Protein AF-A0A2I0QDC4-F1 (afdb_monomer_lite)

pLDDT: mean 72.38, std 19.5, range [27.33, 97.06]

Secondary structure (DSSP, 8-state):
-EEEEEEEEETTTEEEEEEEEEEEPPTT-------------------EEEEE-TT--EE----------------------------PPPPPP---SS---TT--TTT-TTTSPPP-------SS---TT--TTT-TTTS----------SSS--TT--TTT-TTTS---------SSS--TT--TTT-TTTS-GGGSS-----SS---TT--TTT-TTTSPPPP-TTSS---TT--TTT-HHHH-SPPPEEPEEEE-SSEETTS-EEEEEE-TTS-B-SS-EEEEE-TTS-EEEEE--TTSEEEE--SS--EEEEEEE-TTEEPPPPEEEEEE----GGGGGTTHHHHHHHHHHHHTSPPEEEE-HHHHHHHHHTT-HHHHHHHSSEEEE-HHHHHHHHHHHHH-HHHHHHHHHHHHTT-EEE----HHHHHHHHHHS-HHHHHHHHTT--EEE---HHHHHHHHHTT-EEE-HHHHH--

Structure (mmCIF, N/CA/C/O backbone):
data_AF-A0A2I0QDC4-F1
#
_entry.id   AF-A0A2I0QDC4-F1
#
loop_
_atom_site.group_PDB
_atom_site.id
_atom_site.type_symbol
_atom_site.label_atom_id
_atom_site.label_alt_id
_atom_site.label_comp_id
_atom_site.label_asym_id
_atom_site.label_entity_id
_atom_site.label_seq_id
_atom_site.pdbx_PDB_ins_code
_atom_site.Cartn_x
_atom_site.Cartn_y
_atom_site.Cartn_z
_atom_site.occupancy
_atom_site.B_iso_or_equiv
_atom_site.auth_seq_id
_atom_site.auth_comp_id
_atom_site.auth_asym_id
_atom_site.auth_atom_id
_atom_site.pdbx_PDB_model_num
ATOM 1 N N . MET A 1 1 ? 15.218 -35.838 0.489 1.00 46.03 1 MET A N 1
ATOM 2 C CA . MET A 1 1 ? 16.082 -34.632 0.603 1.00 46.03 1 MET A CA 1
ATOM 3 C C . MET A 1 1 ? 15.562 -33.619 -0.404 1.00 46.03 1 MET A C 1
ATOM 5 O O . MET A 1 1 ? 15.219 -34.041 -1.499 1.00 46.03 1 MET A O 1
ATOM 9 N N . ASN A 1 2 ? 15.432 -32.338 -0.049 1.00 40.38 2 ASN A N 1
ATOM 10 C CA . ASN A 1 2 ? 14.946 -31.328 -0.997 1.00 40.38 2 ASN A CA 1
ATOM 11 C C . ASN A 1 2 ? 16.127 -30.789 -1.805 1.00 40.38 2 ASN A C 1
ATOM 13 O O . ASN A 1 2 ? 16.935 -30.036 -1.266 1.00 40.38 2 ASN A O 1
ATOM 17 N N . LEU A 1 3 ? 16.222 -31.185 -3.075 1.00 41.22 3 LEU A N 1
ATOM 18 C CA . LEU A 1 3 ? 17.105 -30.542 -4.044 1.00 41.22 3 LEU A CA 1
ATOM 19 C C . LEU A 1 3 ? 16.462 -29.219 -4.450 1.00 41.22 3 LEU A C 1
ATOM 21 O O . LEU A 1 3 ? 15.390 -29.198 -5.055 1.00 41.22 3 LEU A O 1
ATOM 25 N N . THR A 1 4 ? 17.082 -28.114 -4.055 1.00 40.22 4 THR A N 1
ATOM 26 C CA . THR A 1 4 ? 16.607 -26.773 -4.404 1.00 40.22 4 THR A CA 1
ATOM 27 C C . THR A 1 4 ? 17.197 -26.310 -5.726 1.00 40.22 4 THR A C 1
ATOM 29 O O . THR A 1 4 ? 16.450 -25.811 -6.561 1.00 40.22 4 THR A O 1
ATOM 32 N N . ASN A 1 5 ? 18.492 -26.553 -5.952 1.00 43.59 5 ASN A N 1
ATOM 33 C CA . ASN A 1 5 ? 19.208 -26.069 -7.129 1.00 43.59 5 ASN A CA 1
ATOM 34 C C . ASN A 1 5 ? 20.154 -27.144 -7.680 1.00 43.59 5 ASN A C 1
ATOM 36 O O . ASN A 1 5 ? 20.806 -27.851 -6.911 1.00 43.59 5 ASN A O 1
ATOM 40 N N . ILE A 1 6 ? 20.261 -27.215 -9.007 1.00 47.34 6 ILE A N 1
ATOM 41 C CA . ILE A 1 6 ? 21.336 -27.929 -9.707 1.00 47.34 6 ILE A CA 1
ATOM 42 C C . ILE A 1 6 ? 22.116 -26.885 -10.500 1.00 47.34 6 ILE A C 1
ATOM 44 O O . ILE A 1 6 ? 21.516 -26.104 -11.245 1.00 47.34 6 ILE A O 1
ATOM 48 N N . ILE A 1 7 ? 23.436 -26.856 -10.310 1.00 44.81 7 ILE A N 1
ATOM 49 C CA . ILE A 1 7 ? 24.334 -25.937 -11.010 1.00 44.81 7 ILE A CA 1
ATOM 50 C C . ILE A 1 7 ? 25.199 -26.764 -11.955 1.00 44.81 7 ILE A C 1
ATOM 52 O O . ILE A 1 7 ? 25.905 -27.681 -11.526 1.00 44.81 7 ILE A O 1
ATOM 56 N N . LEU A 1 8 ? 25.121 -26.434 -13.240 1.00 46.50 8 LEU A N 1
ATOM 57 C CA . LEU A 1 8 ? 26.028 -26.934 -14.265 1.00 46.50 8 LEU A CA 1
ATOM 58 C C . LEU A 1 8 ? 27.071 -25.845 -14.510 1.00 46.50 8 LEU A C 1
ATOM 60 O O . LEU A 1 8 ? 26.707 -24.698 -14.783 1.00 46.50 8 LEU A O 1
ATOM 64 N N . ILE A 1 9 ? 28.347 -26.191 -14.361 1.00 43.47 9 ILE A N 1
ATOM 65 C CA . ILE A 1 9 ? 29.459 -25.253 -14.533 1.00 43.47 9 ILE A CA 1
ATOM 66 C C . ILE A 1 9 ? 30.195 -25.636 -15.813 1.00 43.47 9 ILE A C 1
ATOM 68 O O . ILE A 1 9 ? 30.665 -26.766 -15.937 1.00 43.47 9 ILE A O 1
ATOM 72 N N . ASP A 1 10 ? 30.273 -24.687 -16.742 1.00 41.88 10 ASP A N 1
ATOM 73 C CA . ASP A 1 10 ? 31.074 -24.761 -17.963 1.00 41.88 10 ASP A CA 1
ATOM 74 C C . ASP A 1 10 ? 32.129 -23.646 -17.912 1.00 41.88 10 ASP A C 1
ATOM 76 O O . ASP A 1 10 ? 31.841 -22.508 -17.527 1.00 41.88 10 ASP A O 1
ATOM 80 N N . ASP A 1 11 ? 33.363 -23.993 -18.255 1.00 38.56 11 ASP A N 1
ATOM 81 C CA . ASP A 1 11 ? 34.558 -23.154 -18.173 1.00 38.56 11 ASP A CA 1
ATOM 82 C C . ASP A 1 11 ? 34.580 -22.000 -19.186 1.00 38.56 11 ASP A C 1
ATOM 84 O O . ASP A 1 11 ? 35.339 -21.046 -19.006 1.00 38.56 11 ASP A O 1
ATOM 88 N N . THR A 1 12 ? 33.710 -22.031 -20.198 1.00 37.44 12 THR A N 1
ATOM 89 C CA . THR A 1 12 ? 33.601 -20.976 -21.215 1.00 37.44 12 THR A CA 1
ATOM 90 C C . THR A 1 12 ? 32.356 -20.099 -21.100 1.00 37.44 12 THR A C 1
ATOM 92 O O . THR A 1 12 ? 32.396 -18.947 -21.527 1.00 37.44 12 THR A O 1
ATOM 95 N N . PHE A 1 13 ? 31.262 -20.582 -20.501 1.00 43.53 13 PHE A N 1
ATOM 96 C CA . PHE A 1 13 ? 29.975 -19.862 -20.510 1.00 43.53 13 PHE A CA 1
ATOM 97 C C . PHE A 1 13 ? 29.368 -19.569 -19.128 1.00 43.53 13 PHE A C 1
ATOM 99 O O . PHE A 1 13 ? 28.272 -19.006 -19.053 1.00 43.53 13 PHE A O 1
ATOM 106 N N . GLY A 1 14 ? 30.075 -19.886 -18.040 1.00 49.12 14 GLY A N 1
ATOM 107 C CA . GLY A 1 14 ? 29.631 -19.590 -16.677 1.00 49.12 14 GLY A CA 1
ATOM 108 C C . GLY A 1 14 ? 28.529 -20.528 -16.168 1.00 49.12 14 GLY A C 1
ATOM 109 O O . GLY A 1 14 ? 28.262 -21.587 -16.736 1.00 49.12 14 GLY A O 1
ATOM 110 N N . ASN A 1 15 ? 27.902 -20.162 -15.046 1.00 48.09 15 ASN A N 1
ATOM 111 C CA . ASN A 1 15 ? 27.005 -21.056 -14.307 1.00 48.09 15 ASN A CA 1
ATOM 112 C C . ASN A 1 15 ? 25.594 -21.088 -14.908 1.00 48.09 15 ASN A C 1
ATOM 114 O O . ASN A 1 15 ? 24.914 -20.061 -14.961 1.00 48.09 15 ASN A O 1
ATOM 118 N N . LEU A 1 16 ? 25.105 -22.280 -15.258 1.00 49.22 16 LEU A N 1
ATOM 119 C CA . LEU A 1 16 ? 23.695 -22.498 -15.577 1.00 49.22 16 LEU A CA 1
ATOM 120 C C . LEU A 1 16 ? 22.977 -23.052 -14.339 1.00 49.22 16 LEU A C 1
ATOM 122 O O . LEU A 1 16 ? 23.229 -24.181 -13.913 1.00 49.22 16 LEU A O 1
ATOM 126 N N . THR A 1 17 ? 22.078 -22.257 -13.760 1.00 48.16 17 THR A N 1
ATOM 127 C CA . THR A 1 17 ? 21.342 -22.626 -12.543 1.00 48.16 17 THR A CA 1
ATOM 128 C C . THR A 1 17 ? 19.916 -23.023 -12.894 1.00 48.16 17 THR A C 1
ATOM 130 O O . THR A 1 17 ? 19.154 -22.208 -13.415 1.00 48.16 17 THR A O 1
ATOM 133 N N . LEU A 1 18 ? 19.525 -24.257 -12.570 1.00 48.03 18 LEU A N 1
ATOM 134 C CA . LEU A 1 18 ? 18.128 -24.673 -12.643 1.00 48.03 18 LEU A CA 1
ATOM 135 C C . LEU A 1 18 ? 17.476 -24.518 -11.269 1.00 48.03 18 LEU A C 1
ATOM 137 O O . LEU A 1 18 ? 17.792 -25.256 -10.334 1.00 48.03 18 LEU A O 1
ATOM 141 N N . ASN A 1 19 ? 16.549 -23.567 -11.164 1.00 47.97 19 ASN A N 1
ATOM 142 C CA . ASN A 1 19 ? 15.729 -23.394 -9.970 1.00 47.97 19 ASN A CA 1
ATOM 143 C C . ASN A 1 19 ? 14.581 -24.409 -10.003 1.00 47.97 19 ASN A C 1
ATOM 145 O O . ASN A 1 19 ? 13.646 -24.282 -10.797 1.00 47.97 19 ASN A O 1
ATOM 149 N N . LEU A 1 20 ? 14.646 -25.424 -9.140 1.00 49.84 20 LEU A N 1
ATOM 150 C CA . LEU A 1 20 ? 13.589 -26.422 -9.015 1.00 49.84 20 LEU A CA 1
ATOM 151 C C . LEU A 1 20 ? 12.553 -25.927 -8.002 1.00 49.84 20 LEU A C 1
ATOM 153 O O . LEU A 1 20 ? 12.850 -25.719 -6.823 1.00 49.84 20 LEU A O 1
ATOM 157 N N . LEU A 1 21 ? 11.295 -25.796 -8.432 1.00 44.97 21 LEU A N 1
ATOM 158 C CA . LEU A 1 21 ? 10.171 -25.662 -7.506 1.00 44.97 21 LEU A CA 1
ATOM 159 C C . LEU A 1 21 ? 9.970 -27.013 -6.798 1.00 44.97 21 LEU A C 1
ATOM 161 O O . LEU A 1 21 ? 9.203 -27.851 -7.252 1.00 44.97 21 LEU A O 1
ATOM 165 N N . LYS A 1 22 ? 10.720 -27.216 -5.703 1.00 48.62 22 LYS A N 1
ATOM 166 C CA . LYS A 1 22 ? 10.570 -28.276 -4.687 1.00 48.62 22 LYS A CA 1
ATOM 167 C C . LYS A 1 22 ? 10.235 -29.660 -5.265 1.00 48.62 22 LYS A C 1
ATOM 169 O O . LYS A 1 22 ? 9.081 -30.077 -5.283 1.00 48.62 22 LYS A O 1
ATOM 174 N N . THR A 1 23 ? 11.262 -30.406 -5.667 1.00 44.78 23 THR A N 1
ATOM 175 C CA . THR A 1 23 ? 11.111 -31.846 -5.929 1.00 44.78 23 THR A CA 1
ATOM 176 C C . THR A 1 23 ? 11.497 -32.623 -4.671 1.00 44.78 23 THR A C 1
ATOM 178 O O . THR A 1 23 ? 12.636 -32.545 -4.209 1.00 44.78 23 THR A O 1
ATOM 181 N N . GLU A 1 24 ? 10.536 -33.328 -4.078 1.00 47.12 24 GLU A N 1
ATOM 182 C CA . GLU A 1 24 ? 10.743 -34.134 -2.874 1.00 47.12 24 GLU A CA 1
ATOM 183 C C . GLU A 1 24 ? 11.073 -35.575 -3.298 1.00 47.12 24 GLU A C 1
ATOM 185 O O . GLU A 1 24 ? 10.212 -36.288 -3.800 1.00 47.12 24 GLU A O 1
ATOM 190 N N . LEU A 1 25 ? 12.339 -35.980 -3.152 1.00 48.91 25 LEU A N 1
ATOM 191 C CA . LEU A 1 25 ? 12.826 -37.322 -3.504 1.00 48.91 25 LEU A CA 1
ATOM 192 C C . LEU A 1 25 ? 12.915 -38.227 -2.268 1.00 48.91 25 LEU A C 1
ATOM 194 O O . LEU A 1 25 ? 13.506 -37.835 -1.245 1.00 48.91 25 LEU A O 1
ATOM 198 N N . ALA A 1 26 ? 12.365 -39.441 -2.377 1.00 43.03 26 ALA A N 1
ATOM 199 C CA . ALA A 1 26 ? 12.493 -40.492 -1.370 1.00 43.03 26 ALA A CA 1
ATOM 200 C C . ALA A 1 26 ? 13.879 -41.185 -1.438 1.00 43.03 26 ALA A C 1
ATOM 202 O O . ALA A 1 26 ? 14.599 -41.051 -2.429 1.00 43.03 26 ALA A O 1
ATOM 203 N N . PRO A 1 27 ? 14.312 -41.919 -0.391 1.00 39.16 27 PRO A N 1
ATOM 204 C CA . PRO A 1 27 ? 15.603 -42.610 -0.402 1.00 39.16 27 PRO A CA 1
ATOM 205 C C . PRO A 1 27 ? 15.667 -43.680 -1.510 1.00 39.16 27 PRO A C 1
ATOM 207 O O . PRO A 1 27 ? 14.822 -44.569 -1.536 1.00 39.16 27 PRO A O 1
ATOM 210 N N . GLN A 1 28 ? 16.706 -43.627 -2.356 1.00 40.81 28 GLN A N 1
ATOM 211 C CA . GLN A 1 28 ? 16.960 -44.510 -3.517 1.00 40.81 28 GLN A CA 1
ATOM 212 C C . GLN A 1 28 ? 16.076 -44.308 -4.767 1.00 40.81 28 GLN A C 1
ATOM 214 O O . GLN A 1 28 ? 16.068 -45.169 -5.645 1.00 40.81 28 GLN A O 1
ATOM 219 N N . GLU A 1 29 ? 15.374 -43.180 -4.905 1.00 40.69 29 GLU A N 1
ATOM 220 C CA . GLU A 1 29 ? 14.751 -42.797 -6.183 1.00 40.69 29 GLU A CA 1
ATOM 221 C C . GLU A 1 29 ? 15.718 -42.008 -7.080 1.00 40.69 29 GLU A C 1
ATOM 223 O O . GLU A 1 29 ? 16.450 -41.140 -6.609 1.00 40.69 29 GLU A O 1
ATOM 228 N N . SER A 1 30 ? 15.689 -42.286 -8.388 1.00 43.38 30 SER A N 1
ATOM 229 C CA . SER A 1 30 ? 16.413 -41.531 -9.416 1.00 43.38 30 SER A CA 1
ATOM 230 C C . SER A 1 30 ? 15.441 -40.685 -10.242 1.00 43.38 30 SER A C 1
ATOM 232 O O . SER A 1 30 ? 14.496 -41.226 -10.819 1.00 43.38 30 SER A O 1
ATOM 234 N N . THR A 1 31 ? 15.692 -39.383 -10.365 1.00 44.16 31 THR A N 1
ATOM 235 C CA . THR A 1 31 ? 14.948 -38.477 -11.261 1.00 44.16 31 THR A CA 1
ATOM 236 C C . THR A 1 31 ? 15.881 -37.882 -12.306 1.00 44.16 31 THR A C 1
ATOM 238 O O . THR A 1 31 ? 16.913 -37.318 -11.952 1.00 44.16 31 THR A O 1
ATOM 241 N N . SER A 1 32 ? 15.508 -37.970 -13.583 1.00 42.72 32 SER A N 1
ATOM 242 C CA . SER A 1 32 ? 16.226 -37.335 -14.691 1.00 42.72 32 SER A CA 1
ATOM 243 C C . SER A 1 32 ? 15.578 -36.001 -15.058 1.00 42.72 32 SER A C 1
ATOM 245 O O . SER A 1 32 ? 14.370 -35.954 -15.290 1.00 42.72 32 SER A O 1
ATOM 247 N N . PHE A 1 33 ? 16.375 -34.941 -15.179 1.00 46.09 33 PHE A N 1
ATOM 248 C CA . PHE A 1 33 ? 15.927 -33.638 -15.671 1.00 46.09 33 PHE A CA 1
ATOM 249 C C . PHE A 1 33 ? 16.652 -33.312 -16.975 1.00 46.09 33 PHE A C 1
ATOM 251 O O . PHE A 1 33 ? 17.858 -33.525 -17.087 1.00 46.09 33 PHE A O 1
ATOM 258 N N . THR A 1 34 ? 15.924 -32.790 -17.960 1.00 40.25 34 THR A N 1
ATOM 259 C CA . THR A 1 34 ? 16.487 -32.375 -19.249 1.00 40.25 34 THR A CA 1
ATOM 260 C C . THR A 1 34 ? 16.310 -30.873 -19.395 1.00 40.25 34 THR A C 1
ATOM 262 O O . THR A 1 34 ? 15.188 -30.374 -19.370 1.00 40.25 34 THR A O 1
ATOM 265 N N . ILE A 1 35 ? 17.419 -30.153 -19.546 1.00 45.69 35 ILE A N 1
ATOM 266 C CA . ILE A 1 35 ? 17.426 -28.734 -19.901 1.00 45.69 35 ILE A CA 1
ATOM 267 C C . ILE A 1 35 ? 17.942 -28.659 -21.330 1.00 45.69 35 ILE A C 1
ATOM 269 O O . ILE A 1 35 ? 19.054 -29.101 -21.612 1.00 45.69 35 ILE A O 1
ATOM 273 N N . THR A 1 36 ? 17.136 -28.118 -22.236 1.00 40.47 36 THR A N 1
ATOM 274 C CA . THR A 1 36 ? 17.526 -27.942 -23.636 1.00 40.47 36 THR A CA 1
ATOM 275 C C . THR A 1 36 ? 17.797 -26.467 -23.885 1.00 40.47 36 THR A C 1
ATOM 277 O O . THR A 1 36 ? 16.897 -25.640 -23.762 1.00 40.47 36 THR A O 1
ATOM 280 N N . ARG A 1 37 ? 19.036 -26.131 -24.248 1.00 45.59 37 ARG A N 1
ATOM 281 C CA . ARG A 1 37 ? 19.404 -24.812 -24.773 1.00 45.59 37 ARG A CA 1
ATOM 282 C C . ARG A 1 37 ? 19.887 -25.007 -26.205 1.00 45.59 37 ARG A C 1
ATOM 284 O O . ARG A 1 37 ? 20.742 -25.853 -26.448 1.00 45.59 37 ARG A O 1
ATOM 291 N N . ALA A 1 38 ? 19.312 -24.262 -27.144 1.00 38.94 38 ALA A N 1
ATOM 292 C CA . ALA A 1 38 ? 19.790 -24.256 -28.520 1.00 38.94 38 ALA A CA 1
ATOM 293 C C . ALA A 1 38 ? 21.181 -23.607 -28.553 1.00 38.94 38 ALA A C 1
ATOM 295 O O . ALA A 1 38 ? 21.362 -22.502 -28.038 1.00 38.94 38 ALA A O 1
ATOM 296 N N . LEU A 1 39 ? 22.160 -24.314 -29.112 1.00 40.53 39 LEU A N 1
ATOM 297 C CA . LEU A 1 39 ? 23.526 -23.832 -29.282 1.00 40.53 39 LEU A CA 1
ATOM 298 C C . LEU A 1 39 ? 23.797 -23.647 -30.775 1.00 40.53 39 LEU A C 1
ATOM 300 O O . LEU A 1 39 ? 23.551 -24.560 -31.557 1.00 40.53 39 LEU A O 1
ATOM 304 N N . ASN A 1 40 ? 24.378 -22.507 -31.141 1.00 38.66 40 ASN A N 1
ATOM 305 C CA . ASN A 1 40 ? 25.086 -22.324 -32.410 1.00 38.66 40 ASN A CA 1
ATOM 306 C C . ASN A 1 40 ? 26.594 -22.439 -32.141 1.00 38.66 40 ASN A C 1
ATOM 308 O O . ASN A 1 40 ? 27.340 -21.483 -32.326 1.00 38.66 40 ASN A O 1
ATOM 312 N N . SER A 1 41 ? 27.042 -23.574 -31.601 1.00 44.09 41 SER A N 1
ATOM 313 C CA . SER A 1 41 ? 28.464 -23.814 -31.330 1.00 44.09 41 SER A CA 1
ATOM 314 C C . SER A 1 41 ? 28.822 -25.276 -31.572 1.00 44.09 41 SER A C 1
ATOM 316 O O . SER A 1 41 ? 28.049 -26.175 -31.248 1.00 44.09 41 SER A O 1
ATOM 318 N N . THR A 1 42 ? 29.989 -25.503 -32.176 1.00 36.22 42 THR A N 1
ATOM 319 C CA . THR A 1 42 ? 30.450 -26.801 -32.691 1.00 36.22 42 THR A CA 1
ATOM 320 C C . THR A 1 42 ? 31.480 -27.499 -31.798 1.00 36.22 42 THR A C 1
ATOM 322 O O . THR A 1 42 ? 32.214 -28.353 -32.291 1.00 36.22 42 THR A O 1
ATOM 325 N N . THR A 1 43 ? 31.591 -27.167 -30.510 1.00 38.12 43 THR A N 1
ATOM 326 C CA . THR A 1 43 ? 32.567 -27.820 -29.616 1.00 38.12 43 THR A CA 1
ATOM 327 C C . THR A 1 43 ? 31.905 -28.744 -28.597 1.00 38.12 43 THR A C 1
ATOM 329 O O . THR A 1 43 ? 30.877 -28.423 -28.005 1.00 38.12 43 THR A O 1
ATOM 332 N N . ALA A 1 44 ? 32.493 -29.933 -28.437 1.00 37.31 44 ALA A N 1
ATOM 333 C CA . ALA A 1 44 ? 32.080 -30.939 -27.470 1.00 37.31 44 ALA A CA 1
ATOM 334 C C . ALA A 1 44 ? 32.554 -30.528 -26.070 1.00 37.31 44 ALA A C 1
ATOM 336 O O . ALA A 1 44 ? 33.752 -30.563 -25.799 1.00 37.31 44 ALA A O 1
ATOM 337 N N . ASN A 1 45 ? 31.619 -30.170 -25.191 1.00 32.84 45 ASN A N 1
ATOM 338 C CA . ASN A 1 45 ? 31.928 -29.772 -23.819 1.00 32.84 45 ASN A CA 1
ATOM 339 C C . ASN A 1 45 ? 31.532 -30.884 -22.834 1.00 32.84 45 ASN A C 1
ATOM 341 O O . ASN A 1 45 ? 30.488 -31.527 -22.979 1.00 32.84 45 ASN A O 1
ATOM 345 N N . VAL A 1 46 ? 32.382 -31.114 -21.831 1.00 35.91 46 VAL A N 1
ATOM 346 C CA . VAL A 1 46 ? 32.116 -32.018 -20.703 1.00 35.91 46 VAL A CA 1
ATOM 347 C C . VAL A 1 46 ? 31.437 -31.209 -19.605 1.00 35.91 46 VAL A C 1
ATOM 349 O O . VAL A 1 46 ? 31.966 -30.191 -19.176 1.00 35.91 46 VAL A O 1
ATOM 352 N N . VAL A 1 47 ? 30.279 -31.667 -19.134 1.00 35.97 47 VAL A N 1
ATOM 353 C CA . VAL A 1 47 ? 29.498 -30.970 -18.106 1.00 35.97 47 VAL A CA 1
ATOM 354 C C . VAL A 1 47 ? 29.603 -31.728 -16.784 1.00 35.97 47 VAL A C 1
ATOM 356 O O . VAL A 1 47 ? 29.195 -32.886 -16.708 1.00 35.97 47 VAL A O 1
ATOM 359 N N . ASN A 1 48 ? 30.095 -31.067 -15.731 1.00 38.03 48 ASN A N 1
ATOM 360 C CA . ASN A 1 48 ? 30.034 -31.577 -14.358 1.00 38.03 48 ASN A CA 1
ATOM 361 C C . ASN A 1 48 ? 28.870 -30.923 -13.597 1.00 38.03 48 ASN A C 1
ATOM 363 O O . ASN A 1 48 ? 28.728 -29.699 -13.586 1.00 38.03 48 ASN A O 1
ATOM 367 N N . ALA A 1 49 ? 28.056 -31.743 -12.927 1.00 35.84 49 ALA A N 1
ATOM 368 C CA . ALA A 1 49 ? 26.944 -31.299 -12.090 1.00 35.84 49 ALA A CA 1
ATOM 369 C C . ALA A 1 49 ? 27.296 -31.464 -10.606 1.00 35.84 49 ALA A C 1
ATOM 371 O O . ALA A 1 49 ? 27.762 -32.524 -10.195 1.00 35.84 49 ALA A O 1
ATOM 372 N N . THR A 1 50 ? 27.048 -30.442 -9.783 1.00 38.28 50 THR A N 1
ATOM 373 C CA . THR A 1 50 ? 27.137 -30.561 -8.314 1.00 38.28 50 THR A CA 1
ATOM 374 C C . THR A 1 50 ? 25.913 -29.935 -7.644 1.00 38.28 50 THR A C 1
ATOM 376 O O . THR A 1 50 ? 25.281 -29.031 -8.196 1.00 38.28 50 THR A O 1
ATOM 379 N N . GLY A 1 51 ? 25.554 -30.431 -6.454 1.00 37.66 51 GLY A N 1
ATOM 380 C CA . GLY A 1 51 ? 24.440 -29.922 -5.649 1.00 37.66 51 GLY A CA 1
ATOM 381 C C . GLY A 1 51 ? 24.730 -30.004 -4.147 1.00 37.66 51 GLY A C 1
ATOM 382 O O . GLY A 1 51 ? 25.522 -30.834 -3.703 1.00 37.66 51 GLY A O 1
ATOM 383 N N . THR A 1 52 ? 24.095 -29.138 -3.354 1.00 35.12 52 THR A N 1
ATOM 384 C CA . THR A 1 52 ? 24.249 -29.069 -1.888 1.00 35.12 52 THR A CA 1
ATOM 385 C C . THR A 1 52 ? 22.908 -29.199 -1.163 1.00 35.12 52 THR A C 1
ATOM 387 O O . THR A 1 52 ? 21.888 -28.673 -1.607 1.00 35.12 52 THR A O 1
ATOM 390 N N . ALA A 1 53 ? 22.917 -29.907 -0.027 1.00 33.09 53 ALA A N 1
ATOM 391 C CA . ALA A 1 53 ? 21.786 -30.041 0.894 1.00 33.09 53 ALA A CA 1
ATOM 392 C C . ALA A 1 53 ? 21.889 -29.041 2.079 1.00 33.09 53 ALA A C 1
ATOM 394 O O . ALA A 1 53 ? 22.975 -28.518 2.342 1.00 33.09 53 ALA A O 1
ATOM 395 N N . PRO A 1 54 ? 20.787 -28.753 2.811 1.00 32.78 54 PRO A N 1
ATOM 396 C CA . PRO A 1 54 ? 20.698 -27.637 3.771 1.00 32.78 54 PRO A CA 1
ATOM 397 C C . PRO A 1 54 ? 21.501 -27.785 5.078 1.00 32.78 54 PRO A C 1
ATOM 399 O O . PRO A 1 54 ? 21.449 -26.898 5.926 1.00 32.78 54 PRO A O 1
ATOM 402 N N . ASP A 1 55 ? 22.204 -28.896 5.281 1.00 34.31 55 ASP A N 1
ATOM 403 C CA . ASP A 1 55 ? 22.940 -29.261 6.498 1.00 34.31 55 ASP A CA 1
ATOM 404 C C . ASP A 1 55 ? 24.473 -29.1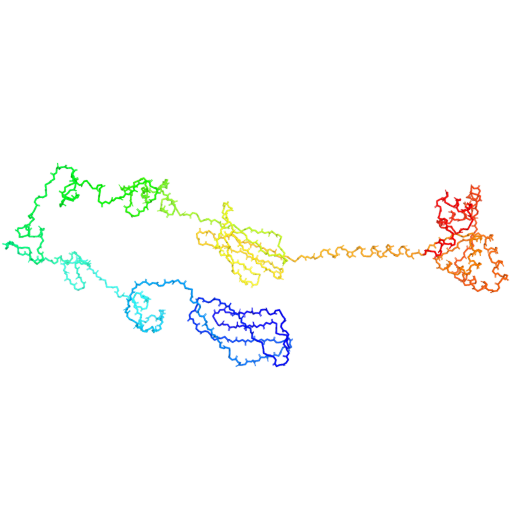76 6.354 1.00 34.31 55 ASP A C 1
ATOM 406 O O . ASP A 1 55 ? 25.209 -29.625 7.231 1.00 34.31 55 ASP A O 1
ATOM 410 N N . ASN A 1 56 ? 24.964 -28.522 5.294 1.00 38.69 56 ASN A N 1
ATOM 411 C CA . ASN A 1 56 ? 26.388 -28.248 5.054 1.00 38.69 56 ASN A CA 1
ATOM 412 C C . ASN A 1 56 ? 27.262 -29.503 4.833 1.00 38.69 56 ASN A C 1
ATOM 414 O O . ASN A 1 56 ? 28.475 -29.456 5.040 1.00 38.69 56 ASN A O 1
ATOM 418 N N . ASN A 1 57 ? 26.665 -30.613 4.384 1.00 29.98 57 ASN A N 1
ATOM 419 C CA . ASN A 1 57 ? 27.400 -31.795 3.933 1.00 29.98 57 ASN A CA 1
ATOM 420 C C . ASN A 1 57 ? 27.687 -31.731 2.425 1.00 29.98 57 ASN A C 1
ATOM 422 O O . ASN A 1 57 ? 26.804 -31.447 1.615 1.00 29.98 57 ASN A O 1
ATOM 426 N N . ILE A 1 58 ? 28.933 -32.029 2.055 1.00 36.03 58 ILE A N 1
ATOM 427 C CA . ILE A 1 58 ? 29.386 -32.129 0.664 1.00 36.03 58 ILE A CA 1
ATOM 428 C C . ILE A 1 58 ? 28.852 -33.444 0.083 1.00 36.03 58 ILE A C 1
ATOM 430 O O . ILE A 1 58 ? 29.183 -34.517 0.587 1.00 36.03 58 ILE A O 1
ATOM 434 N N . VAL A 1 59 ? 28.045 -33.368 -0.976 1.00 37.12 59 VAL A N 1
ATOM 435 C CA . VAL A 1 59 ? 27.661 -34.529 -1.790 1.00 37.12 59 VAL A CA 1
ATOM 436 C C . VAL A 1 59 ? 28.547 -34.521 -3.032 1.00 37.12 59 VAL A C 1
ATOM 438 O O . VAL A 1 59 ? 28.365 -33.695 -3.921 1.00 37.12 59 VAL A O 1
ATOM 441 N N . THR A 1 60 ? 29.542 -35.406 -3.078 1.00 40.38 60 THR A N 1
ATOM 442 C CA . THR A 1 60 ? 30.259 -35.730 -4.318 1.00 40.38 60 THR A CA 1
ATOM 443 C C . THR A 1 60 ? 29.604 -36.959 -4.932 1.00 40.38 60 THR A C 1
ATOM 445 O O . THR A 1 60 ? 29.743 -38.053 -4.383 1.00 40.38 60 THR A O 1
ATOM 448 N N . ASP A 1 61 ? 28.889 -36.778 -6.037 1.00 37.00 61 ASP A N 1
ATOM 449 C CA . ASP A 1 61 ? 28.518 -37.872 -6.932 1.00 37.00 61 ASP A CA 1
ATOM 450 C C . ASP A 1 61 ? 29.429 -37.801 -8.167 1.00 37.00 61 ASP A C 1
ATOM 452 O O . ASP A 1 61 ? 29.745 -36.712 -8.647 1.00 37.00 61 ASP A O 1
ATOM 456 N N . THR A 1 62 ? 29.921 -38.951 -8.618 1.00 35.47 62 THR A N 1
ATOM 457 C CA . THR A 1 62 ? 30.985 -39.085 -9.633 1.00 35.47 62 THR A CA 1
ATOM 458 C C . THR A 1 62 ? 30.472 -39.741 -10.913 1.00 35.47 62 THR A C 1
ATOM 460 O O . THR A 1 62 ? 31.256 -40.325 -11.659 1.00 35.47 62 THR A O 1
ATOM 463 N N . ASP A 1 63 ? 29.174 -39.645 -11.194 1.00 30.70 63 ASP A N 1
ATOM 464 C CA . ASP A 1 63 ? 28.587 -40.303 -12.355 1.00 30.70 63 ASP A CA 1
ATOM 465 C C . ASP A 1 63 ? 28.480 -39.345 -13.556 1.00 30.70 63 ASP A C 1
ATOM 467 O O . ASP A 1 63 ? 27.748 -38.354 -13.564 1.00 30.70 63 ASP A O 1
ATOM 471 N N . MET A 1 64 ? 29.274 -39.659 -14.586 1.00 32.34 64 MET A N 1
ATOM 472 C CA . MET A 1 64 ? 29.334 -38.982 -15.884 1.00 32.34 64 MET A CA 1
ATOM 473 C C . MET A 1 64 ? 27.956 -38.933 -16.562 1.00 32.34 64 MET A C 1
ATOM 475 O O . MET A 1 64 ? 27.369 -39.972 -16.873 1.00 32.34 64 MET A O 1
ATOM 479 N N . ALA A 1 65 ? 27.474 -37.731 -16.881 1.00 32.66 65 ALA A N 1
ATOM 480 C CA . ALA A 1 65 ? 26.301 -37.537 -17.728 1.00 32.66 65 ALA A CA 1
ATOM 481 C C . ALA A 1 65 ? 26.717 -37.465 -19.210 1.00 32.66 65 ALA A C 1
ATOM 483 O O . ALA A 1 65 ? 27.405 -36.537 -19.631 1.00 32.66 65 ALA A O 1
ATOM 484 N N . ASN A 1 66 ? 26.283 -38.433 -20.021 1.00 30.56 66 ASN A N 1
ATOM 485 C CA . ASN A 1 66 ? 26.488 -38.403 -21.471 1.00 30.56 66 ASN A CA 1
ATOM 486 C C . ASN A 1 66 ? 25.456 -37.477 -22.139 1.00 30.56 66 ASN A C 1
ATOM 488 O O . ASN A 1 66 ? 24.252 -37.728 -22.069 1.00 30.56 66 ASN A O 1
ATOM 492 N N . VAL A 1 67 ? 25.925 -36.437 -22.832 1.00 30.72 67 VAL A N 1
ATOM 493 C CA . VAL A 1 67 ? 25.097 -35.552 -23.669 1.00 30.72 67 VAL A CA 1
ATOM 494 C C . VAL A 1 67 ? 24.942 -36.187 -25.053 1.00 30.72 67 VAL A C 1
ATOM 496 O O . VAL A 1 67 ? 25.932 -36.457 -25.729 1.00 30.72 67 VAL A O 1
ATOM 499 N N . SER A 1 68 ? 23.704 -36.417 -25.497 1.00 30.20 68 SER A N 1
ATOM 500 C CA . SER A 1 68 ? 23.410 -36.777 -26.891 1.00 30.20 68 SER A CA 1
ATOM 501 C C . SER A 1 68 ? 22.843 -35.561 -27.623 1.00 30.20 68 SER A C 1
ATOM 503 O O . SER A 1 68 ? 21.780 -35.047 -27.280 1.00 30.20 68 SER A O 1
ATOM 505 N N . VAL A 1 69 ? 23.577 -35.072 -28.625 1.00 30.06 69 VAL A N 1
ATOM 506 C CA . VAL A 1 69 ? 23.146 -33.970 -29.496 1.00 30.06 69 VAL A CA 1
ATOM 507 C C . VAL A 1 69 ? 22.326 -34.563 -30.638 1.00 30.06 69 VAL A C 1
ATOM 509 O O . VAL A 1 69 ? 22.859 -35.295 -31.467 1.00 30.06 69 VAL A O 1
ATOM 512 N N . THR A 1 70 ? 21.030 -34.255 -30.687 1.00 27.92 70 THR A N 1
ATOM 513 C CA . THR A 1 70 ? 20.190 -34.571 -31.852 1.00 27.92 70 THR A CA 1
ATOM 514 C C . THR A 1 70 ? 20.020 -33.298 -32.667 1.00 27.92 70 THR A C 1
ATOM 516 O O . THR A 1 70 ? 19.299 -32.389 -32.263 1.00 27.92 70 THR A O 1
ATOM 519 N N . VAL A 1 71 ? 20.714 -33.216 -33.802 1.00 30.31 71 VAL A N 1
ATOM 520 C CA . VAL A 1 71 ? 20.506 -32.150 -34.787 1.00 30.31 71 VAL A CA 1
ATOM 521 C C . VAL A 1 71 ? 19.191 -32.453 -35.505 1.00 30.31 71 VAL A C 1
ATOM 523 O O . VAL A 1 71 ? 19.072 -33.500 -36.135 1.00 30.31 71 VAL A O 1
ATOM 526 N N . ILE A 1 72 ? 18.196 -31.571 -35.387 1.00 28.83 72 ILE A N 1
ATOM 527 C CA . ILE A 1 72 ? 16.971 -31.638 -36.194 1.00 28.83 72 ILE A CA 1
ATOM 528 C C . ILE A 1 72 ? 17.227 -30.783 -37.440 1.00 28.83 72 ILE A C 1
ATOM 530 O O . ILE A 1 72 ? 17.286 -29.558 -37.312 1.00 28.83 72 ILE A O 1
ATOM 534 N N . PRO A 1 73 ? 17.421 -31.374 -38.630 1.00 30.75 73 PRO A N 1
ATOM 535 C CA . PRO A 1 73 ? 17.498 -30.592 -39.852 1.00 30.75 73 PRO A CA 1
ATOM 536 C C . PRO A 1 73 ? 16.102 -30.050 -40.179 1.00 30.75 73 PRO A C 1
ATOM 538 O O . PRO A 1 73 ? 15.127 -30.799 -40.244 1.00 30.75 73 PRO A O 1
ATOM 541 N N . VAL A 1 74 ? 16.006 -28.735 -40.365 1.00 31.62 74 VAL A N 1
ATOM 542 C CA . VAL A 1 74 ? 14.835 -28.100 -40.973 1.00 31.62 74 VAL A CA 1
ATOM 543 C C . VAL A 1 74 ? 14.861 -28.463 -42.456 1.00 31.62 74 VAL A C 1
ATOM 545 O O . VAL A 1 74 ? 15.812 -28.126 -43.158 1.00 31.62 74 VAL A O 1
ATOM 548 N N . GLU A 1 75 ? 13.846 -29.195 -42.915 1.00 37.88 75 GLU A N 1
ATOM 549 C CA . GLU A 1 75 ? 13.654 -29.502 -44.330 1.00 37.88 75 GLU A CA 1
ATOM 550 C C . GLU A 1 75 ? 13.395 -28.214 -45.121 1.00 37.88 75 GLU A C 1
ATOM 552 O O . GLU A 1 75 ? 12.321 -27.618 -45.043 1.00 37.88 75 GLU A O 1
ATOM 557 N N . THR A 1 76 ? 14.356 -27.830 -45.953 1.00 36.28 76 THR A N 1
ATOM 558 C CA . THR A 1 76 ? 14.087 -27.165 -47.227 1.00 36.28 76 THR A CA 1
ATOM 559 C C . THR A 1 76 ? 14.846 -27.931 -48.307 1.00 36.28 76 THR A C 1
ATOM 561 O O . THR A 1 76 ? 16.031 -28.230 -48.174 1.00 36.28 76 THR A O 1
ATOM 564 N N . GLY A 1 77 ? 14.105 -28.375 -49.323 1.00 32.69 77 GLY A N 1
ATOM 565 C CA . GLY A 1 77 ? 14.558 -29.347 -50.314 1.00 32.69 77 GLY A CA 1
ATOM 566 C C . GLY A 1 77 ? 15.742 -28.886 -51.172 1.00 32.69 77 GLY A C 1
ATOM 567 O O . GLY A 1 77 ? 15.829 -27.726 -51.569 1.00 32.69 77 GLY A O 1
ATOM 568 N N . CYS A 1 78 ? 16.611 -29.855 -51.472 1.00 30.00 78 CYS A N 1
ATOM 569 C CA . CYS A 1 78 ? 17.616 -29.872 -52.545 1.00 30.00 78 CYS A CA 1
ATOM 570 C C . CYS A 1 78 ? 16.925 -29.856 -53.937 1.00 30.00 78 CYS A C 1
ATOM 572 O O . CYS A 1 78 ? 15.711 -30.038 -54.012 1.00 30.00 78 CYS A O 1
ATOM 574 N N . ASP A 1 79 ? 17.558 -29.696 -55.101 1.00 38.84 79 ASP A N 1
ATOM 575 C CA . ASP A 1 79 ? 18.921 -29.966 -55.601 1.00 38.84 79 ASP A CA 1
ATOM 576 C C . ASP A 1 79 ? 18.995 -29.304 -57.020 1.00 38.84 79 ASP A C 1
ATOM 578 O O . ASP A 1 79 ? 17.947 -29.009 -57.596 1.00 38.84 79 ASP A O 1
ATOM 582 N N . CYS A 1 80 ? 20.123 -28.955 -57.651 1.00 27.33 80 CYS A N 1
ATOM 583 C CA . CYS A 1 80 ? 21.053 -29.880 -58.314 1.00 27.33 80 CYS A CA 1
ATOM 584 C C . CYS A 1 80 ? 22.304 -29.142 -58.827 1.00 27.33 80 CYS A C 1
ATOM 586 O O . CYS A 1 80 ? 22.196 -28.338 -59.757 1.00 27.33 80 CYS A O 1
ATOM 588 N N . SER A 1 81 ? 23.496 -29.516 -58.347 1.00 32.72 81 SER A N 1
ATOM 589 C CA . SER A 1 81 ? 24.576 -30.087 -59.189 1.00 32.72 81 SER A CA 1
ATOM 590 C C . SER A 1 81 ? 25.871 -30.363 -58.393 1.00 32.72 81 SER A C 1
ATOM 592 O O . SER A 1 81 ? 26.110 -29.704 -57.385 1.00 32.72 81 SER A O 1
ATOM 594 N N . PRO A 1 82 ? 26.694 -31.357 -58.805 1.00 46.12 82 PRO A N 1
ATOM 595 C CA . PRO A 1 82 ? 27.440 -32.217 -57.877 1.00 46.12 82 PRO A CA 1
ATOM 596 C C . PRO A 1 82 ? 28.989 -32.118 -58.102 1.00 46.12 82 PRO A C 1
ATOM 598 O O . PRO A 1 82 ? 29.436 -31.142 -58.697 1.00 46.12 82 PRO A O 1
ATOM 601 N N . PRO A 1 83 ? 29.864 -33.025 -57.601 1.00 55.22 83 PRO A N 1
ATOM 602 C CA . PRO A 1 83 ? 30.835 -32.701 -56.545 1.00 55.22 83 PRO A CA 1
ATOM 603 C C . PRO A 1 83 ? 32.313 -32.949 -56.929 1.00 55.22 83 PRO A C 1
ATOM 605 O O . PRO A 1 83 ? 32.610 -33.781 -57.779 1.00 55.22 83 PRO A O 1
ATOM 608 N N . THR A 1 84 ? 33.276 -32.329 -56.231 1.00 33.97 84 THR A N 1
ATOM 609 C CA . THR A 1 84 ? 34.663 -32.860 -56.128 1.00 33.97 84 THR A CA 1
ATOM 610 C C . THR A 1 84 ? 35.385 -32.322 -54.871 1.00 33.97 84 THR A C 1
ATOM 612 O O . THR A 1 84 ? 34.874 -31.390 -54.258 1.00 33.97 84 THR A O 1
ATOM 615 N N . PRO A 1 85 ? 36.465 -32.959 -54.372 1.00 42.50 85 PRO A N 1
ATOM 616 C CA . PRO A 1 85 ? 36.405 -33.775 -53.169 1.00 42.50 85 PRO A CA 1
ATOM 617 C C . PRO A 1 85 ? 37.152 -33.191 -51.959 1.00 42.50 85 PRO A C 1
ATOM 619 O O . PRO A 1 85 ? 38.020 -32.330 -52.043 1.00 42.50 85 PRO A O 1
ATOM 622 N N . THR A 1 86 ? 36.791 -33.769 -50.822 1.00 44.19 86 THR A N 1
ATOM 623 C CA . THR A 1 86 ? 37.342 -33.664 -49.470 1.00 44.19 86 THR A CA 1
ATOM 624 C C . THR A 1 86 ? 38.873 -33.653 -49.363 1.00 44.19 86 THR A C 1
ATOM 626 O O . THR A 1 86 ? 39.522 -34.600 -49.808 1.00 44.19 86 THR A O 1
ATOM 629 N N . HIS A 1 87 ? 39.407 -32.691 -48.600 1.00 34.84 87 HIS A N 1
ATOM 630 C CA . HIS A 1 87 ? 40.653 -32.839 -47.836 1.00 34.84 87 HIS A CA 1
ATOM 631 C C . HIS A 1 87 ? 40.425 -32.447 -46.356 1.00 34.84 87 HIS A C 1
ATOM 633 O O . HIS A 1 87 ? 39.600 -31.568 -46.090 1.00 34.84 87 HIS A O 1
ATOM 639 N N . PRO A 1 88 ? 41.070 -33.121 -45.380 1.00 41.69 88 PRO A N 1
ATOM 640 C CA . PRO A 1 88 ? 40.786 -32.965 -43.949 1.00 41.69 88 PRO A CA 1
ATOM 641 C C . PRO A 1 88 ? 41.325 -31.638 -43.398 1.00 41.69 88 PRO A C 1
ATOM 643 O O . PRO A 1 88 ? 42.436 -31.246 -43.736 1.00 41.69 88 PRO A O 1
ATOM 646 N N . LYS A 1 89 ? 40.558 -30.973 -42.522 1.00 36.16 89 LYS A N 1
ATOM 647 C CA . LYS A 1 89 ? 41.014 -29.797 -41.762 1.00 36.16 89 LYS A CA 1
ATOM 648 C C . LYS A 1 89 ? 41.866 -30.226 -40.564 1.00 36.16 89 LYS A C 1
ATOM 650 O O . LYS A 1 89 ? 41.355 -30.889 -39.661 1.00 36.16 89 LYS A O 1
ATOM 655 N N . GLU A 1 90 ? 43.120 -29.791 -40.567 1.00 38.72 90 GLU A N 1
ATOM 656 C CA . GLU A 1 90 ? 44.014 -29.671 -39.409 1.00 38.72 90 GLU A CA 1
ATOM 657 C C . GLU A 1 90 ? 43.933 -28.234 -38.813 1.00 38.72 90 GLU A C 1
ATOM 659 O O . GLU A 1 90 ? 43.165 -27.415 -39.332 1.00 38.72 90 GLU A O 1
ATOM 664 N N . PRO A 1 91 ? 44.534 -27.958 -37.634 1.00 45.72 91 PRO A N 1
ATOM 665 C CA . PRO A 1 91 ? 44.065 -26.931 -36.703 1.00 45.72 91 PRO A CA 1
ATOM 666 C C . PRO A 1 91 ? 44.454 -25.498 -37.096 1.00 45.72 91 PRO A C 1
ATOM 668 O O . PRO A 1 91 ? 45.472 -25.251 -37.722 1.00 45.72 91 PRO A O 1
ATOM 671 N N . LYS A 1 92 ? 43.609 -24.552 -36.667 1.00 47.28 92 LYS A N 1
ATOM 672 C CA . LYS A 1 92 ? 43.726 -23.103 -36.885 1.00 47.28 92 LYS A CA 1
ATOM 673 C C . LYS A 1 92 ? 45.089 -22.561 -36.417 1.00 47.28 92 LYS A C 1
ATOM 675 O O . LYS A 1 92 ? 45.436 -22.758 -35.250 1.00 47.28 92 LYS A O 1
ATOM 680 N N . SER A 1 93 ? 45.779 -21.857 -37.316 1.00 52.44 93 SER A N 1
ATOM 681 C CA . SER A 1 93 ? 46.992 -21.065 -37.073 1.00 52.44 93 SER A CA 1
ATOM 682 C C . SER A 1 93 ? 46.780 -20.029 -35.962 1.00 52.44 93 SER A C 1
ATOM 684 O O . SER A 1 93 ? 45.669 -19.520 -35.771 1.00 52.44 93 SER A O 1
ATOM 686 N N . LYS A 1 94 ? 47.831 -19.750 -35.185 1.00 61.53 94 LYS A N 1
ATOM 687 C CA . LYS A 1 94 ? 47.838 -18.745 -34.118 1.00 61.53 94 LYS A CA 1
ATOM 688 C C . LYS A 1 94 ? 48.804 -17.628 -34.516 1.00 61.53 94 LYS A C 1
ATOM 690 O O . LYS A 1 94 ? 49.958 -17.711 -34.137 1.00 61.53 94 LYS A O 1
ATOM 695 N N . CYS A 1 95 ? 48.317 -16.574 -35.170 1.00 72.94 95 CYS A N 1
ATOM 696 C CA . CYS A 1 95 ? 49.165 -15.401 -35.388 1.00 72.94 95 CYS A CA 1
ATOM 697 C C . CYS A 1 95 ? 49.525 -14.722 -34.040 1.00 72.94 95 CYS A C 1
ATOM 699 O O . CYS A 1 95 ? 48.667 -14.635 -33.148 1.00 72.94 95 CYS A O 1
ATOM 701 N N . GLY A 1 96 ? 50.743 -14.192 -33.907 1.00 67.50 96 GLY A N 1
ATOM 702 C CA . GLY A 1 96 ? 51.186 -13.264 -32.866 1.00 67.50 96 GLY A CA 1
ATOM 703 C C . GLY A 1 96 ? 52.464 -13.649 -32.111 1.00 67.50 96 GLY A C 1
ATOM 704 O O . GLY A 1 96 ? 52.637 -13.178 -30.983 1.00 67.50 96 GLY A O 1
ATOM 705 N N . ASP A 1 97 ? 53.320 -14.516 -32.654 1.00 79.81 97 ASP A N 1
ATOM 706 C CA . ASP A 1 97 ? 54.588 -14.928 -32.030 1.00 79.81 97 ASP A CA 1
ATOM 707 C C . ASP A 1 97 ? 55.856 -14.488 -32.790 1.00 79.81 97 ASP A C 1
ATOM 709 O O . ASP A 1 97 ? 56.966 -14.826 -32.369 1.00 79.81 97 ASP A O 1
ATOM 713 N N . GLU A 1 98 ? 55.700 -13.661 -33.830 1.00 72.31 98 GLU A N 1
ATOM 714 C CA . GLU A 1 98 ? 56.768 -13.100 -34.669 1.00 72.31 98 GLU A CA 1
ATOM 715 C C . GLU A 1 98 ? 57.593 -14.156 -35.438 1.00 72.31 98 GLU A C 1
ATOM 717 O O . GLU A 1 98 ? 58.696 -13.861 -35.917 1.00 72.31 98 GLU A O 1
ATOM 722 N N . VAL A 1 99 ? 57.087 -15.389 -35.578 1.00 78.31 99 VAL A N 1
ATOM 723 C CA . VAL A 1 99 ? 57.755 -16.475 -36.305 1.00 78.31 99 VAL A CA 1
ATOM 724 C C . VAL A 1 99 ? 56.811 -17.069 -37.343 1.00 78.31 99 VAL A C 1
ATOM 726 O O . VAL A 1 99 ? 55.838 -17.712 -37.006 1.00 78.31 99 VAL A O 1
ATOM 729 N N . CYS A 1 100 ? 57.154 -16.938 -38.624 1.00 77.94 100 CYS A N 1
ATOM 730 C CA . CYS A 1 100 ? 56.360 -17.519 -39.707 1.00 77.94 100 CYS A CA 1
ATOM 731 C C . CYS A 1 100 ? 56.496 -19.060 -39.737 1.00 77.94 100 CYS A C 1
ATOM 733 O O . CYS A 1 100 ? 57.468 -19.591 -40.296 1.00 77.94 100 CYS A O 1
ATOM 735 N N . GLU A 1 101 ? 55.550 -19.787 -39.128 1.00 78.19 101 GLU A N 1
ATOM 736 C CA . GLU A 1 101 ? 55.547 -21.256 -39.056 1.00 78.19 101 GLU A CA 1
ATOM 737 C C . GLU A 1 101 ? 54.163 -21.901 -39.285 1.00 78.19 101 GLU A C 1
ATOM 739 O O . GLU A 1 101 ? 53.110 -21.287 -39.176 1.00 78.19 101 GLU A O 1
ATOM 744 N N . GLY A 1 102 ? 54.138 -23.181 -39.674 1.00 77.00 102 GLY A N 1
ATOM 74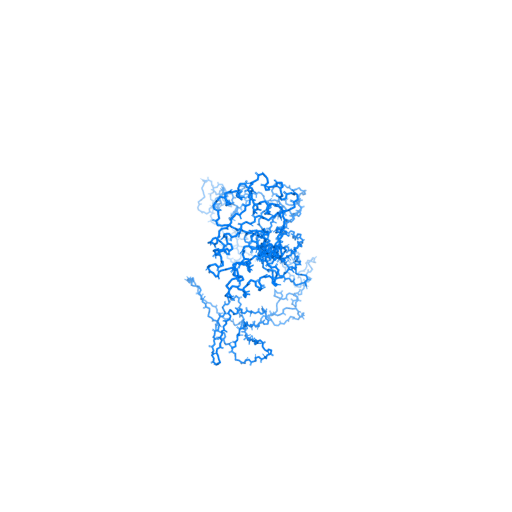5 C CA . GLY A 1 102 ? 52.885 -23.882 -39.991 1.00 77.00 102 GLY A CA 1
ATOM 746 C C . GLY A 1 102 ? 52.212 -23.393 -41.284 1.00 77.00 102 GLY A C 1
ATOM 747 O O . GLY A 1 102 ? 52.858 -23.341 -42.328 1.00 77.00 102 GLY A O 1
ATOM 748 N N . ASP A 1 103 ? 50.909 -23.091 -41.211 1.00 70.69 103 ASP A N 1
ATOM 749 C CA . ASP A 1 103 ? 50.062 -22.646 -42.339 1.00 70.69 103 ASP A CA 1
ATOM 750 C C . ASP A 1 103 ? 49.967 -21.107 -42.450 1.00 70.69 103 ASP A C 1
ATOM 752 O O . ASP A 1 103 ? 49.045 -20.560 -43.065 1.00 70.69 103 ASP A O 1
ATOM 756 N N . GLU A 1 104 ? 50.889 -20.390 -41.816 1.00 80.88 104 GLU A N 1
ATOM 757 C CA . GLU A 1 104 ? 50.925 -18.931 -41.799 1.00 80.88 104 GLU A CA 1
ATOM 758 C C . GLU A 1 104 ? 51.459 -18.381 -43.130 1.00 80.88 104 GLU A C 1
ATOM 760 O O . GLU A 1 104 ? 52.481 -18.815 -43.663 1.00 80.88 104 GLU A O 1
ATOM 765 N N . THR A 1 105 ? 50.726 -17.433 -43.709 1.00 74.06 105 THR A N 1
ATOM 766 C CA . THR A 1 105 ? 51.036 -16.745 -44.963 1.00 74.06 105 THR A CA 1
ATOM 767 C C . THR A 1 105 ? 50.911 -15.234 -44.766 1.00 74.06 105 THR A C 1
ATOM 769 O O . THR A 1 105 ? 50.182 -14.788 -43.877 1.00 74.06 105 THR A O 1
ATOM 772 N N . PRO A 1 106 ? 51.528 -14.410 -45.634 1.00 73.75 106 PRO A N 1
ATOM 773 C CA . PRO A 1 106 ? 51.378 -12.955 -45.560 1.00 73.75 106 PRO A CA 1
ATOM 774 C C . PRO A 1 106 ? 49.928 -12.449 -45.684 1.00 73.75 106 PRO A C 1
ATOM 776 O O . PRO A 1 106 ? 49.644 -11.322 -45.298 1.00 73.75 106 PRO A O 1
ATOM 779 N N . GLU A 1 107 ? 49.002 -13.257 -46.216 1.00 69.56 107 GLU A N 1
ATOM 780 C CA . GLU A 1 107 ? 47.574 -12.914 -46.306 1.00 69.56 107 GLU A CA 1
ATOM 781 C C . GLU A 1 107 ? 46.787 -13.258 -45.034 1.00 69.56 107 GLU A C 1
ATOM 783 O O . GLU A 1 107 ? 45.776 -12.612 -44.762 1.00 69.56 107 GLU A O 1
ATOM 788 N N . ASN A 1 108 ? 47.208 -14.270 -44.265 1.00 72.75 108 ASN A N 1
ATOM 789 C CA . ASN A 1 108 ? 46.459 -14.735 -43.092 1.00 72.75 108 ASN A CA 1
ATOM 790 C C . ASN A 1 108 ? 47.088 -14.328 -41.744 1.00 72.75 108 ASN A C 1
ATOM 792 O O . ASN A 1 108 ? 46.340 -14.154 -40.783 1.00 72.75 108 ASN A O 1
ATOM 796 N N . CYS A 1 109 ? 48.405 -14.107 -41.695 1.00 72.50 109 CYS A N 1
ATOM 797 C CA . CYS A 1 109 ? 49.169 -13.631 -40.539 1.00 72.50 109 CYS A CA 1
ATOM 798 C C . CYS A 1 109 ? 50.242 -12.617 -41.002 1.00 72.50 109 CYS A C 1
ATOM 800 O O . CYS A 1 109 ? 51.438 -12.916 -40.982 1.00 72.50 109 CYS A O 1
ATOM 802 N N . PRO A 1 110 ? 49.838 -11.413 -41.458 1.00 73.75 110 PRO A N 1
ATOM 803 C CA . PRO A 1 110 ? 50.751 -10.416 -42.031 1.00 73.75 110 PRO A CA 1
ATOM 804 C C . PRO A 1 110 ? 51.804 -9.887 -41.045 1.00 73.75 110 PRO A C 1
ATOM 806 O O . PRO A 1 110 ? 52.866 -9.443 -41.483 1.00 73.75 110 PRO A O 1
ATOM 809 N N . ASP A 1 111 ? 51.523 -9.941 -39.739 1.00 74.19 111 ASP A N 1
ATOM 810 C CA . ASP A 1 111 ? 52.429 -9.451 -38.694 1.00 74.19 111 ASP A CA 1
ATOM 811 C C . ASP A 1 111 ? 53.577 -10.437 -38.389 1.00 74.19 111 ASP A C 1
ATOM 813 O O . ASP A 1 111 ? 54.703 -9.995 -38.165 1.00 74.19 111 ASP A O 1
ATOM 817 N N . ASP A 1 112 ? 53.339 -11.756 -38.452 1.00 80.69 112 ASP A N 1
ATOM 818 C CA . ASP A 1 112 ? 54.378 -12.784 -38.229 1.00 80.69 112 ASP A CA 1
ATOM 819 C C . ASP A 1 112 ? 55.108 -13.182 -39.523 1.00 80.69 112 ASP A C 1
ATOM 821 O O . ASP A 1 112 ? 56.285 -13.552 -39.500 1.00 80.69 112 ASP A O 1
ATOM 825 N N . CYS A 1 113 ? 54.432 -13.055 -40.674 1.00 75.50 113 CYS A N 1
ATOM 826 C CA . CYS A 1 113 ? 54.971 -13.306 -42.012 1.00 75.50 113 CYS A CA 1
ATOM 827 C C . CYS A 1 113 ? 55.027 -12.012 -42.853 1.00 75.50 113 CYS A C 1
ATOM 829 O O . CYS A 1 113 ? 54.351 -11.916 -43.886 1.00 75.50 113 CYS A O 1
ATOM 831 N N . PRO A 1 114 ? 55.828 -11.003 -42.462 1.00 72.56 114 PRO A N 1
ATOM 832 C CA . PRO A 1 114 ? 55.923 -9.763 -43.215 1.00 72.56 114 PRO A CA 1
ATOM 833 C C . PRO A 1 114 ? 56.507 -10.024 -44.609 1.00 72.56 114 PRO A C 1
ATOM 835 O O . PRO A 1 114 ? 57.600 -10.579 -44.759 1.00 72.56 114 PRO A O 1
ATOM 838 N N . VAL A 1 115 ? 55.792 -9.589 -45.651 1.00 63.81 115 VAL A N 1
ATOM 839 C CA . VAL A 1 115 ? 56.327 -9.587 -47.020 1.00 63.81 115 VAL A CA 1
ATOM 840 C C . VAL A 1 115 ? 57.521 -8.630 -47.072 1.00 63.81 115 VAL A C 1
ATOM 842 O O . VAL A 1 115 ? 57.382 -7.471 -46.665 1.00 63.81 115 VAL A O 1
ATOM 845 N N . PRO A 1 116 ? 58.693 -9.060 -47.575 1.00 61.22 116 PRO A N 1
ATOM 846 C CA . PRO A 1 116 ? 59.815 -8.153 -47.737 1.00 61.22 116 PRO A CA 1
ATOM 847 C C . PRO A 1 116 ? 59.403 -7.048 -48.712 1.00 61.22 116 PRO A C 1
ATOM 849 O O . PRO A 1 116 ? 59.081 -7.310 -49.868 1.00 61.22 116 PRO A O 1
ATOM 852 N N . GLN A 1 117 ? 59.391 -5.806 -48.233 1.00 49.28 117 GLN A N 1
ATOM 853 C CA . GLN A 1 117 ? 59.207 -4.625 -49.069 1.00 49.28 117 GLN A CA 1
ATOM 854 C C . GLN A 1 117 ? 60.395 -4.559 -50.041 1.00 49.28 117 GLN A C 1
ATOM 856 O O . GLN A 1 117 ? 61.487 -4.120 -49.674 1.00 49.28 117 GLN A O 1
ATOM 861 N N . VAL A 1 118 ? 60.211 -5.060 -51.266 1.00 56.66 118 VAL A N 1
ATOM 862 C CA . VAL A 1 118 ? 61.211 -4.925 -52.326 1.00 56.66 118 VAL A CA 1
ATOM 863 C C . VAL A 1 118 ? 61.155 -3.478 -52.790 1.00 56.66 118 VAL A C 1
ATOM 865 O O . VAL A 1 118 ? 60.200 -3.039 -53.424 1.00 56.66 118 VAL A O 1
ATOM 868 N N . ASN A 1 119 ? 62.169 -2.715 -52.403 1.00 57.94 119 ASN A N 1
ATOM 869 C CA . ASN A 1 119 ? 62.299 -1.305 -52.731 1.00 57.94 119 ASN A CA 1
ATOM 870 C C . ASN A 1 119 ? 62.773 -1.178 -54.195 1.00 57.94 119 ASN A C 1
ATOM 872 O O . ASN A 1 119 ? 63.958 -0.967 -54.454 1.00 57.94 119 ASN A O 1
ATOM 876 N N . ILE A 1 120 ? 61.866 -1.384 -55.154 1.00 63.53 120 ILE A N 1
ATOM 877 C CA . ILE A 1 120 ? 62.151 -1.237 -56.589 1.00 63.53 120 ILE A CA 1
ATOM 878 C C . ILE A 1 120 ? 62.263 0.264 -56.890 1.00 63.53 120 ILE A C 1
ATOM 880 O O . ILE A 1 120 ? 61.330 1.025 -56.638 1.00 63.53 120 ILE A O 1
ATOM 884 N N . THR A 1 121 ? 63.429 0.712 -57.358 1.00 67.94 121 THR A N 1
ATOM 885 C CA . THR A 1 121 ? 63.715 2.131 -57.616 1.00 67.94 121 THR A CA 1
ATOM 886 C C . THR A 1 121 ? 63.782 2.366 -59.122 1.00 67.94 121 THR A C 1
ATOM 888 O O . THR A 1 121 ? 64.852 2.220 -59.694 1.00 67.94 121 THR A O 1
ATOM 891 N N . CYS A 1 122 ? 62.674 2.764 -59.753 1.00 75.50 122 CYS A N 1
ATOM 892 C CA . CYS A 1 122 ? 62.677 3.101 -61.181 1.00 75.50 122 CYS A CA 1
ATOM 893 C C . CYS A 1 122 ? 63.319 4.489 -61.439 1.00 75.50 122 CYS A C 1
ATOM 895 O O . CYS A 1 122 ? 63.143 5.425 -60.649 1.00 75.50 122 CYS A O 1
ATOM 897 N N . GLY A 1 123 ? 63.986 4.673 -62.579 1.00 70.38 123 GLY A N 1
ATOM 898 C CA . GLY A 1 123 ? 64.329 5.970 -63.168 1.00 70.38 123 GLY A CA 1
ATOM 899 C C . GLY A 1 123 ? 65.699 6.070 -63.850 1.00 70.38 123 GLY A C 1
ATOM 900 O O . GLY A 1 123 ? 66.093 7.181 -64.225 1.00 70.38 123 GLY A O 1
ATOM 901 N N . ASP A 1 124 ? 66.448 4.976 -63.997 1.00 82.56 124 ASP A N 1
ATOM 902 C CA . ASP A 1 124 ? 67.798 4.979 -64.581 1.00 82.56 124 ASP A CA 1
ATOM 903 C C . ASP A 1 124 ? 67.856 4.550 -66.063 1.00 82.56 124 ASP A C 1
ATOM 905 O O . ASP A 1 124 ? 68.908 4.657 -66.702 1.00 82.56 124 ASP A O 1
ATOM 909 N N . LYS A 1 125 ? 66.700 4.201 -66.643 1.00 75.38 125 LYS A N 1
ATOM 910 C CA . LYS A 1 125 ? 66.483 3.776 -68.033 1.00 75.38 125 LYS A CA 1
ATOM 911 C C . LYS A 1 125 ? 67.136 2.448 -68.411 1.00 75.38 125 LYS A C 1
ATOM 913 O O . LYS A 1 125 ? 67.381 2.224 -69.603 1.00 75.38 125 LYS A O 1
ATOM 918 N N . VAL A 1 126 ? 67.429 1.585 -67.443 1.00 79.69 126 VAL A N 1
ATOM 919 C CA . VAL A 1 126 ? 67.983 0.255 -67.694 1.00 79.69 126 VAL A CA 1
ATOM 920 C C . VAL A 1 126 ? 67.135 -0.783 -66.972 1.00 79.69 126 VAL A C 1
ATOM 922 O O . VAL A 1 126 ? 66.988 -0.722 -65.770 1.00 79.69 126 VAL A O 1
ATOM 925 N N . CYS A 1 127 ? 66.597 -1.755 -67.708 1.00 77.19 127 CYS A N 1
ATOM 926 C CA . CYS A 1 127 ? 65.769 -2.813 -67.130 1.00 77.19 127 CYS A CA 1
ATOM 927 C C . CYS A 1 127 ? 66.655 -3.865 -66.430 1.00 77.19 127 CYS A C 1
ATOM 929 O O . CYS A 1 127 ? 67.209 -4.746 -67.100 1.00 77.19 127 CYS A O 1
ATOM 931 N N . GLU A 1 128 ? 66.827 -3.757 -65.109 1.00 77.75 128 GLU A N 1
ATOM 932 C CA . GLU A 1 128 ? 67.696 -4.626 -64.299 1.00 77.75 128 GLU A CA 1
ATOM 933 C C . GLU A 1 128 ? 67.008 -5.113 -63.007 1.00 77.75 128 GLU A C 1
ATOM 935 O O . GLU A 1 128 ? 66.058 -4.531 -62.501 1.00 77.75 128 GLU A O 1
ATOM 940 N N . GLY A 1 129 ? 67.475 -6.234 -62.447 1.00 78.25 129 GLY A N 1
ATOM 941 C CA . GLY A 1 129 ? 66.881 -6.804 -61.231 1.00 78.25 129 GLY A CA 1
ATOM 942 C C . GLY A 1 129 ? 65.470 -7.370 -61.450 1.00 78.25 129 GLY A C 1
ATOM 943 O O . GLY A 1 129 ? 65.259 -8.147 -62.379 1.00 78.25 129 GLY A O 1
ATOM 944 N N . ASP A 1 130 ? 64.535 -7.006 -60.566 1.00 75.81 130 ASP A N 1
ATOM 945 C CA . ASP A 1 130 ? 63.131 -7.459 -60.573 1.00 75.81 130 ASP A CA 1
ATOM 946 C C . ASP A 1 130 ? 62.189 -6.483 -61.322 1.00 75.81 130 ASP A C 1
ATOM 948 O O . ASP A 1 130 ? 60.964 -6.518 -61.164 1.00 75.81 130 ASP A O 1
ATOM 952 N N . GLU A 1 131 ? 62.754 -5.593 -62.139 1.00 83.06 131 GLU A N 1
ATOM 953 C CA . GLU A 1 131 ? 62.027 -4.624 -62.961 1.00 83.06 131 GLU A CA 1
ATOM 954 C C . GLU A 1 131 ? 61.409 -5.276 -64.214 1.00 83.06 131 GLU A C 1
ATOM 956 O O . GLU A 1 131 ? 61.996 -6.139 -64.868 1.00 83.06 131 GLU A O 1
ATOM 961 N N . ASN A 1 132 ? 60.196 -4.863 -64.570 1.00 75.50 132 ASN A N 1
ATOM 962 C CA . ASN A 1 132 ? 59.461 -5.257 -65.767 1.00 75.50 132 ASN A CA 1
ATOM 963 C C . ASN A 1 132 ? 58.543 -4.110 -66.241 1.00 75.50 132 ASN A C 1
ATOM 965 O O . ASN A 1 132 ? 58.424 -3.079 -65.583 1.00 75.50 132 ASN A O 1
ATOM 969 N N . TYR A 1 133 ? 57.885 -4.275 -67.395 1.00 75.44 133 TYR A N 1
ATOM 970 C CA . TYR A 1 133 ? 57.005 -3.236 -67.955 1.00 75.44 133 TYR A CA 1
ATOM 971 C C . TYR A 1 133 ? 55.852 -2.835 -67.013 1.00 75.44 133 TYR A C 1
ATOM 973 O O . TYR A 1 133 ? 55.474 -1.669 -66.989 1.00 75.44 133 TYR A O 1
ATOM 981 N N . GLU A 1 134 ? 55.320 -3.766 -66.215 1.00 73.50 134 GLU A N 1
ATOM 982 C CA . GLU A 1 134 ? 54.192 -3.499 -65.312 1.00 73.50 134 GLU A CA 1
ATOM 983 C C . GLU A 1 134 ? 54.617 -2.701 -64.068 1.00 73.50 134 GLU A C 1
ATOM 985 O O . GLU A 1 134 ? 53.848 -1.877 -63.578 1.00 73.50 134 GLU A O 1
ATOM 990 N N . ASN A 1 135 ? 55.837 -2.912 -63.554 1.00 75.19 135 ASN A N 1
ATOM 991 C CA . ASN A 1 135 ? 56.310 -2.252 -62.330 1.00 75.19 135 ASN A CA 1
ATOM 992 C C . ASN A 1 135 ? 57.266 -1.060 -62.567 1.00 75.19 135 ASN A C 1
ATOM 994 O O . ASN A 1 135 ? 57.305 -0.167 -61.724 1.00 75.19 135 ASN A O 1
ATOM 998 N N . CYS A 1 136 ? 57.959 -0.984 -63.712 1.00 74.38 136 CYS A N 1
ATOM 999 C CA . CYS A 1 136 ? 58.834 0.129 -64.115 1.00 74.38 136 CYS A CA 1
ATOM 1000 C C . CYS A 1 136 ? 58.764 0.402 -65.643 1.00 74.38 136 CYS A C 1
ATOM 1002 O O . CYS A 1 136 ? 59.756 0.235 -66.362 1.00 74.38 136 CYS A O 1
ATOM 1004 N N . PRO A 1 137 ? 57.627 0.900 -66.179 1.00 75.94 137 PRO A N 1
ATOM 1005 C CA . PRO A 1 137 ? 57.435 1.136 -67.622 1.00 75.94 137 PRO A CA 1
ATOM 1006 C C . PRO A 1 137 ? 58.362 2.210 -68.223 1.00 75.94 137 PRO A C 1
ATOM 1008 O O . PRO A 1 137 ? 58.488 2.312 -69.444 1.00 75.94 137 PRO A O 1
ATOM 1011 N N . GLY A 1 138 ? 58.986 3.043 -67.380 1.00 73.44 138 GLY A N 1
ATOM 1012 C CA . GLY A 1 138 ? 59.946 4.071 -67.796 1.00 73.44 138 GLY A CA 1
ATOM 1013 C C . GLY A 1 138 ? 61.338 3.532 -68.144 1.00 73.44 138 GLY A C 1
ATOM 1014 O O . GLY A 1 138 ? 62.019 4.140 -68.974 1.00 73.44 138 GLY A O 1
ATOM 1015 N N . ASP A 1 139 ? 61.727 2.395 -67.557 1.00 80.31 139 ASP A N 1
ATOM 1016 C CA . ASP A 1 139 ? 63.053 1.785 -67.728 1.00 80.31 139 ASP A CA 1
ATOM 1017 C C . ASP A 1 139 ? 62.994 0.486 -68.542 1.00 80.31 139 ASP A C 1
ATOM 1019 O O . ASP A 1 139 ? 63.898 0.205 -69.332 1.00 80.31 139 ASP A O 1
ATOM 1023 N N . CYS A 1 140 ? 61.888 -0.259 -68.432 1.00 78.00 140 CYS A N 1
ATOM 1024 C CA . CYS A 1 140 ? 61.612 -1.464 -69.205 1.00 78.00 140 CYS A CA 1
ATOM 1025 C C . CYS A 1 140 ? 60.622 -1.157 -70.347 1.00 78.00 140 CYS A C 1
ATOM 1027 O O . CYS A 1 140 ? 59.412 -1.076 -70.113 1.00 78.00 140 CYS A O 1
ATOM 1029 N N . PRO A 1 141 ? 61.090 -0.979 -71.599 1.00 70.75 141 PRO A N 1
ATOM 1030 C CA . PRO A 1 141 ? 60.206 -0.704 -72.726 1.00 70.75 141 PRO A CA 1
ATOM 1031 C C . PRO A 1 141 ? 59.312 -1.906 -73.056 1.00 70.75 141 PRO A C 1
ATOM 1033 O O . PRO A 1 141 ? 59.706 -3.061 -72.887 1.00 70.75 141 PRO A O 1
ATOM 1036 N N . VAL A 1 142 ? 58.122 -1.616 -73.592 1.00 65.94 142 VAL A N 1
ATOM 1037 C CA . VAL A 1 142 ? 57.155 -2.619 -74.070 1.00 65.94 142 VAL A CA 1
ATOM 1038 C C . VAL A 1 142 ? 57.856 -3.607 -75.019 1.00 65.94 142 VAL A C 1
ATOM 1040 O O . VAL A 1 142 ? 58.543 -3.151 -75.943 1.00 65.94 142 VAL A O 1
ATOM 1043 N N . PRO A 1 143 ? 57.709 -4.934 -74.846 1.00 60.84 143 PRO A N 1
ATOM 1044 C CA . PRO A 1 143 ? 58.323 -5.903 -75.747 1.00 60.84 143 PRO A CA 1
ATOM 1045 C C . PRO A 1 143 ? 57.772 -5.722 -77.168 1.00 60.84 143 PRO A C 1
ATOM 1047 O O . PRO A 1 143 ? 56.610 -6.000 -77.451 1.00 60.84 143 PRO A O 1
ATOM 1050 N N . GLN A 1 144 ? 58.611 -5.216 -78.073 1.00 54.31 144 GLN A N 1
ATOM 1051 C CA . GLN A 1 144 ? 58.254 -5.021 -79.477 1.00 54.31 144 GLN A CA 1
ATOM 1052 C C . GLN A 1 144 ? 58.271 -6.378 -80.192 1.00 54.31 144 GLN A C 1
ATOM 1054 O O . GLN A 1 144 ? 59.333 -6.963 -80.410 1.00 54.31 144 GLN A O 1
ATOM 1059 N N . VAL A 1 145 ? 57.091 -6.883 -80.553 1.00 54.16 145 VAL A N 1
ATOM 1060 C CA . VAL A 1 145 ? 56.937 -8.095 -81.366 1.00 54.16 145 VAL A CA 1
ATOM 1061 C C . VAL A 1 145 ? 57.140 -7.717 -82.836 1.00 54.16 145 VAL A C 1
ATOM 1063 O O . VAL A 1 145 ? 56.408 -6.897 -83.385 1.00 54.16 145 VAL A O 1
ATOM 1066 N N . ASN A 1 146 ? 58.162 -8.284 -83.480 1.00 57.00 146 ASN A N 1
ATOM 1067 C CA . ASN A 1 146 ? 58.415 -8.105 -84.913 1.00 57.00 146 ASN A CA 1
ATOM 1068 C C . ASN A 1 146 ? 57.399 -8.933 -85.723 1.00 57.00 146 ASN A C 1
ATOM 1070 O O . ASN A 1 146 ? 57.641 -10.106 -86.007 1.00 57.00 146 ASN A O 1
ATOM 1074 N N . ILE A 1 147 ? 56.277 -8.324 -86.099 1.00 62.00 147 ILE A N 1
ATOM 1075 C CA . ILE A 1 147 ? 55.257 -8.928 -86.969 1.00 62.00 147 ILE A CA 1
ATOM 1076 C C . ILE A 1 147 ? 55.591 -8.570 -88.429 1.00 62.00 147 ILE A C 1
ATOM 1078 O O . ILE A 1 147 ? 55.917 -7.421 -88.729 1.00 62.00 147 ILE A O 1
ATOM 1082 N N . THR A 1 148 ? 55.592 -9.554 -89.335 1.00 62.91 148 THR A N 1
ATOM 1083 C CA . THR A 1 148 ? 55.949 -9.368 -90.756 1.00 62.91 148 THR A CA 1
ATOM 1084 C C . THR A 1 148 ? 54.713 -9.563 -91.631 1.00 62.91 148 THR A C 1
ATOM 1086 O O . THR A 1 148 ? 54.338 -10.700 -91.864 1.00 62.91 148 THR A O 1
ATOM 1089 N N . CYS A 1 149 ? 54.130 -8.478 -92.147 1.00 68.69 149 CYS A N 1
ATOM 1090 C CA . CYS A 1 149 ? 52.948 -8.535 -93.019 1.00 68.69 149 CYS A CA 1
ATOM 1091 C C . CYS A 1 149 ? 53.323 -8.712 -94.513 1.00 68.69 149 CYS A C 1
ATOM 1093 O O . CYS A 1 149 ? 54.346 -8.182 -94.967 1.00 68.69 149 CYS A O 1
ATOM 1095 N N . GLY A 1 150 ? 52.470 -9.368 -95.303 1.00 66.38 150 GLY A N 1
ATOM 1096 C CA . GLY A 1 150 ? 52.434 -9.311 -96.768 1.00 66.38 150 GLY A CA 1
ATOM 1097 C C . GLY A 1 150 ? 52.140 -10.627 -97.499 1.00 66.38 150 GLY A C 1
ATOM 1098 O O . GLY A 1 150 ? 52.415 -10.702 -98.702 1.00 66.38 150 GLY A O 1
ATOM 1099 N N . ASP A 1 151 ? 51.660 -11.674 -96.823 1.00 76.44 151 ASP A N 1
ATOM 1100 C CA . ASP A 1 151 ? 51.393 -12.987 -97.432 1.00 76.44 151 ASP A CA 1
ATOM 1101 C C . ASP A 1 151 ? 49.916 -13.227 -97.823 1.00 76.44 151 ASP A C 1
ATOM 1103 O O . ASP A 1 151 ? 49.595 -14.241 -98.456 1.00 76.44 151 ASP A O 1
ATOM 1107 N N . GLY A 1 152 ? 49.036 -12.262 -97.533 1.00 69.00 152 GLY A N 1
ATOM 1108 C CA . GLY A 1 152 ? 47.618 -12.279 -97.880 1.00 69.00 152 GLY A CA 1
ATOM 1109 C C . GLY A 1 152 ? 46.740 -13.171 -96.997 1.00 69.00 152 GLY A C 1
ATOM 1110 O O . GLY A 1 152 ? 45.623 -13.493 -97.417 1.00 69.00 152 GLY A O 1
ATOM 1111 N N . LYS A 1 153 ? 47.211 -13.604 -95.821 1.00 70.69 153 LYS A N 1
ATOM 1112 C CA . LYS A 1 153 ? 46.417 -14.349 -94.835 1.00 70.69 153 LYS A CA 1
ATOM 1113 C C . LYS A 1 153 ? 46.575 -13.759 -93.439 1.00 70.69 153 LYS A C 1
ATOM 1115 O O . LYS A 1 153 ? 47.639 -13.294 -93.102 1.00 70.69 153 LYS A O 1
ATOM 1120 N N . CYS A 1 154 ? 45.531 -13.849 -92.620 1.00 72.38 154 CYS A N 1
ATOM 1121 C CA . CYS A 1 154 ? 45.564 -13.404 -91.227 1.00 72.38 154 CYS A CA 1
ATOM 1122 C C . CYS A 1 154 ? 45.924 -14.595 -90.316 1.00 72.38 154 CYS A C 1
ATOM 1124 O O . CYS A 1 154 ? 45.049 -15.416 -90.013 1.00 72.38 154 CYS A O 1
ATOM 1126 N N . GLU A 1 155 ? 47.197 -14.750 -89.938 1.00 69.06 155 GLU A N 1
ATOM 1127 C CA . GLU A 1 155 ? 47.696 -15.868 -89.113 1.00 69.06 155 GLU A CA 1
ATOM 1128 C C . GLU A 1 155 ? 48.646 -15.377 -87.987 1.00 69.06 155 GLU A C 1
ATOM 1130 O O . GLU A 1 155 ? 49.337 -14.375 -88.106 1.00 69.06 155 GLU A O 1
ATOM 1135 N N . GLY A 1 156 ? 48.710 -16.083 -86.851 1.00 73.31 156 GLY A N 1
ATOM 1136 C CA . GLY A 1 156 ? 49.573 -15.689 -85.721 1.00 73.31 156 GLY A CA 1
ATOM 1137 C C . GLY A 1 156 ? 49.033 -14.500 -84.911 1.00 73.31 156 GLY A C 1
ATOM 1138 O O . GLY A 1 156 ? 47.850 -14.481 -84.580 1.00 73.31 156 GLY A O 1
ATOM 1139 N N . ASP A 1 157 ? 49.905 -13.542 -84.574 1.00 69.69 157 ASP A N 1
ATOM 1140 C CA . ASP A 1 157 ? 49.577 -12.318 -83.809 1.00 69.69 15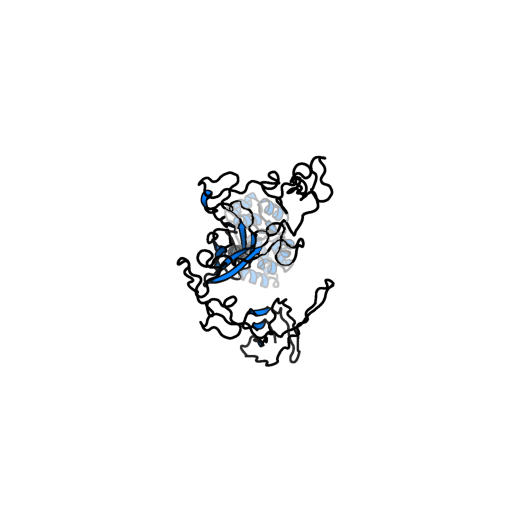7 ASP A CA 1
ATOM 1141 C C . ASP A 1 157 ? 49.134 -11.145 -84.719 1.00 69.69 157 ASP A C 1
ATOM 1143 O O . ASP A 1 157 ? 49.137 -9.974 -84.322 1.00 69.69 157 ASP A O 1
ATOM 1147 N N . GLU A 1 158 ? 48.777 -11.449 -85.967 1.00 77.25 158 GLU A N 1
ATOM 1148 C CA . GLU A 1 158 ? 48.292 -10.487 -86.952 1.00 77.25 158 GLU A CA 1
ATOM 1149 C C . GLU A 1 158 ? 46.849 -10.058 -86.643 1.00 77.25 158 GLU A C 1
ATOM 1151 O O . GLU A 1 158 ? 45.947 -10.870 -86.435 1.00 77.25 158 GLU A O 1
ATOM 1156 N N . THR A 1 159 ? 46.618 -8.749 -86.625 1.00 67.00 159 THR A N 1
ATOM 1157 C CA . THR A 1 159 ? 45.326 -8.096 -86.423 1.00 67.00 159 THR A CA 1
ATOM 1158 C C . THR A 1 159 ? 45.063 -7.102 -87.557 1.00 67.00 159 THR A C 1
ATOM 1160 O O . THR A 1 159 ? 46.001 -6.642 -88.218 1.00 67.00 159 THR A O 1
ATOM 1163 N N . PRO A 1 160 ? 43.804 -6.677 -87.770 1.00 68.62 160 PRO A N 1
ATOM 1164 C CA . PRO A 1 160 ? 43.491 -5.622 -88.736 1.00 68.62 160 PRO A CA 1
ATOM 1165 C C . PRO A 1 160 ? 44.206 -4.286 -88.465 1.00 68.62 160 PRO A C 1
ATOM 1167 O O . PRO A 1 160 ? 44.336 -3.472 -89.375 1.00 68.62 160 PRO A O 1
ATOM 1170 N N . GLU A 1 161 ? 44.682 -4.051 -87.238 1.00 63.81 161 GLU A N 1
ATOM 1171 C CA . GLU A 1 161 ? 45.414 -2.835 -86.860 1.00 63.81 161 GLU A CA 1
ATOM 1172 C C . GLU A 1 161 ? 46.914 -2.927 -87.158 1.00 63.81 161 GLU A C 1
ATOM 1174 O O . GLU A 1 161 ? 47.526 -1.910 -87.487 1.00 63.81 161 GLU A O 1
ATOM 1179 N N . ASN A 1 162 ? 47.513 -4.122 -87.077 1.00 67.94 162 ASN A N 1
ATOM 1180 C CA . ASN A 1 162 ? 48.953 -4.299 -87.282 1.00 67.94 162 ASN A CA 1
ATOM 1181 C C . ASN A 1 162 ? 49.322 -4.855 -88.679 1.00 67.94 162 ASN A C 1
ATOM 1183 O O . ASN A 1 162 ? 50.382 -4.490 -89.187 1.00 67.94 162 ASN A O 1
ATOM 1187 N N . CYS A 1 163 ? 48.437 -5.610 -89.350 1.00 68.50 163 CYS A N 1
ATOM 1188 C CA . CYS A 1 163 ? 48.614 -6.141 -90.712 1.00 68.50 163 CYS A CA 1
ATOM 1189 C C . CYS A 1 163 ? 47.329 -6.019 -91.574 1.00 68.50 163 CYS A C 1
ATOM 1191 O O . CYS A 1 163 ? 46.781 -7.019 -92.048 1.00 68.50 163 CYS A O 1
ATOM 1193 N N . PRO A 1 164 ? 46.850 -4.788 -91.862 1.00 68.50 164 PRO A N 1
ATOM 1194 C CA . PRO A 1 164 ? 45.589 -4.544 -92.583 1.00 68.50 164 PRO A CA 1
ATOM 1195 C C . PRO A 1 164 ? 45.557 -5.073 -94.028 1.00 68.50 164 PRO A C 1
ATOM 1197 O O . PRO A 1 164 ? 44.484 -5.206 -94.613 1.00 68.50 164 PRO A O 1
ATOM 1200 N N . GLY A 1 165 ? 46.724 -5.325 -94.633 1.00 65.88 165 GLY A N 1
ATOM 1201 C CA . GLY A 1 165 ? 46.835 -5.850 -95.998 1.00 65.88 165 GLY A CA 1
ATOM 1202 C C . GLY A 1 165 ? 46.558 -7.351 -96.115 1.00 65.88 165 GLY A C 1
ATOM 1203 O O . GLY A 1 165 ? 46.089 -7.786 -97.165 1.00 65.88 165 GLY A O 1
ATOM 1204 N N . ASP A 1 166 ? 46.811 -8.112 -95.048 1.00 72.12 166 ASP A N 1
ATOM 1205 C CA . ASP A 1 166 ? 46.618 -9.566 -95.017 1.00 72.12 166 ASP A CA 1
ATOM 1206 C C . ASP A 1 166 ? 45.311 -9.940 -94.306 1.00 72.12 166 ASP A C 1
ATOM 1208 O O . ASP A 1 166 ? 44.569 -10.814 -94.758 1.00 72.12 166 ASP A O 1
ATOM 1212 N N . CYS A 1 167 ? 44.961 -9.197 -93.252 1.00 68.44 167 CYS A N 1
ATOM 1213 C CA . CYS A 1 167 ? 43.670 -9.266 -92.574 1.00 68.44 167 CYS A CA 1
ATOM 1214 C C . CYS A 1 167 ? 42.649 -8.351 -93.281 1.00 68.44 167 CYS A C 1
ATOM 1216 O O . CYS A 1 167 ? 42.199 -7.345 -92.729 1.00 68.44 167 CYS A O 1
ATOM 1218 N N . LEU A 1 168 ? 42.307 -8.674 -94.535 1.00 63.03 168 LEU A N 1
ATOM 1219 C CA . LEU A 1 168 ? 41.333 -7.910 -95.322 1.00 63.03 168 LEU A CA 1
ATOM 1220 C C . LEU A 1 168 ? 39.954 -7.903 -94.639 1.00 63.03 168 LEU A C 1
ATOM 1222 O O . LEU A 1 168 ? 39.287 -8.934 -94.541 1.00 63.03 168 LEU A O 1
ATOM 1226 N N . ILE A 1 169 ? 39.484 -6.715 -94.244 1.00 55.16 169 ILE A N 1
ATOM 1227 C CA . ILE A 1 169 ? 38.080 -6.474 -93.885 1.00 55.16 169 ILE A CA 1
ATOM 1228 C C . ILE A 1 169 ? 37.268 -6.440 -95.190 1.00 55.16 169 ILE A C 1
ATOM 1230 O O . ILE A 1 169 ? 36.938 -5.382 -95.726 1.00 55.16 169 ILE A O 1
ATOM 1234 N N . GLU A 1 170 ? 36.955 -7.609 -95.750 1.00 47.78 170 GLU A N 1
ATOM 1235 C CA . GLU A 1 170 ? 35.994 -7.724 -96.852 1.00 47.78 170 GLU A CA 1
ATOM 1236 C C . GLU A 1 170 ? 34.552 -7.608 -96.335 1.00 47.78 170 GLU A C 1
ATOM 1238 O O . GLU A 1 170 ? 33.786 -8.569 -96.319 1.00 47.78 170 GLU A O 1
ATOM 1243 N N . LYS A 1 171 ? 34.166 -6.395 -95.932 1.00 50.97 171 LYS A N 1
ATOM 1244 C CA . LYS A 1 171 ? 32.793 -5.887 -96.058 1.00 50.97 171 LYS A CA 1
ATOM 1245 C C . LYS A 1 171 ? 32.786 -4.400 -95.723 1.00 50.97 171 LYS A C 1
ATOM 1247 O O . LYS A 1 171 ? 32.895 -4.008 -94.567 1.00 50.97 171 LYS A O 1
ATOM 1252 N N . ALA A 1 172 ? 32.652 -3.559 -96.743 1.00 51.72 172 ALA A N 1
ATOM 1253 C CA . ALA A 1 172 ? 32.300 -2.165 -96.523 1.00 51.72 172 ALA A CA 1
ATOM 1254 C C . ALA A 1 172 ? 30.867 -2.122 -95.965 1.00 51.72 172 ALA A C 1
ATOM 1256 O O . ALA A 1 172 ? 29.923 -2.492 -96.665 1.00 51.72 172 ALA A O 1
ATOM 1257 N N . ILE A 1 173 ? 30.728 -1.722 -94.703 1.00 58.31 173 ILE A N 1
ATOM 1258 C CA . ILE A 1 173 ? 29.441 -1.463 -94.051 1.00 58.31 173 ILE A CA 1
ATOM 1259 C C . ILE A 1 173 ? 28.881 -0.170 -94.671 1.00 58.31 173 ILE A C 1
ATOM 1261 O O . ILE A 1 173 ? 29.588 0.836 -94.747 1.00 58.31 173 ILE A O 1
ATOM 1265 N N . VAL A 1 174 ? 27.662 -0.213 -95.219 1.00 64.25 174 VAL A N 1
ATOM 1266 C CA . VAL A 1 174 ? 27.039 0.915 -95.935 1.00 64.25 174 VAL A CA 1
ATOM 1267 C C . VAL A 1 174 ? 26.006 1.565 -95.023 1.00 64.25 174 VAL A C 1
ATOM 1269 O O . VAL A 1 174 ? 24.938 1.003 -94.857 1.00 64.25 174 VAL A O 1
ATOM 1272 N N . CYS A 1 175 ? 26.303 2.755 -94.499 1.00 71.38 175 CYS A N 1
ATOM 1273 C CA . CYS A 1 175 ? 25.374 3.519 -93.661 1.00 71.38 175 CYS A CA 1
ATOM 1274 C C . CYS A 1 175 ? 24.529 4.516 -94.491 1.00 71.38 175 CYS A C 1
ATOM 1276 O O . CYS A 1 175 ? 25.012 5.080 -95.480 1.00 71.38 175 CYS A O 1
ATOM 1278 N N . GLY A 1 176 ? 23.313 4.822 -94.044 1.00 64.50 176 GLY A N 1
ATOM 1279 C CA . GLY A 1 176 ? 22.471 5.944 -94.464 1.00 64.50 176 GLY A CA 1
ATOM 1280 C C . GLY A 1 176 ? 20.988 5.630 -94.703 1.00 64.50 176 GLY A C 1
ATOM 1281 O O . GLY A 1 176 ? 20.318 6.456 -95.332 1.00 64.50 176 GLY A O 1
ATOM 1282 N N . ASP A 1 177 ? 20.466 4.476 -94.278 1.00 76.25 177 ASP A N 1
ATOM 1283 C CA . ASP A 1 177 ? 19.052 4.111 -94.475 1.00 76.25 177 ASP A CA 1
ATOM 1284 C C . ASP A 1 177 ? 18.163 4.340 -93.233 1.00 76.25 177 ASP A C 1
ATOM 1286 O O . ASP A 1 177 ? 16.930 4.247 -93.318 1.00 76.25 177 ASP A O 1
ATOM 1290 N N . GLY A 1 178 ? 18.777 4.741 -92.114 1.00 68.19 178 GLY A N 1
ATOM 1291 C CA . GLY A 1 178 ? 18.115 5.082 -90.860 1.00 68.19 178 GLY A CA 1
ATOM 1292 C C . GLY A 1 178 ? 17.648 3.886 -90.029 1.00 68.19 178 GLY A C 1
ATOM 1293 O O . GLY A 1 178 ? 16.811 4.078 -89.141 1.00 68.19 178 GLY A O 1
ATOM 1294 N N . LYS A 1 179 ? 18.127 2.667 -90.305 1.00 70.12 179 LYS A N 1
ATOM 1295 C CA . LYS A 1 179 ? 17.832 1.469 -89.513 1.00 70.12 179 LYS A CA 1
ATOM 1296 C C . LYS A 1 179 ? 19.109 0.722 -89.163 1.00 70.12 179 LYS A C 1
ATOM 1298 O O . LYS A 1 179 ? 19.981 0.605 -89.994 1.00 70.12 179 LYS A O 1
ATOM 1303 N N . CYS A 1 180 ? 19.152 0.142 -87.969 1.00 70.12 180 CYS A N 1
ATOM 1304 C CA . CYS A 1 180 ? 20.279 -0.671 -87.521 1.00 70.12 180 CYS A CA 1
ATOM 1305 C C . CYS A 1 180 ? 20.074 -2.143 -87.935 1.00 70.12 180 CYS A C 1
ATOM 1307 O O . CYS A 1 180 ? 19.354 -2.880 -87.250 1.00 70.12 180 CYS A O 1
ATOM 1309 N N . GLU A 1 181 ? 20.636 -2.570 -89.071 1.00 68.44 181 GLU A N 1
ATOM 1310 C CA . GLU A 1 181 ? 20.486 -3.929 -89.620 1.00 68.44 181 GLU A CA 1
ATOM 1311 C C . GLU A 1 181 ? 21.843 -4.530 -90.075 1.00 68.44 181 GLU A C 1
ATOM 1313 O O . GLU A 1 181 ? 22.765 -3.846 -90.496 1.00 68.44 181 GLU A O 1
ATOM 1318 N N . GLY A 1 182 ? 22.003 -5.858 -90.014 1.00 71.81 182 GLY A N 1
ATOM 1319 C CA . GLY A 1 182 ? 23.238 -6.523 -90.464 1.00 71.81 182 GLY A CA 1
ATOM 1320 C C . GLY A 1 182 ? 24.419 -6.403 -89.487 1.00 71.81 182 GLY A C 1
ATOM 1321 O O . GLY A 1 182 ? 24.276 -6.763 -88.323 1.00 71.81 182 GLY A O 1
ATOM 1322 N N . ASP A 1 183 ? 25.585 -5.974 -89.987 1.00 68.19 183 ASP A N 1
ATOM 1323 C CA . ASP A 1 183 ? 26.852 -5.853 -89.231 1.00 68.19 183 ASP A CA 1
ATOM 1324 C C . ASP A 1 183 ? 27.087 -4.411 -88.701 1.00 68.19 183 ASP A C 1
ATOM 1326 O O . ASP A 1 183 ? 28.202 -4.030 -88.336 1.00 68.19 183 ASP A O 1
ATOM 1330 N N . GLU A 1 184 ? 26.035 -3.588 -88.696 1.00 74.94 184 GLU A N 1
ATOM 1331 C CA . GLU A 1 184 ? 26.048 -2.195 -88.244 1.00 74.94 184 GLU A CA 1
ATOM 1332 C C . GLU A 1 184 ? 26.058 -2.101 -86.706 1.00 74.94 184 GLU A C 1
ATOM 1334 O O . GLU A 1 184 ? 25.285 -2.758 -86.008 1.00 74.94 184 GLU A O 1
ATOM 1339 N N . THR A 1 185 ? 26.938 -1.264 -86.164 1.00 66.88 185 THR A N 1
ATOM 1340 C CA . THR A 1 185 ? 27.098 -0.954 -84.739 1.00 66.88 185 THR A CA 1
ATOM 1341 C C . THR A 1 185 ? 27.117 0.563 -84.526 1.00 66.88 185 THR A C 1
ATOM 1343 O O . THR A 1 185 ? 27.369 1.324 -85.469 1.00 66.88 185 THR A O 1
ATOM 1346 N N . PRO A 1 186 ? 26.901 1.046 -83.287 1.00 69.19 186 PRO A N 1
ATOM 1347 C CA . PRO A 1 186 ? 27.027 2.468 -82.977 1.00 69.19 186 PRO A CA 1
ATOM 1348 C C . PRO A 1 186 ? 28.421 3.046 -83.265 1.00 69.19 186 PRO A C 1
ATOM 1350 O O . PRO A 1 186 ? 28.528 4.242 -83.527 1.00 69.19 186 PRO A O 1
ATOM 1353 N N . GLU A 1 187 ? 29.483 2.228 -83.253 1.00 64.62 187 GLU A N 1
ATOM 1354 C CA . GLU A 1 187 ? 30.830 2.689 -83.609 1.00 64.62 187 GLU A CA 1
ATOM 1355 C C . GLU A 1 187 ? 31.035 2.840 -85.123 1.00 64.62 187 GLU A C 1
ATOM 1357 O O . GLU A 1 187 ? 31.793 3.715 -85.545 1.00 64.62 187 GLU A O 1
ATOM 1362 N N . ASN A 1 188 ? 30.386 2.010 -85.948 1.00 66.81 188 ASN A N 1
ATOM 1363 C CA . ASN A 1 188 ? 30.661 1.955 -87.387 1.00 66.81 188 ASN A CA 1
ATOM 1364 C C . ASN A 1 188 ? 29.575 2.617 -88.271 1.00 66.81 188 ASN A C 1
ATOM 1366 O O . ASN A 1 188 ? 29.917 3.127 -89.337 1.00 66.81 188 ASN A O 1
ATOM 1370 N N . CYS A 1 189 ? 28.323 2.730 -87.806 1.00 70.75 189 CYS A N 1
ATOM 1371 C CA . CYS A 1 189 ? 27.227 3.445 -88.476 1.00 70.75 189 CYS A CA 1
ATOM 1372 C C . CYS A 1 189 ? 26.358 4.257 -87.483 1.00 70.75 189 CYS A C 1
ATOM 1374 O O . CYS A 1 189 ? 25.156 4.016 -87.359 1.00 70.75 189 CYS A O 1
ATOM 1376 N N . PRO A 1 190 ? 26.911 5.289 -86.810 1.00 69.88 190 PRO A N 1
ATOM 1377 C CA . PRO A 1 190 ? 26.220 6.044 -85.752 1.00 69.88 190 PRO A CA 1
ATOM 1378 C C . PRO A 1 190 ? 24.963 6.806 -86.212 1.00 69.88 190 PRO A C 1
ATOM 1380 O O . PRO A 1 190 ? 24.144 7.200 -85.383 1.00 69.88 190 PRO A O 1
ATOM 1383 N N . GLY A 1 191 ? 24.818 7.052 -87.520 1.00 68.31 191 GLY A N 1
ATOM 1384 C CA . GLY A 1 191 ? 23.634 7.698 -88.098 1.00 68.31 191 GLY A CA 1
ATOM 1385 C C . GLY A 1 191 ? 22.410 6.781 -88.190 1.00 68.31 191 GLY A C 1
ATOM 1386 O O . GLY A 1 191 ? 21.290 7.265 -88.045 1.00 68.31 191 GLY A O 1
ATOM 1387 N N . ASP A 1 192 ? 22.634 5.478 -88.375 1.00 73.06 192 ASP A N 1
ATOM 1388 C CA . ASP A 1 192 ? 21.583 4.461 -88.513 1.00 73.06 192 ASP A CA 1
ATOM 1389 C C . ASP A 1 192 ? 21.383 3.678 -87.203 1.00 73.06 192 ASP A C 1
ATOM 1391 O O . ASP A 1 192 ? 20.258 3.325 -86.847 1.00 73.06 192 ASP A O 1
ATOM 1395 N N . CYS A 1 193 ? 22.466 3.508 -86.434 1.00 66.75 193 CYS A N 1
ATOM 1396 C CA . CYS A 1 193 ? 22.504 2.951 -85.084 1.00 66.75 193 CYS A CA 1
ATOM 1397 C C . CYS A 1 193 ? 22.895 4.041 -84.061 1.00 66.75 193 CYS A C 1
ATOM 1399 O O . CYS A 1 193 ? 24.022 4.037 -83.553 1.00 66.75 193 CYS A O 1
ATOM 1401 N N . PRO A 1 194 ? 22.017 5.009 -83.740 1.00 64.31 194 PRO A N 1
ATOM 1402 C CA . PRO A 1 194 ? 22.312 5.990 -82.703 1.00 64.31 194 PRO A CA 1
ATOM 1403 C C . PRO A 1 194 ? 22.536 5.285 -81.357 1.00 64.31 194 PRO A C 1
ATOM 1405 O O . PRO A 1 194 ? 21.808 4.361 -80.999 1.00 64.31 194 PRO A O 1
ATOM 1408 N N . ILE A 1 195 ? 23.516 5.769 -80.587 1.00 59.72 195 ILE A N 1
ATOM 1409 C CA . ILE A 1 195 ? 24.012 5.216 -79.302 1.00 59.72 195 ILE A CA 1
ATOM 1410 C C . ILE A 1 195 ? 22.895 4.961 -78.256 1.00 59.72 195 ILE A C 1
ATOM 1412 O O . ILE A 1 195 ? 23.091 4.253 -77.274 1.00 59.72 195 ILE A O 1
ATOM 1416 N N . SER A 1 196 ? 21.681 5.459 -78.493 1.00 54.16 196 SER A N 1
ATOM 1417 C CA . SER A 1 196 ? 20.524 5.357 -77.604 1.00 54.16 196 SER A CA 1
ATOM 1418 C C . SER A 1 196 ? 19.751 4.023 -77.640 1.00 54.16 196 SER A C 1
ATOM 1420 O O . SER A 1 196 ? 18.660 3.979 -77.070 1.00 54.16 196 SER A O 1
ATOM 1422 N N . THR A 1 197 ? 20.222 2.947 -78.291 1.00 49.94 197 THR A N 1
ATOM 1423 C CA . THR A 1 197 ? 19.435 1.687 -78.352 1.00 49.94 197 THR A CA 1
ATOM 1424 C C . THR A 1 197 ? 20.169 0.368 -78.090 1.00 49.94 197 THR A C 1
ATOM 1426 O O . THR A 1 197 ? 19.549 -0.679 -78.260 1.00 49.94 197 THR A O 1
ATOM 1429 N N . THR A 1 198 ? 21.410 0.352 -77.588 1.00 46.25 198 THR A N 1
ATOM 1430 C CA . THR A 1 198 ? 22.078 -0.930 -77.220 1.00 46.25 198 THR A CA 1
ATOM 1431 C C . THR A 1 198 ? 22.168 -1.190 -75.714 1.00 46.25 198 THR A C 1
ATOM 1433 O O . THR A 1 198 ? 22.871 -2.087 -75.259 1.00 46.25 198 THR A O 1
ATOM 1436 N N . LYS A 1 199 ? 21.361 -0.486 -74.919 1.00 53.59 199 LYS A N 1
ATOM 1437 C CA . LYS A 1 199 ? 20.903 -0.969 -73.616 1.00 53.59 199 LYS A CA 1
ATOM 1438 C C . LYS A 1 199 ? 19.567 -0.301 -73.341 1.00 53.59 199 LYS A C 1
ATOM 1440 O O . LYS A 1 199 ? 19.483 0.920 -73.373 1.00 53.59 199 LYS A O 1
ATOM 1445 N N . ASN A 1 200 ? 18.507 -1.084 -73.168 1.00 55.75 200 ASN A N 1
ATOM 1446 C CA . ASN A 1 200 ? 17.179 -0.559 -72.854 1.00 55.75 200 ASN A CA 1
ATOM 1447 C C . ASN A 1 200 ? 17.165 -0.083 -71.392 1.00 55.75 200 ASN A C 1
ATOM 1449 O O . ASN A 1 200 ? 16.611 -0.754 -70.525 1.00 55.75 200 ASN A O 1
ATOM 1453 N N . ILE A 1 201 ? 17.862 1.018 -71.123 1.00 59.78 201 ILE A N 1
ATOM 1454 C CA . ILE A 1 201 ? 17.883 1.683 -69.825 1.00 59.78 201 ILE A CA 1
ATOM 1455 C C . ILE A 1 201 ? 16.539 2.410 -69.709 1.00 59.78 201 ILE A C 1
ATOM 1457 O O . ILE A 1 201 ? 16.213 3.263 -70.536 1.00 59.78 201 ILE A O 1
ATOM 1461 N N . THR A 1 202 ? 15.696 1.969 -68.776 1.00 65.56 202 THR A N 1
ATOM 1462 C CA . THR A 1 202 ? 14.303 2.419 -68.669 1.00 65.56 202 THR A CA 1
ATOM 1463 C C . THR A 1 202 ? 14.209 3.469 -67.574 1.00 65.56 202 THR A C 1
ATOM 1465 O O . THR A 1 202 ? 13.884 3.134 -66.448 1.00 65.56 202 THR A O 1
ATOM 1468 N N . CYS A 1 203 ? 14.452 4.734 -67.916 1.00 68.62 203 CYS A N 1
ATOM 1469 C CA . CYS A 1 203 ? 14.351 5.819 -66.942 1.00 68.62 203 CYS A CA 1
ATOM 1470 C C . CYS A 1 203 ? 12.869 6.153 -66.605 1.00 68.62 203 CYS A C 1
ATOM 1472 O O . CYS A 1 203 ? 12.007 6.149 -67.494 1.00 68.62 203 CYS A O 1
ATOM 1474 N N . GLY A 1 204 ? 12.561 6.533 -65.363 1.00 68.19 204 GLY A N 1
ATOM 1475 C CA . GLY A 1 204 ? 11.327 7.202 -64.941 1.00 68.19 204 GLY A CA 1
ATOM 1476 C C . GLY A 1 204 ? 10.673 6.669 -63.662 1.00 68.19 204 GLY A C 1
ATOM 1477 O O . GLY A 1 204 ? 9.566 7.114 -63.332 1.00 68.19 204 GLY A O 1
ATOM 1478 N N . ASP A 1 205 ? 11.289 5.719 -62.963 1.00 78.94 205 ASP A N 1
ATOM 1479 C CA . ASP A 1 205 ? 10.773 5.136 -61.718 1.00 78.94 205 ASP A CA 1
ATOM 1480 C C . ASP A 1 205 ? 11.365 5.762 -60.439 1.00 78.94 205 ASP A C 1
ATOM 1482 O O . ASP A 1 205 ? 10.883 5.473 -59.339 1.00 78.94 205 ASP A O 1
ATOM 1486 N N . LYS A 1 206 ? 12.295 6.716 -60.590 1.00 74.69 206 LYS A N 1
ATOM 1487 C CA . LYS A 1 206 ? 12.998 7.457 -59.532 1.00 74.69 206 LYS A CA 1
ATOM 1488 C C . LYS A 1 206 ? 13.921 6.612 -58.656 1.00 74.69 206 LYS A C 1
ATOM 1490 O O . LYS A 1 206 ? 14.192 7.011 -57.520 1.00 74.69 206 LYS A O 1
ATOM 1495 N N . VAL A 1 207 ? 14.384 5.467 -59.143 1.00 74.12 207 VAL A N 1
ATOM 1496 C CA . VAL A 1 207 ? 15.347 4.627 -58.431 1.00 74.12 207 VAL A CA 1
ATOM 1497 C C . VAL A 1 207 ? 16.542 4.400 -59.343 1.00 74.12 207 VAL A C 1
ATOM 1499 O O . VAL A 1 207 ? 16.366 3.959 -60.459 1.00 74.12 207 VAL A O 1
ATOM 1502 N N . CYS A 1 208 ? 17.751 4.712 -58.877 1.00 74.31 208 CYS A N 1
ATOM 1503 C CA . CYS A 1 208 ? 18.967 4.537 -59.669 1.00 74.31 208 CYS A CA 1
ATOM 1504 C C . CYS A 1 208 ? 19.446 3.075 -59.571 1.00 74.31 208 CYS A C 1
ATOM 1506 O O . CYS A 1 208 ? 20.078 2.704 -58.577 1.00 74.31 208 CYS A O 1
ATOM 1508 N N . GLU A 1 209 ? 19.119 2.233 -60.558 1.00 70.81 209 GLU A N 1
ATOM 1509 C CA . GLU A 1 209 ? 19.443 0.795 -60.561 1.00 70.81 209 GLU A CA 1
ATOM 1510 C C . GLU A 1 209 ? 20.094 0.315 -61.875 1.00 70.81 209 GLU A C 1
ATOM 1512 O O . GLU A 1 209 ? 20.005 0.926 -62.937 1.00 70.81 209 GLU A O 1
ATOM 1517 N N . GLY A 1 210 ? 20.785 -0.827 -61.820 1.00 76.56 210 GLY A N 1
ATOM 1518 C CA . GLY A 1 210 ? 21.398 -1.443 -62.999 1.00 76.56 210 GLY A CA 1
ATOM 1519 C C . GLY A 1 210 ? 22.536 -0.610 -63.596 1.00 76.56 210 GLY A C 1
ATOM 1520 O O . GLY A 1 210 ? 23.590 -0.465 -62.984 1.00 76.56 210 GLY A O 1
ATOM 1521 N N . ASP A 1 211 ? 22.338 -0.120 -64.818 1.00 71.19 211 ASP A N 1
ATOM 1522 C CA . ASP A 1 211 ? 23.333 0.645 -65.590 1.00 71.19 211 ASP A CA 1
ATOM 1523 C C . ASP A 1 211 ? 22.949 2.120 -65.760 1.00 71.19 211 ASP A C 1
ATOM 1525 O O . ASP A 1 211 ? 23.463 2.819 -66.640 1.00 71.19 211 ASP A O 1
ATOM 1529 N N . GLU A 1 212 ? 22.022 2.578 -64.929 1.00 79.81 212 GLU A N 1
ATOM 1530 C CA . GLU A 1 212 ? 21.603 3.966 -64.838 1.00 79.81 212 GLU A CA 1
ATOM 1531 C C . GLU A 1 212 ? 22.681 4.805 -64.140 1.00 79.81 212 GLU A C 1
ATOM 1533 O O . GLU A 1 212 ? 23.326 4.387 -63.178 1.00 79.81 212 GLU A O 1
ATOM 1538 N N . ASN A 1 213 ? 22.913 6.006 -64.652 1.00 69.88 213 ASN A N 1
ATOM 1539 C CA . ASN A 1 213 ? 23.775 7.024 -64.071 1.00 69.88 213 ASN A CA 1
ATOM 1540 C C . ASN A 1 213 ? 23.249 8.417 -64.441 1.00 69.88 213 ASN A C 1
ATOM 1542 O O . ASN A 1 213 ? 22.346 8.556 -65.265 1.00 69.88 213 ASN A O 1
ATOM 1546 N N . TYR A 1 214 ? 23.815 9.467 -63.846 1.00 72.38 214 TYR A N 1
ATOM 1547 C CA . TYR A 1 214 ? 23.376 10.842 -64.106 1.00 72.38 214 TYR A CA 1
ATOM 1548 C C . TYR A 1 214 ? 23.422 11.235 -65.596 1.00 72.38 214 TYR A C 1
ATOM 1550 O O . TYR A 1 214 ? 22.551 11.960 -66.068 1.00 72.38 214 TYR A O 1
ATOM 1558 N N . GLU A 1 215 ? 24.399 10.733 -66.356 1.00 68.44 215 GLU A N 1
ATOM 1559 C CA . GLU A 1 215 ? 24.557 11.069 -67.777 1.00 68.44 215 GLU A CA 1
ATOM 1560 C C . GLU A 1 215 ? 23.482 10.414 -68.660 1.00 68.44 215 GLU A C 1
ATOM 1562 O O . GLU A 1 215 ? 23.106 10.979 -69.689 1.00 68.44 215 GLU A O 1
ATOM 1567 N N . ASN A 1 216 ? 22.964 9.238 -68.279 1.00 72.12 216 ASN A N 1
ATOM 1568 C CA . ASN A 1 216 ? 21.999 8.484 -69.087 1.00 72.12 216 ASN A CA 1
ATOM 1569 C C . ASN A 1 216 ? 20.553 8.483 -68.540 1.00 72.12 216 ASN A C 1
ATOM 1571 O O . ASN A 1 216 ? 19.627 8.374 -69.341 1.00 72.12 216 ASN A O 1
ATOM 1575 N N . CYS A 1 217 ? 20.344 8.694 -67.236 1.00 73.50 217 CYS A N 1
ATOM 1576 C CA . CYS A 1 217 ? 19.035 8.800 -66.579 1.00 73.50 217 CYS A CA 1
ATOM 1577 C C . CYS A 1 217 ? 19.031 9.882 -65.473 1.00 73.50 217 CYS A C 1
ATOM 1579 O O . CYS A 1 217 ? 18.803 9.572 -64.303 1.00 73.50 217 CYS A O 1
ATOM 1581 N N . PRO A 1 218 ? 19.189 11.180 -65.806 1.00 71.94 218 PRO A N 1
ATOM 1582 C CA . PRO A 1 218 ? 19.243 12.268 -64.814 1.00 71.94 218 PRO A CA 1
ATOM 1583 C C . PRO A 1 218 ? 17.944 12.459 -64.008 1.00 71.94 218 PRO A C 1
ATOM 1585 O O . PRO A 1 218 ? 17.927 13.178 -63.012 1.00 71.94 218 PRO A O 1
ATOM 1588 N N . GLY A 1 219 ? 16.833 11.865 -64.463 1.00 69.94 219 GLY A N 1
ATOM 1589 C CA . GLY A 1 219 ? 15.547 11.884 -63.761 1.00 69.94 219 GLY A CA 1
ATOM 1590 C C . GLY A 1 219 ? 15.448 10.891 -62.597 1.00 69.94 219 GLY A C 1
ATOM 1591 O O . GLY A 1 219 ? 14.677 11.154 -61.673 1.00 69.94 219 GLY A O 1
ATOM 1592 N N . ASP A 1 220 ? 16.227 9.804 -62.630 1.00 76.44 220 ASP A N 1
ATOM 1593 C CA . ASP A 1 220 ? 16.224 8.746 -61.605 1.00 76.44 220 ASP A CA 1
ATOM 1594 C C . ASP A 1 220 ? 17.548 8.681 -60.838 1.00 76.44 220 ASP A C 1
ATOM 1596 O O . ASP A 1 220 ? 17.550 8.446 -59.631 1.00 76.44 220 ASP A O 1
ATOM 1600 N N . CYS A 1 221 ? 18.660 8.978 -61.516 1.00 74.19 221 CYS A N 1
ATOM 1601 C CA . CYS A 1 221 ? 19.988 9.126 -60.938 1.00 74.19 221 CYS A CA 1
ATOM 1602 C C . CYS A 1 221 ? 20.342 10.618 -60.831 1.00 74.19 221 CYS A C 1
ATOM 1604 O O . CYS A 1 221 ? 20.762 11.224 -61.823 1.00 74.19 221 CYS A O 1
ATOM 1606 N N . PRO A 1 222 ? 20.172 11.244 -59.653 1.00 67.94 222 PRO A N 1
ATOM 1607 C CA . PRO A 1 222 ? 20.575 12.630 -59.446 1.00 67.94 222 PRO A CA 1
ATOM 1608 C C . PRO A 1 222 ? 22.091 12.803 -59.631 1.00 67.94 222 PRO A C 1
ATOM 1610 O O . PRO A 1 222 ? 22.862 11.851 -59.500 1.00 67.94 222 PRO A O 1
ATOM 1613 N N . MET A 1 223 ? 22.515 14.029 -59.954 1.00 65.62 223 MET A N 1
ATOM 1614 C CA . MET A 1 223 ? 23.929 14.373 -60.148 1.00 65.62 223 MET A CA 1
ATOM 1615 C C . MET A 1 223 ? 24.746 13.969 -58.909 1.00 65.62 223 MET A C 1
ATOM 1617 O O . MET A 1 223 ? 24.311 14.281 -57.797 1.00 65.62 223 MET A O 1
ATOM 1621 N N . PRO A 1 224 ? 25.895 13.278 -59.055 1.00 62.50 224 PRO A N 1
ATOM 1622 C CA . PRO A 1 224 ? 26.735 12.952 -57.910 1.00 62.50 224 PRO A CA 1
ATOM 1623 C C . PRO A 1 224 ? 27.219 14.246 -57.242 1.00 62.50 224 PRO A C 1
ATOM 1625 O O . PRO A 1 224 ? 27.689 15.156 -57.926 1.00 62.50 224 PRO A O 1
ATOM 1628 N N . ALA A 1 225 ? 27.069 14.317 -55.917 1.00 60.00 225 ALA A N 1
ATOM 1629 C CA . ALA A 1 225 ? 27.537 15.418 -55.078 1.00 60.00 225 ALA A CA 1
ATOM 1630 C C . ALA A 1 225 ? 29.019 15.734 -55.360 1.00 60.00 225 ALA A C 1
ATOM 1632 O O . ALA A 1 225 ? 29.840 14.812 -55.433 1.00 60.00 225 ALA A O 1
ATOM 1633 N N . ILE A 1 226 ? 29.363 17.011 -55.547 1.00 63.53 226 ILE A N 1
ATOM 1634 C CA . ILE A 1 226 ? 30.732 17.434 -55.863 1.00 63.53 226 ILE A CA 1
ATOM 1635 C C . ILE A 1 226 ? 31.394 17.843 -54.557 1.00 63.53 226 ILE A C 1
ATOM 1637 O O . ILE A 1 226 ? 31.284 18.980 -54.137 1.00 63.53 226 ILE A O 1
ATOM 1641 N N . CYS A 1 227 ? 32.134 16.922 -53.949 1.00 67.31 227 CYS A N 1
ATOM 1642 C CA . CYS A 1 227 ? 32.818 17.229 -52.700 1.00 67.31 227 CYS A CA 1
ATOM 1643 C C . CYS A 1 227 ? 34.123 18.024 -52.915 1.00 67.31 227 CYS A C 1
ATOM 1645 O O . CYS A 1 227 ? 34.915 17.703 -53.809 1.00 67.31 227 CYS A O 1
ATOM 1647 N N . GLY A 1 228 ? 34.376 19.017 -52.064 1.00 68.56 228 GLY A N 1
ATOM 1648 C CA . GLY A 1 228 ? 35.577 19.845 -51.974 1.00 68.56 228 GLY A CA 1
ATOM 1649 C C . GLY A 1 228 ? 35.437 21.302 -52.441 1.00 68.56 228 GLY A C 1
ATOM 1650 O O . GLY A 1 228 ? 36.471 21.935 -52.692 1.00 68.56 228 GLY A O 1
ATOM 1651 N N . ASP A 1 229 ? 34.228 21.849 -52.601 1.00 78.00 229 ASP A N 1
ATOM 1652 C CA . ASP A 1 229 ? 34.025 23.248 -53.022 1.00 78.00 229 ASP A CA 1
ATOM 1653 C C . ASP A 1 229 ? 33.822 24.241 -51.851 1.00 78.00 229 ASP A C 1
ATOM 1655 O O . ASP A 1 229 ? 33.867 25.466 -52.036 1.00 78.00 229 ASP A O 1
ATOM 1659 N N . GLY A 1 230 ? 33.719 23.716 -50.627 1.00 74.00 230 GLY A N 1
ATOM 1660 C CA . GLY A 1 230 ? 33.585 24.459 -49.380 1.00 74.00 230 GLY A CA 1
ATOM 1661 C C . GLY A 1 230 ? 32.176 24.979 -49.077 1.00 74.00 230 GLY A C 1
ATOM 1662 O O . GLY A 1 230 ? 32.033 25.780 -48.144 1.00 74.00 230 GLY A O 1
ATOM 1663 N N . LEU A 1 231 ? 31.153 24.579 -49.835 1.00 74.69 231 LEU A N 1
ATOM 1664 C CA . LEU A 1 231 ? 29.747 24.905 -49.598 1.00 74.69 231 LEU A CA 1
ATOM 1665 C C . LEU A 1 231 ? 28.931 23.615 -49.499 1.00 74.69 231 LEU A C 1
ATOM 1667 O O . LEU A 1 231 ? 29.119 22.710 -50.280 1.00 74.69 231 LEU A O 1
ATOM 1671 N N . CYS A 1 232 ? 28.015 23.535 -48.534 1.00 77.94 232 CYS A N 1
ATOM 1672 C CA . CYS A 1 232 ? 27.113 22.390 -48.408 1.00 77.94 232 CYS A CA 1
ATOM 1673 C C . CYS A 1 232 ? 25.828 22.664 -49.198 1.00 77.94 232 CYS A C 1
ATOM 1675 O O . CYS A 1 232 ? 24.938 23.368 -48.697 1.00 77.94 232 CYS A O 1
ATOM 1677 N N . ASP A 1 233 ? 25.755 22.159 -50.427 1.00 75.88 233 ASP A N 1
ATOM 1678 C CA . 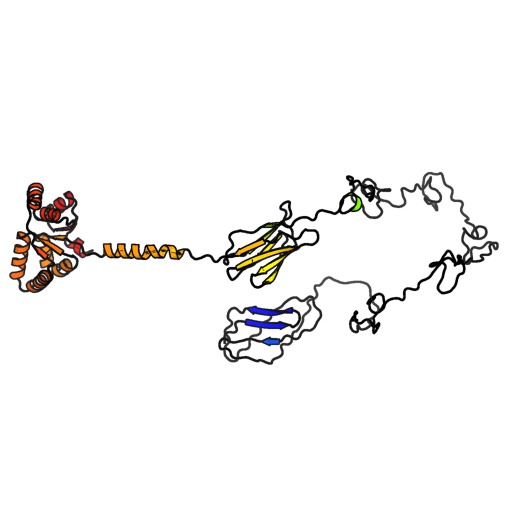ASP A 1 233 ? 24.627 22.370 -51.336 1.00 75.88 233 ASP A CA 1
ATOM 1679 C C . ASP A 1 233 ? 23.473 21.371 -51.102 1.00 75.88 233 ASP A C 1
ATOM 1681 O O . ASP A 1 233 ? 23.597 20.378 -50.390 1.00 75.88 233 ASP A O 1
ATOM 1685 N N . GLU A 1 234 ? 22.294 21.615 -51.697 1.00 67.31 234 GLU A N 1
ATOM 1686 C CA . GLU A 1 234 ? 21.078 20.798 -51.471 1.00 67.31 234 GLU A CA 1
ATOM 1687 C C . GLU A 1 234 ? 21.206 19.325 -51.919 1.00 67.31 234 GLU A C 1
ATOM 1689 O O . GLU A 1 234 ? 20.353 18.499 -51.588 1.00 67.31 234 GLU A O 1
ATOM 1694 N N . THR A 1 235 ? 22.251 18.994 -52.681 1.00 65.62 235 THR A N 1
ATOM 1695 C CA . THR A 1 235 ? 22.588 17.630 -53.119 1.00 65.62 235 THR A CA 1
ATOM 1696 C C . THR A 1 235 ? 23.659 16.959 -52.259 1.00 65.62 235 THR A C 1
ATOM 1698 O O . THR A 1 235 ? 23.970 15.788 -52.475 1.00 65.62 235 THR A O 1
ATOM 1701 N N . GLU A 1 236 ? 24.213 17.671 -51.282 1.00 74.06 236 GLU A N 1
ATOM 1702 C CA . GLU A 1 236 ? 25.235 17.186 -50.364 1.00 74.06 236 GLU A CA 1
ATOM 1703 C C . GLU A 1 236 ? 24.660 16.950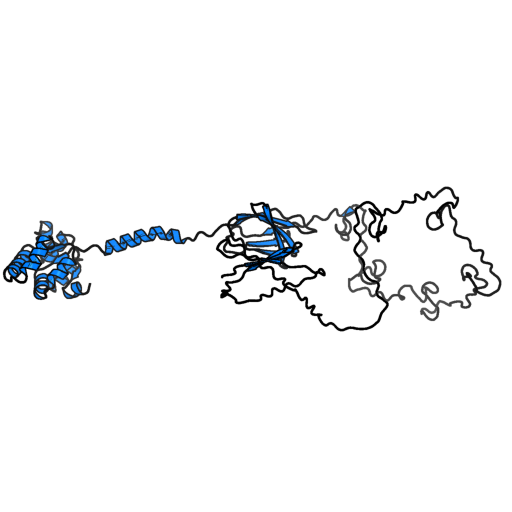 -48.971 1.00 74.06 236 GLU A C 1
ATOM 1705 O O . GLU A 1 236 ? 23.708 17.583 -48.516 1.00 74.06 236 GLU A O 1
ATOM 1710 N N . SER A 1 237 ? 25.247 15.985 -48.276 1.00 70.31 237 SER A N 1
ATOM 1711 C CA . SER A 1 237 ? 24.942 15.697 -46.883 1.00 70.31 237 SER A CA 1
ATOM 1712 C C . SER A 1 237 ? 26.244 15.439 -46.145 1.00 70.31 237 SER A C 1
ATOM 1714 O O . SER A 1 237 ? 27.240 15.059 -46.756 1.00 70.31 237 SER A O 1
ATOM 1716 N N . CYS A 1 238 ? 26.228 15.554 -44.820 1.00 71.25 238 CYS A N 1
ATOM 1717 C CA . CYS A 1 238 ? 27.376 15.148 -44.014 1.00 71.25 238 CYS A CA 1
ATOM 1718 C C . CYS A 1 238 ? 27.711 13.647 -44.155 1.00 71.25 238 CYS A C 1
ATOM 1720 O O . CYS A 1 238 ? 28.801 13.254 -43.775 1.00 71.25 238 CYS A O 1
ATOM 1722 N N . GLU A 1 239 ? 26.819 12.805 -44.705 1.00 68.75 239 GLU A N 1
ATOM 1723 C CA . GLU A 1 239 ? 27.106 11.386 -44.984 1.00 68.75 239 GLU A CA 1
ATOM 1724 C C . GLU A 1 239 ? 27.796 11.173 -46.339 1.00 68.75 239 GLU A C 1
ATOM 1726 O O . GLU A 1 239 ? 28.524 10.198 -46.523 1.00 68.75 239 GLU A O 1
ATOM 1731 N N . THR A 1 240 ? 27.553 12.063 -47.304 1.00 70.06 240 THR A N 1
ATOM 1732 C CA . THR A 1 240 ? 28.051 11.939 -48.683 1.00 70.06 240 THR A CA 1
ATOM 1733 C C . THR A 1 240 ? 29.214 12.877 -48.990 1.00 70.06 240 THR A C 1
ATOM 1735 O O . THR A 1 240 ? 29.975 12.603 -49.914 1.00 70.06 240 THR A O 1
ATOM 1738 N N . CYS A 1 241 ? 29.374 13.955 -48.221 1.00 72.75 241 CYS A N 1
ATOM 1739 C CA . CYS A 1 241 ? 30.452 14.923 -48.364 1.00 72.75 241 CYS A CA 1
ATOM 1740 C C . CYS A 1 241 ? 30.757 15.632 -47.027 1.00 72.75 241 CYS A C 1
ATOM 1742 O O . CYS A 1 241 ? 30.282 16.734 -46.744 1.00 72.75 241 CYS A O 1
ATOM 1744 N N . GLU A 1 242 ? 31.568 14.983 -46.183 1.00 78.31 242 GLU A N 1
ATOM 1745 C CA . GLU A 1 242 ? 32.004 15.524 -44.882 1.00 78.31 242 GLU A CA 1
ATOM 1746 C C . GLU A 1 242 ? 32.900 16.769 -45.009 1.00 78.31 242 GLU A C 1
ATOM 1748 O O . GLU A 1 242 ? 32.891 17.612 -44.110 1.00 78.31 242 GLU A O 1
ATOM 1753 N N . ASP A 1 243 ? 33.657 16.900 -46.105 1.00 76.12 243 ASP A N 1
ATOM 1754 C CA . ASP A 1 243 ? 34.612 18.001 -46.298 1.00 76.12 243 ASP A CA 1
ATOM 1755 C C . ASP A 1 243 ? 33.913 19.364 -46.466 1.00 76.12 243 ASP A C 1
ATOM 1757 O O . ASP A 1 243 ? 34.407 20.367 -45.942 1.00 76.12 243 ASP A O 1
ATOM 1761 N N . ASP A 1 244 ? 32.737 19.396 -47.106 1.00 80.38 244 ASP A N 1
ATOM 1762 C CA . ASP A 1 244 ? 31.979 20.636 -47.337 1.00 80.38 244 ASP A CA 1
ATOM 1763 C C . ASP A 1 244 ? 30.848 20.848 -46.318 1.00 80.38 244 ASP A C 1
ATOM 1765 O O . ASP A 1 244 ? 30.649 21.961 -45.818 1.00 80.38 244 ASP A O 1
ATOM 1769 N N . CYS A 1 245 ? 30.127 19.783 -45.942 1.00 77.06 245 CYS A N 1
ATOM 1770 C CA . CYS A 1 245 ? 29.016 19.848 -44.982 1.00 77.06 245 CYS A CA 1
ATOM 1771 C C . CYS A 1 245 ? 29.442 19.726 -43.512 1.00 77.06 245 CYS A C 1
ATOM 1773 O O . CYS A 1 245 ? 28.634 19.977 -42.608 1.00 77.06 245 CYS A O 1
ATOM 1775 N N . GLY A 1 246 ? 30.705 19.377 -43.258 1.00 76.06 246 GLY A N 1
ATOM 1776 C CA . GLY A 1 246 ? 31.216 19.050 -41.932 1.00 76.06 246 GLY A CA 1
ATOM 1777 C C . GLY A 1 246 ? 30.744 17.680 -41.431 1.00 76.06 246 GLY A C 1
ATOM 1778 O O . GLY A 1 246 ? 29.853 17.051 -42.000 1.00 76.06 246 GLY A O 1
ATOM 1779 N N . ALA A 1 247 ? 31.331 17.220 -40.322 1.00 73.75 247 ALA A N 1
ATOM 1780 C CA . ALA A 1 247 ? 30.969 15.943 -39.706 1.00 73.75 247 ALA A CA 1
ATOM 1781 C C . ALA A 1 247 ? 29.505 15.928 -39.231 1.00 73.75 247 ALA A C 1
ATOM 1783 O O . ALA A 1 247 ? 29.022 16.905 -38.643 1.00 73.75 247 ALA A O 1
ATOM 1784 N N . CYS A 1 248 ? 28.814 14.799 -39.420 1.00 68.62 248 CYS A N 1
ATOM 1785 C CA . CYS A 1 248 ? 27.464 14.626 -38.895 1.00 68.62 248 CYS A CA 1
ATOM 1786 C C . CYS A 1 248 ? 27.454 14.800 -37.371 1.00 68.62 248 CYS A C 1
ATOM 1788 O O . CYS A 1 248 ? 28.211 14.147 -36.647 1.00 68.62 248 CYS A O 1
ATOM 1790 N N . LYS A 1 249 ? 26.570 15.674 -36.872 1.00 66.81 249 LYS A N 1
ATOM 1791 C CA . LYS A 1 249 ? 26.302 15.755 -35.432 1.00 66.81 249 LYS A CA 1
ATOM 1792 C C . LYS A 1 249 ? 25.689 14.425 -35.000 1.00 66.81 249 LYS A C 1
ATOM 1794 O O . LYS A 1 249 ? 24.686 14.036 -35.600 1.00 66.81 249 LYS A O 1
ATOM 1799 N N . PRO A 1 250 ? 26.255 13.720 -34.014 1.00 65.00 250 PRO A N 1
ATOM 1800 C CA . PRO A 1 250 ? 25.704 12.436 -33.634 1.00 65.00 250 PRO A CA 1
ATOM 1801 C C . PRO A 1 250 ? 24.383 12.668 -32.891 1.00 65.00 250 PRO A C 1
ATOM 1803 O O . PRO A 1 250 ? 24.244 13.613 -32.117 1.00 65.00 250 PRO A O 1
ATOM 1806 N N . HIS A 1 251 ? 23.392 11.827 -33.174 1.00 74.75 251 HIS A N 1
ATOM 1807 C CA . HIS A 1 251 ? 22.090 11.888 -32.514 1.00 74.75 251 HIS A CA 1
ATOM 1808 C C . HIS A 1 251 ? 22.245 11.552 -31.021 1.00 74.75 251 HIS A C 1
ATOM 1810 O O . HIS A 1 251 ? 23.016 10.656 -30.666 1.00 74.75 251 HIS A O 1
ATOM 1816 N N . GLU A 1 252 ? 21.535 12.253 -30.137 1.00 83.62 252 GLU A N 1
ATOM 1817 C CA . GLU A 1 252 ? 21.653 12.054 -28.686 1.00 83.62 252 GLU A CA 1
ATOM 1818 C C . GLU A 1 252 ? 20.690 10.956 -28.205 1.00 83.62 252 GLU A C 1
ATOM 1820 O O . GLU A 1 252 ? 19.540 10.872 -28.640 1.00 83.62 252 GLU A O 1
ATOM 1825 N N . LEU A 1 253 ? 21.141 10.109 -27.272 1.00 88.88 253 LEU A N 1
ATOM 1826 C CA . LEU A 1 253 ? 20.286 9.112 -26.621 1.00 88.88 253 LEU A CA 1
ATOM 1827 C C . LEU A 1 253 ? 19.703 9.666 -25.318 1.00 88.88 253 LEU A C 1
ATOM 1829 O O . LEU A 1 253 ? 20.434 9.965 -24.373 1.00 88.88 253 LEU A O 1
ATOM 1833 N N . ILE A 1 254 ? 18.374 9.714 -25.234 1.00 89.81 254 ILE A N 1
ATOM 1834 C CA . ILE A 1 254 ? 17.638 10.193 -24.062 1.00 89.81 254 ILE A CA 1
ATOM 1835 C C . ILE A 1 254 ? 17.038 9.007 -23.300 1.00 89.81 254 ILE A C 1
ATOM 1837 O O . ILE A 1 254 ? 16.275 8.210 -23.849 1.00 89.81 254 ILE A O 1
ATOM 1841 N N . LEU A 1 255 ? 17.358 8.912 -22.007 1.00 92.06 255 LEU A N 1
ATOM 1842 C CA . LEU A 1 255 ? 16.845 7.894 -21.087 1.00 92.06 255 LEU A CA 1
ATOM 1843 C C . LEU A 1 255 ? 15.601 8.403 -20.349 1.00 92.06 255 LEU A C 1
ATOM 1845 O O . LEU A 1 255 ? 15.672 9.328 -19.543 1.00 92.06 255 LEU A O 1
ATOM 1849 N N . ASN A 1 256 ? 14.464 7.746 -20.565 1.00 91.75 256 ASN A N 1
ATOM 1850 C CA . ASN A 1 256 ? 13.201 8.044 -19.899 1.00 91.75 256 ASN A CA 1
ATOM 1851 C C . ASN A 1 256 ? 12.829 6.925 -18.918 1.00 91.75 256 ASN A C 1
ATOM 1853 O O . ASN A 1 256 ? 12.702 5.762 -19.305 1.00 91.75 256 ASN A O 1
ATOM 1857 N N . TYR A 1 257 ? 12.621 7.277 -17.648 1.00 92.19 257 TYR A N 1
ATOM 1858 C CA . TYR A 1 257 ? 12.284 6.340 -16.573 1.00 92.19 257 TYR A CA 1
ATOM 1859 C C . TYR A 1 257 ? 11.411 7.007 -15.497 1.00 92.19 257 TYR A C 1
ATOM 1861 O O . TYR A 1 257 ? 11.339 8.235 -15.395 1.00 92.19 257 TYR A O 1
ATOM 1869 N N . SER A 1 258 ? 10.720 6.195 -14.690 1.00 88.38 258 SER A N 1
ATOM 1870 C CA . SER A 1 258 ? 9.944 6.696 -13.546 1.00 88.38 258 SER A CA 1
ATOM 1871 C C . SER A 1 258 ? 10.878 7.178 -12.434 1.00 88.38 258 SER A C 1
ATOM 1873 O O . SER A 1 258 ? 11.854 6.510 -12.117 1.00 88.38 258 SER A O 1
ATOM 1875 N N . LYS A 1 259 ? 10.573 8.313 -11.796 1.00 84.75 259 LYS A N 1
ATOM 1876 C CA . LYS A 1 259 ? 11.357 8.803 -10.643 1.00 84.75 259 LYS A CA 1
ATOM 1877 C C . LYS A 1 259 ? 11.091 8.015 -9.363 1.00 84.75 259 LYS A C 1
ATOM 1879 O O . LYS A 1 259 ? 11.962 7.943 -8.504 1.00 84.75 259 LYS A O 1
ATOM 1884 N N . ASP A 1 260 ? 9.901 7.437 -9.253 1.00 83.31 260 ASP A N 1
ATOM 1885 C CA . ASP A 1 260 ? 9.481 6.643 -8.107 1.00 83.31 260 ASP A CA 1
ATOM 1886 C C . ASP A 1 260 ? 9.468 5.174 -8.534 1.00 83.31 260 ASP A C 1
ATOM 1888 O O . ASP A 1 260 ? 8.524 4.720 -9.183 1.00 83.31 260 ASP A O 1
ATOM 1892 N N . ILE A 1 261 ? 10.548 4.451 -8.226 1.00 85.94 261 ILE A N 1
ATOM 1893 C CA . ILE A 1 261 ? 10.697 3.026 -8.544 1.00 85.94 261 ILE A CA 1
ATOM 1894 C C . ILE A 1 261 ? 10.798 2.232 -7.249 1.00 85.94 261 ILE A C 1
ATOM 1896 O O . ILE A 1 261 ? 11.550 2.589 -6.331 1.00 85.94 261 ILE A O 1
ATOM 1900 N N . THR A 1 262 ? 10.035 1.143 -7.175 1.00 85.62 262 THR A N 1
ATOM 1901 C CA . THR A 1 262 ? 10.052 0.229 -6.037 1.00 85.62 262 THR A CA 1
ATOM 1902 C C . THR A 1 262 ? 10.535 -1.159 -6.432 1.00 85.62 262 THR A C 1
ATOM 1904 O O . THR A 1 262 ? 10.475 -1.541 -7.594 1.00 85.62 262 THR A O 1
ATOM 1907 N N . THR A 1 263 ? 10.994 -1.942 -5.454 1.00 85.50 263 THR A N 1
ATOM 1908 C CA . THR A 1 263 ? 11.389 -3.351 -5.659 1.00 85.50 263 THR A CA 1
ATOM 1909 C C . THR A 1 263 ? 10.230 -4.270 -6.065 1.00 85.50 263 THR A C 1
ATOM 1911 O O . THR A 1 263 ? 10.457 -5.427 -6.403 1.00 85.50 263 THR A O 1
ATOM 1914 N N . ASP A 1 264 ? 8.985 -3.795 -5.979 1.00 83.56 264 ASP A N 1
ATOM 1915 C CA . ASP A 1 264 ? 7.785 -4.596 -6.246 1.00 83.56 264 ASP A CA 1
ATOM 1916 C C . ASP A 1 264 ? 7.353 -4.533 -7.723 1.00 83.56 264 ASP A C 1
ATOM 1918 O O . ASP A 1 264 ? 6.578 -5.375 -8.181 1.00 83.56 264 ASP A O 1
ATOM 1922 N N . GLU A 1 265 ? 7.871 -3.560 -8.479 1.00 85.50 265 GLU A N 1
ATOM 1923 C CA . GLU A 1 265 ? 7.573 -3.352 -9.895 1.00 85.50 265 GLU A CA 1
ATOM 1924 C C . GLU A 1 265 ? 8.848 -3.470 -10.747 1.00 85.50 265 GLU A C 1
ATOM 1926 O O . GLU A 1 265 ? 9.945 -3.150 -10.283 1.00 85.50 265 GLU A O 1
ATOM 1931 N N . PRO A 1 266 ? 8.743 -3.945 -12.002 1.00 89.00 266 PRO A N 1
ATOM 1932 C CA . PRO A 1 266 ? 9.888 -3.963 -12.898 1.00 89.00 266 PRO A CA 1
ATOM 1933 C C . PRO A 1 266 ? 10.330 -2.536 -13.226 1.00 89.00 266 PRO A C 1
ATOM 1935 O O . PRO A 1 266 ? 9.517 -1.680 -13.579 1.00 89.00 266 PRO A O 1
ATOM 1938 N N . VAL A 1 267 ? 11.639 -2.309 -13.191 1.00 91.44 267 VAL A N 1
ATOM 1939 C CA . VAL A 1 267 ? 12.263 -1.082 -13.680 1.00 91.44 267 VAL A CA 1
ATOM 1940 C C . VAL A 1 267 ? 12.095 -1.045 -15.197 1.00 91.44 267 VAL A C 1
ATOM 1942 O O . VAL A 1 267 ? 12.623 -1.913 -15.891 1.00 91.44 267 VAL A O 1
ATOM 1945 N N . GLU A 1 268 ? 11.345 -0.071 -15.714 1.00 93.75 268 GLU A N 1
ATOM 1946 C CA . GLU A 1 268 ? 11.176 0.172 -17.153 1.00 93.75 268 GLU A CA 1
ATOM 1947 C C . GLU A 1 268 ? 11.969 1.417 -17.560 1.00 93.75 268 GLU A C 1
ATOM 1949 O O . GLU A 1 268 ? 11.738 2.508 -17.036 1.00 93.75 268 GLU A O 1
ATOM 1954 N N . ILE A 1 269 ? 12.889 1.241 -18.510 1.00 93.69 269 ILE A N 1
ATOM 1955 C CA . ILE A 1 269 ? 13.672 2.324 -19.112 1.00 93.69 269 ILE A CA 1
ATOM 1956 C C . ILE A 1 269 ? 13.349 2.362 -20.602 1.00 93.69 269 ILE A C 1
ATOM 1958 O O . ILE A 1 269 ? 13.325 1.325 -21.269 1.00 93.69 269 ILE A O 1
ATOM 1962 N N . ILE A 1 270 ? 13.084 3.561 -21.112 1.00 93.75 270 ILE A N 1
ATOM 1963 C CA . ILE A 1 270 ? 12.749 3.817 -22.511 1.00 93.75 270 ILE A CA 1
ATOM 1964 C C . ILE A 1 270 ? 13.821 4.732 -23.093 1.00 93.75 270 ILE A C 1
ATOM 1966 O O . ILE A 1 270 ? 14.060 5.813 -22.558 1.00 93.75 270 ILE A O 1
ATOM 1970 N N . VAL A 1 271 ? 14.448 4.310 -24.185 1.00 93.56 271 VAL A N 1
ATOM 1971 C CA . VAL A 1 271 ? 15.470 5.084 -24.890 1.00 93.56 271 VAL A CA 1
ATOM 1972 C C . VAL A 1 271 ? 14.863 5.716 -26.134 1.00 93.56 271 VAL A C 1
ATOM 1974 O O . VAL A 1 271 ? 14.298 5.016 -26.979 1.00 93.56 271 VAL A O 1
ATOM 1977 N N . THR A 1 272 ? 14.993 7.035 -26.248 1.00 91.25 272 THR A N 1
ATOM 1978 C CA . THR A 1 272 ? 14.512 7.806 -27.399 1.00 91.25 272 THR A CA 1
ATOM 1979 C C . THR A 1 272 ? 15.617 8.666 -28.005 1.00 91.25 272 THR A C 1
ATOM 1981 O O . THR A 1 272 ? 16.605 8.954 -27.334 1.00 91.25 272 THR A O 1
ATOM 1984 N N . ASP A 1 273 ? 15.437 9.079 -29.258 1.00 88.25 273 ASP A N 1
ATOM 1985 C CA . ASP A 1 273 ? 16.235 10.134 -29.893 1.00 88.25 273 ASP A CA 1
ATOM 1986 C C . ASP A 1 273 ? 15.785 11.534 -29.418 1.00 88.25 273 ASP A C 1
ATOM 1988 O O . ASP A 1 273 ? 14.819 11.672 -28.653 1.00 88.25 273 ASP A O 1
ATOM 1992 N N . GLU A 1 274 ? 16.452 12.587 -29.894 1.00 83.94 274 GLU A N 1
ATOM 1993 C CA . GLU A 1 274 ? 16.106 13.983 -29.598 1.00 83.94 274 GLU A CA 1
ATOM 1994 C C . GLU A 1 274 ? 14.713 14.412 -30.099 1.00 83.94 274 GLU A C 1
ATOM 1996 O O . GLU A 1 274 ? 14.149 15.402 -29.625 1.00 83.94 274 GLU A O 1
ATOM 2001 N N . ASN A 1 275 ? 14.123 13.647 -31.019 1.00 83.25 275 ASN A N 1
ATOM 2002 C CA . ASN A 1 275 ? 12.788 13.872 -31.571 1.00 83.25 275 ASN A CA 1
ATOM 2003 C C . ASN A 1 275 ? 11.701 13.086 -30.811 1.00 83.25 275 ASN A C 1
ATOM 2005 O O . ASN A 1 275 ? 10.513 13.214 -31.117 1.00 83.25 275 ASN A O 1
ATOM 2009 N N . GLY A 1 276 ? 12.088 12.295 -29.803 1.00 84.00 276 GLY A N 1
ATOM 2010 C CA . GLY A 1 276 ? 11.197 11.462 -29.000 1.00 84.00 276 GLY A CA 1
ATOM 2011 C C . GLY A 1 276 ? 10.814 10.130 -29.654 1.00 84.00 276 GLY A C 1
ATOM 2012 O O . GLY A 1 276 ? 9.909 9.455 -29.155 1.00 84.00 276 GLY A O 1
ATOM 2013 N N . ASN A 1 277 ? 11.475 9.727 -30.742 1.00 87.50 277 ASN A N 1
ATOM 2014 C CA . ASN A 1 277 ? 11.253 8.425 -31.363 1.00 87.50 277 ASN A CA 1
ATOM 2015 C C . ASN A 1 277 ? 12.003 7.330 -30.594 1.00 87.50 277 ASN A C 1
ATOM 2017 O O . ASN A 1 277 ? 13.147 7.538 -30.190 1.00 87.50 277 ASN A O 1
ATOM 2021 N N . PRO A 1 278 ? 11.401 6.145 -30.401 1.00 90.69 278 PRO A N 1
ATOM 2022 C CA . PRO A 1 278 ? 12.063 5.036 -29.727 1.00 90.69 278 PRO A CA 1
ATOM 2023 C C . PRO A 1 278 ? 13.236 4.493 -30.549 1.00 90.69 278 PRO A C 1
ATOM 2025 O O . PRO A 1 278 ? 13.100 4.256 -31.750 1.00 90.69 278 PRO A O 1
ATOM 2028 N N . VAL A 1 279 ? 14.369 4.233 -29.890 1.00 90.69 279 VAL A N 1
ATOM 2029 C CA . VAL A 1 279 ? 15.582 3.723 -30.549 1.00 90.69 279 VAL A CA 1
ATOM 2030 C C . VAL A 1 279 ? 15.792 2.240 -30.204 1.00 90.69 279 VAL A C 1
ATOM 2032 O O . VAL A 1 279 ? 16.155 1.915 -29.068 1.00 90.69 279 VAL A O 1
ATOM 2035 N N . PRO A 1 280 ? 15.595 1.310 -31.159 1.00 89.69 280 PRO A N 1
ATOM 2036 C CA . PRO A 1 280 ? 15.785 -0.120 -30.922 1.00 89.69 280 PRO A CA 1
ATOM 2037 C C . PRO A 1 280 ? 17.261 -0.532 -30.991 1.00 89.69 280 PRO A C 1
ATOM 2039 O O . PRO A 1 280 ? 18.055 0.104 -31.692 1.00 89.69 280 PRO A O 1
ATOM 2042 N N . GLY A 1 281 ? 17.632 -1.620 -30.308 1.00 87.69 281 GLY A N 1
ATOM 2043 C CA . GLY A 1 281 ? 18.991 -2.172 -30.348 1.00 87.69 281 GLY A CA 1
ATOM 2044 C C . GLY A 1 281 ? 20.061 -1.301 -29.677 1.00 87.69 281 GLY A C 1
ATOM 2045 O O . GLY A 1 281 ? 21.197 -1.286 -30.136 1.00 87.69 281 GLY A O 1
ATOM 2046 N N . VAL A 1 282 ? 19.698 -0.521 -28.656 1.00 91.25 282 VAL A N 1
ATOM 2047 C CA . VAL A 1 282 ? 20.641 0.268 -27.845 1.00 91.25 282 VAL A CA 1
ATOM 2048 C C . VAL A 1 282 ? 21.181 -0.604 -26.722 1.00 91.25 282 VAL A C 1
ATOM 2050 O O . VAL A 1 282 ? 20.391 -1.235 -26.018 1.00 91.25 282 VAL A O 1
ATOM 2053 N N . ASP A 1 283 ? 22.498 -0.597 -26.523 1.00 91.75 283 ASP A N 1
ATOM 2054 C CA . ASP A 1 283 ? 23.137 -1.296 -25.413 1.00 91.75 283 ASP A CA 1
ATOM 2055 C C . ASP A 1 283 ? 23.017 -0.465 -24.134 1.00 91.75 283 ASP A C 1
ATOM 2057 O O . ASP A 1 283 ? 23.446 0.688 -24.068 1.00 91.75 283 ASP A O 1
ATOM 2061 N N . ILE A 1 284 ? 22.408 -1.058 -23.111 1.00 93.81 284 ILE A N 1
ATOM 2062 C CA . ILE A 1 284 ? 22.153 -0.455 -21.807 1.00 93.81 284 ILE A CA 1
ATOM 2063 C C . ILE A 1 284 ? 22.979 -1.187 -20.760 1.00 93.81 284 ILE A C 1
ATOM 2065 O O . ILE A 1 284 ? 22.814 -2.387 -20.556 1.00 93.81 284 ILE A O 1
ATOM 2069 N N . ILE A 1 285 ? 23.837 -0.455 -20.057 1.00 92.75 285 ILE A N 1
ATOM 2070 C CA . ILE A 1 285 ? 24.642 -0.990 -18.959 1.00 92.75 285 ILE A CA 1
ATOM 2071 C C . ILE A 1 285 ? 24.110 -0.418 -17.651 1.00 92.75 285 ILE A C 1
ATOM 2073 O O . ILE A 1 285 ? 24.203 0.785 -17.402 1.00 92.75 285 ILE A O 1
ATOM 2077 N N . VAL A 1 286 ? 23.573 -1.292 -16.802 1.00 93.56 286 VAL A N 1
ATOM 2078 C CA . VAL A 1 286 ? 23.142 -0.951 -15.443 1.00 93.56 286 VAL A CA 1
ATOM 2079 C C . VAL A 1 286 ? 24.266 -1.298 -14.476 1.00 93.56 286 VAL A C 1
ATOM 2081 O O . VAL A 1 286 ? 24.653 -2.456 -14.366 1.00 93.56 286 VAL A O 1
ATOM 2084 N N . THR A 1 287 ? 24.788 -0.305 -13.769 1.00 93.25 287 THR A N 1
ATOM 2085 C CA . THR A 1 287 ? 25.858 -0.434 -12.777 1.00 93.25 287 THR A CA 1
ATOM 2086 C C . THR A 1 287 ? 25.277 -0.345 -11.374 1.00 93.25 287 THR A C 1
ATOM 2088 O O . THR A 1 287 ? 24.583 0.615 -11.037 1.00 93.25 287 THR A O 1
ATOM 2091 N N . MET A 1 288 ? 25.572 -1.337 -10.545 1.00 91.06 288 MET A N 1
ATOM 2092 C CA . MET A 1 288 ? 25.176 -1.386 -9.141 1.00 91.06 288 MET A CA 1
ATOM 2093 C C . MET A 1 288 ? 26.179 -0.640 -8.239 1.00 91.06 288 MET A C 1
ATOM 2095 O O . MET A 1 288 ? 27.319 -0.406 -8.649 1.00 91.06 288 MET A O 1
ATOM 2099 N N . PRO A 1 289 ? 25.817 -0.309 -6.980 1.00 89.00 289 PRO A N 1
ATOM 2100 C CA . PRO A 1 289 ? 26.732 0.336 -6.030 1.00 89.00 289 PRO A CA 1
ATOM 2101 C C . PRO A 1 289 ? 28.008 -0.456 -5.732 1.00 89.00 289 PRO A C 1
ATOM 2103 O O . PRO A 1 289 ? 29.026 0.124 -5.363 1.00 89.00 289 PRO A O 1
ATOM 2106 N N . ASP A 1 290 ? 27.950 -1.784 -5.849 1.00 87.81 290 ASP A N 1
ATOM 2107 C CA . ASP A 1 290 ? 29.089 -2.681 -5.642 1.00 87.81 290 ASP A CA 1
ATOM 2108 C C . ASP A 1 290 ? 30.035 -2.744 -6.856 1.00 87.81 290 ASP A C 1
ATOM 2110 O O . ASP A 1 290 ? 31.063 -3.419 -6.805 1.00 87.81 290 ASP A O 1
ATOM 2114 N N . GLY A 1 291 ? 29.708 -2.016 -7.930 1.00 86.06 291 GLY A N 1
ATOM 2115 C CA . GLY A 1 291 ? 30.461 -1.962 -9.177 1.00 86.06 291 GLY A CA 1
ATOM 2116 C C . GLY A 1 291 ? 30.127 -3.085 -10.159 1.00 86.06 291 GLY A C 1
ATOM 2117 O O . GLY A 1 291 ? 30.700 -3.116 -11.247 1.00 86.06 291 GLY A O 1
ATOM 2118 N N . THR A 1 292 ? 29.215 -4.001 -9.817 1.00 90.56 292 THR A N 1
ATOM 2119 C CA . THR A 1 292 ? 28.750 -5.022 -10.762 1.00 90.56 292 THR A CA 1
ATOM 2120 C C . THR A 1 292 ? 27.899 -4.388 -11.859 1.00 90.56 292 THR A C 1
ATOM 2122 O O . THR A 1 292 ? 27.219 -3.382 -11.643 1.00 90.56 292 THR A O 1
ATOM 2125 N N . THR A 1 293 ? 27.963 -4.956 -13.064 1.00 91.56 293 THR A N 1
ATOM 2126 C CA . THR A 1 293 ? 27.248 -4.440 -14.234 1.00 91.56 293 THR A CA 1
ATOM 2127 C C . THR A 1 293 ? 26.326 -5.496 -14.828 1.00 91.56 293 THR A C 1
ATOM 2129 O O . THR A 1 293 ? 26.641 -6.686 -14.849 1.00 91.56 293 THR A O 1
ATOM 2132 N N . MET A 1 294 ? 25.168 -5.050 -15.308 1.00 90.69 294 MET A N 1
ATOM 2133 C CA . MET A 1 294 ? 24.181 -5.862 -16.009 1.00 90.69 294 MET A CA 1
ATOM 2134 C C . MET A 1 294 ? 23.922 -5.254 -17.390 1.00 90.69 294 MET A C 1
ATOM 2136 O O . MET A 1 294 ? 23.407 -4.134 -17.463 1.00 90.69 294 MET A O 1
ATOM 2140 N N . PRO A 1 295 ? 24.289 -5.953 -18.476 1.00 93.56 295 PRO A N 1
ATOM 2141 C CA . PRO A 1 295 ? 24.019 -5.496 -19.829 1.00 93.56 295 PRO A CA 1
ATOM 2142 C C . PRO A 1 295 ? 22.607 -5.892 -20.279 1.00 93.56 295 PRO A C 1
ATOM 2144 O O . PRO A 1 295 ? 22.140 -7.005 -20.026 1.00 93.56 295 PRO A O 1
ATOM 2147 N N . PHE A 1 296 ? 21.958 -4.993 -21.008 1.00 93.56 296 PHE A N 1
ATOM 2148 C CA . PHE A 1 296 ? 20.679 -5.195 -21.672 1.00 93.56 296 PHE A CA 1
ATOM 2149 C C . PHE A 1 296 ? 20.698 -4.550 -23.057 1.00 93.56 296 PHE A C 1
ATOM 2151 O O . PHE A 1 296 ? 21.519 -3.681 -23.330 1.00 93.56 296 PHE A O 1
ATOM 2158 N N . THR A 1 297 ? 19.747 -4.925 -23.906 1.00 93.19 297 THR A N 1
ATOM 2159 C CA . THR A 1 297 ? 19.565 -4.313 -25.225 1.00 93.19 297 THR A CA 1
ATOM 2160 C C . THR A 1 297 ? 18.104 -3.913 -25.383 1.00 93.19 297 THR A C 1
ATOM 2162 O O . THR A 1 297 ? 17.217 -4.682 -24.998 1.00 93.19 297 THR A O 1
ATOM 2165 N N . THR A 1 298 ? 17.838 -2.716 -25.913 1.00 92.88 298 THR A N 1
ATOM 2166 C CA . THR A 1 298 ? 16.459 -2.247 -26.108 1.00 92.88 298 THR A CA 1
ATOM 2167 C C . THR A 1 298 ? 15.718 -3.068 -27.161 1.00 92.88 298 THR A C 1
ATOM 2169 O O . THR A 1 298 ? 16.279 -3.463 -28.188 1.00 92.88 298 THR A O 1
ATOM 2172 N N . ASP A 1 299 ? 14.431 -3.313 -26.913 1.00 91.25 299 ASP A N 1
ATOM 2173 C CA . ASP A 1 299 ? 13.536 -3.969 -27.863 1.00 91.25 299 ASP A CA 1
ATOM 2174 C C . ASP A 1 299 ? 13.162 -3.058 -29.052 1.00 91.25 299 ASP A C 1
ATOM 2176 O O . ASP A 1 299 ? 13.629 -1.925 -29.182 1.00 91.25 299 ASP A O 1
ATOM 2180 N N . LYS A 1 300 ? 12.289 -3.551 -29.939 1.00 89.19 300 LYS A N 1
ATOM 2181 C CA . LYS A 1 300 ? 11.795 -2.810 -31.115 1.00 89.19 300 LYS A CA 1
ATOM 2182 C C . LYS A 1 300 ? 11.112 -1.475 -30.772 1.00 89.19 300 LYS A C 1
ATOM 2184 O O . LYS A 1 300 ? 10.985 -0.627 -31.647 1.00 89.19 300 LYS A O 1
ATOM 2189 N N . ASP A 1 301 ? 10.653 -1.318 -29.531 1.00 90.31 301 ASP A N 1
ATOM 2190 C CA . ASP A 1 301 ? 9.953 -0.139 -29.029 1.00 90.31 301 ASP A CA 1
ATOM 2191 C C . ASP A 1 301 ? 10.895 0.738 -28.173 1.00 90.31 301 ASP A C 1
ATOM 2193 O O . ASP A 1 301 ? 10.438 1.663 -27.500 1.00 90.31 301 ASP A O 1
ATOM 2197 N N . GLY A 1 302 ? 12.206 0.461 -28.193 1.00 89.50 302 GLY A N 1
ATOM 2198 C CA . GLY A 1 302 ? 13.230 1.203 -27.459 1.00 89.50 302 GLY A CA 1
ATOM 2199 C C . GLY A 1 302 ? 13.222 0.943 -25.952 1.00 89.50 302 GLY A C 1
ATOM 2200 O O . GLY A 1 302 ? 13.719 1.771 -25.192 1.00 89.50 302 GLY A O 1
ATOM 2201 N N . LYS A 1 303 ? 12.648 -0.174 -25.489 1.00 93.69 303 LYS A N 1
ATOM 2202 C CA . LYS A 1 303 ? 12.416 -0.430 -24.061 1.00 93.69 303 LYS A CA 1
ATOM 2203 C C . LYS A 1 303 ? 13.295 -1.532 -23.496 1.00 93.69 303 LYS A C 1
ATOM 2205 O O . LYS A 1 303 ? 13.632 -2.497 -24.179 1.00 93.69 303 LYS A O 1
ATOM 2210 N N . VAL A 1 304 ? 13.584 -1.424 -22.203 1.00 94.38 304 VAL A N 1
ATOM 2211 C CA . VAL A 1 304 ? 14.167 -2.492 -21.386 1.00 94.38 304 VAL A CA 1
ATOM 2212 C C . VAL A 1 304 ? 13.420 -2.600 -20.058 1.00 94.38 304 VAL A C 1
ATOM 2214 O O . VAL A 1 304 ? 13.013 -1.592 -19.476 1.00 94.38 304 VAL A O 1
ATOM 2217 N N . LYS A 1 305 ? 13.218 -3.839 -19.589 1.00 93.44 305 LYS A N 1
ATOM 2218 C CA . LYS A 1 305 ? 12.574 -4.146 -18.306 1.00 93.44 305 LYS A CA 1
ATOM 2219 C C . LYS A 1 305 ? 13.402 -5.138 -17.503 1.00 93.44 305 LYS A C 1
ATOM 2221 O O . LYS A 1 305 ? 13.756 -6.192 -18.026 1.00 93.44 305 LYS A O 1
ATOM 2226 N N . PHE A 1 306 ? 13.650 -4.837 -16.234 1.00 91.00 306 PHE A N 1
ATOM 2227 C CA . PHE A 1 306 ? 14.350 -5.738 -15.315 1.00 91.00 306 PHE A CA 1
ATOM 2228 C C . PHE A 1 306 ? 13.833 -5.599 -13.879 1.00 91.00 306 PHE A C 1
ATOM 2230 O O . PHE A 1 306 ? 13.163 -4.628 -13.538 1.00 91.00 306 PHE A O 1
ATOM 2237 N N . PHE A 1 307 ? 14.117 -6.596 -13.042 1.00 88.75 307 PHE A N 1
ATOM 2238 C CA . PHE A 1 307 ? 13.688 -6.639 -11.642 1.00 88.75 307 PHE A CA 1
ATOM 2239 C C . PHE A 1 307 ? 14.874 -6.444 -10.704 1.00 88.75 307 PHE A C 1
ATOM 2241 O O . PHE A 1 307 ? 15.991 -6.853 -11.016 1.00 88.75 307 PHE A O 1
ATOM 2248 N N . MET A 1 308 ? 14.606 -5.841 -9.548 1.00 87.19 308 MET A N 1
ATOM 2249 C CA . MET A 1 308 ? 15.598 -5.579 -8.511 1.00 87.19 308 MET A CA 1
ATOM 2250 C C . MET A 1 308 ? 15.083 -6.123 -7.179 1.00 87.19 308 MET A C 1
ATOM 2252 O O . MET A 1 308 ? 14.068 -5.664 -6.662 1.00 87.19 308 MET A O 1
ATOM 2256 N N . ASP A 1 309 ? 15.791 -7.105 -6.620 1.00 83.81 309 ASP A N 1
ATOM 2257 C CA . ASP A 1 309 ? 15.353 -7.829 -5.416 1.00 83.81 309 ASP A CA 1
ATOM 2258 C C . ASP A 1 309 ? 15.570 -7.042 -4.114 1.00 83.81 309 ASP A C 1
ATOM 2260 O O . ASP A 1 309 ? 15.035 -7.395 -3.058 1.00 83.81 309 ASP A O 1
ATOM 2264 N N . GLN A 1 310 ? 16.401 -6.000 -4.160 1.00 85.31 310 GLN A N 1
ATOM 2265 C CA . GLN A 1 310 ? 16.775 -5.182 -3.010 1.00 85.31 310 GLN A CA 1
ATOM 2266 C C . GLN A 1 310 ? 16.751 -3.694 -3.381 1.00 85.31 310 GLN A C 1
ATOM 2268 O O . GLN A 1 310 ? 17.052 -3.352 -4.524 1.00 85.31 310 GLN A O 1
ATOM 2273 N N . PRO A 1 311 ? 16.423 -2.803 -2.425 1.00 86.88 311 PRO A N 1
ATOM 2274 C CA . PRO A 1 311 ? 16.504 -1.366 -2.649 1.00 86.88 311 PRO A CA 1
ATOM 2275 C C . PRO A 1 311 ? 17.969 -0.946 -2.813 1.00 86.88 311 PRO A C 1
ATOM 2277 O O . PRO A 1 311 ? 18.800 -1.234 -1.947 1.00 86.88 311 PRO A O 1
ATOM 2280 N N . SER A 1 312 ? 18.283 -0.277 -3.918 1.00 88.69 312 SER A N 1
ATOM 2281 C CA . SER A 1 312 ? 19.631 0.189 -4.238 1.00 88.69 312 SER A CA 1
ATOM 2282 C C . SER A 1 312 ? 19.606 1.386 -5.188 1.00 88.69 312 SER A C 1
ATOM 2284 O O . SER A 1 312 ? 18.627 1.612 -5.899 1.00 88.69 312 SER A O 1
ATOM 2286 N N . ASP A 1 313 ? 20.702 2.143 -5.190 1.00 90.50 313 ASP A N 1
ATOM 2287 C CA . ASP A 1 313 ? 20.944 3.217 -6.151 1.00 90.50 313 ASP A CA 1
ATOM 2288 C C . ASP A 1 313 ? 21.726 2.649 -7.337 1.00 90.50 313 ASP A C 1
ATOM 2290 O O . ASP A 1 313 ? 22.869 2.223 -7.188 1.00 90.50 313 ASP A O 1
ATOM 2294 N N . ILE A 1 314 ? 21.113 2.599 -8.511 1.00 92.44 314 ILE A N 1
ATOM 2295 C CA . ILE A 1 314 ? 21.752 2.102 -9.731 1.00 92.44 314 ILE A CA 1
ATOM 2296 C C . ILE A 1 314 ? 22.119 3.260 -10.646 1.00 92.44 314 ILE A C 1
ATOM 2298 O O . ILE A 1 314 ? 21.517 4.330 -10.594 1.00 92.44 314 ILE A O 1
ATOM 2302 N N . SER A 1 315 ? 23.083 3.018 -11.524 1.00 92.44 315 SER A N 1
ATOM 2303 C CA . SER A 1 315 ? 23.464 3.965 -12.559 1.00 92.44 315 SER A CA 1
ATOM 2304 C C . SER A 1 315 ? 23.360 3.341 -13.937 1.00 92.44 315 SER A C 1
ATOM 2306 O O . SER A 1 315 ? 23.822 2.221 -14.141 1.00 92.44 315 SER A O 1
ATOM 2308 N N . VAL A 1 316 ? 22.753 4.044 -14.883 1.00 93.88 316 VAL A N 1
ATOM 2309 C CA . VAL A 1 316 ? 22.413 3.512 -16.201 1.00 93.88 316 VAL A CA 1
ATOM 2310 C C . VAL A 1 316 ? 23.078 4.345 -17.284 1.00 93.88 316 VAL A C 1
ATOM 2312 O O . VAL A 1 316 ? 22.998 5.572 -17.271 1.00 93.88 316 VAL A O 1
ATOM 2315 N N . VAL A 1 317 ? 23.724 3.666 -18.230 1.00 92.38 317 VAL A N 1
ATOM 2316 C CA . VAL A 1 317 ? 24.368 4.280 -19.396 1.00 92.38 317 VAL A CA 1
ATOM 2317 C C . VAL A 1 317 ? 23.862 3.602 -20.665 1.00 92.38 317 VAL A C 1
ATOM 2319 O O . VAL A 1 317 ? 23.737 2.378 -20.698 1.00 92.38 317 VAL A O 1
ATOM 2322 N N . ALA A 1 318 ? 23.575 4.402 -21.693 1.00 91.94 318 ALA A N 1
ATOM 2323 C CA . ALA A 1 318 ? 23.116 3.950 -23.002 1.00 91.94 318 ALA A CA 1
ATOM 2324 C C . ALA A 1 318 ? 24.183 4.211 -24.071 1.00 91.94 318 ALA A C 1
ATOM 2326 O O . ALA A 1 318 ? 24.686 5.329 -24.183 1.00 91.94 318 ALA A O 1
ATOM 2327 N N . THR A 1 319 ? 24.509 3.204 -24.878 1.00 88.81 319 THR A N 1
ATOM 2328 C CA . THR A 1 319 ? 25.489 3.315 -25.966 1.00 88.81 319 THR A CA 1
ATOM 2329 C C . THR A 1 319 ? 24.973 2.658 -27.239 1.00 88.81 319 THR A C 1
ATOM 2331 O O . THR A 1 319 ? 24.444 1.549 -27.203 1.00 88.81 319 THR A O 1
ATOM 2334 N N . LYS A 1 320 ? 25.151 3.324 -28.384 1.00 87.38 320 LYS A N 1
ATOM 2335 C CA . LYS A 1 320 ? 24.851 2.767 -29.707 1.00 87.38 320 LYS A CA 1
ATOM 2336 C C . LYS A 1 320 ? 25.746 3.411 -30.765 1.00 87.38 320 LYS A C 1
ATOM 2338 O O . LYS A 1 320 ? 25.994 4.611 -30.719 1.00 87.38 320 LYS A O 1
ATOM 2343 N N . LYS A 1 321 ? 26.227 2.626 -31.734 1.00 80.19 321 LYS A N 1
ATOM 2344 C CA . LYS A 1 321 ? 27.022 3.146 -32.860 1.00 80.19 321 LYS A CA 1
ATOM 2345 C C . LYS A 1 321 ? 26.186 4.141 -33.683 1.00 80.19 321 LYS A C 1
ATOM 2347 O O . LYS A 1 321 ? 25.050 3.825 -34.026 1.00 80.19 321 LYS A O 1
ATOM 2352 N N . GLY A 1 322 ? 26.758 5.303 -34.006 1.00 73.19 322 GLY A N 1
ATOM 2353 C CA . GLY A 1 322 ? 26.078 6.387 -34.737 1.00 73.19 322 GLY A CA 1
ATOM 2354 C C . GLY A 1 322 ? 25.311 7.380 -33.852 1.00 73.19 322 GLY A C 1
ATOM 2355 O O . GLY A 1 322 ? 24.735 8.328 -34.372 1.00 73.19 322 GLY A O 1
ATOM 2356 N N . TYR A 1 323 ? 25.328 7.181 -32.532 1.00 81.25 323 TYR A N 1
ATOM 2357 C CA . TYR A 1 323 ? 24.742 8.087 -31.545 1.00 81.25 323 TYR A CA 1
ATOM 2358 C C . TYR A 1 323 ? 25.815 8.563 -30.561 1.00 81.25 323 TYR A C 1
ATOM 2360 O O . TYR A 1 323 ? 26.787 7.842 -30.303 1.00 81.25 323 TYR A O 1
ATOM 2368 N N . GLU A 1 324 ? 25.631 9.745 -29.973 1.00 79.19 324 GLU A N 1
ATOM 2369 C CA . GLU A 1 324 ? 26.402 10.128 -28.790 1.00 79.19 324 GLU A CA 1
ATOM 2370 C C . GLU A 1 324 ? 26.000 9.226 -27.611 1.00 79.19 324 GLU A C 1
ATOM 2372 O O . GLU A 1 324 ? 24.821 8.872 -27.477 1.00 79.19 324 GLU A O 1
ATOM 2377 N N . PRO A 1 325 ? 26.951 8.814 -26.748 1.00 75.81 325 PRO A N 1
ATOM 2378 C CA . PRO A 1 325 ? 26.616 8.098 -25.523 1.00 75.81 325 PRO A CA 1
ATOM 2379 C C . PRO A 1 325 ? 25.586 8.886 -24.707 1.00 75.81 325 PRO A C 1
ATOM 2381 O O . PRO A 1 325 ? 25.768 10.078 -24.467 1.00 75.81 325 PRO A O 1
ATOM 2384 N N . GLY A 1 326 ? 24.517 8.219 -24.271 1.00 75.00 326 GLY A N 1
ATOM 2385 C CA . GLY A 1 326 ? 23.463 8.864 -23.490 1.00 75.00 326 GLY A CA 1
ATOM 2386 C C . GLY A 1 326 ? 23.968 9.366 -22.136 1.00 75.00 326 GLY A C 1
ATOM 2387 O O . GLY A 1 326 ? 24.893 8.790 -21.551 1.00 75.00 326 GLY A O 1
ATOM 2388 N N . GLU A 1 327 ? 23.340 10.426 -21.615 1.00 82.00 327 GLU A N 1
ATOM 2389 C CA . GLU A 1 327 ? 23.667 10.966 -20.292 1.00 82.00 327 GLU A CA 1
ATOM 2390 C C . GLU A 1 327 ? 23.480 9.893 -19.207 1.00 82.00 327 GLU A C 1
ATOM 2392 O O . GLU A 1 327 ? 22.497 9.152 -19.189 1.00 82.00 327 GLU A O 1
ATOM 2397 N N . LYS A 1 328 ? 24.436 9.804 -18.281 1.00 87.75 328 LYS A N 1
ATOM 2398 C CA . LYS A 1 328 ? 24.393 8.851 -17.169 1.00 87.75 328 LYS A CA 1
ATOM 2399 C C . LYS A 1 328 ? 23.181 9.135 -16.271 1.00 87.75 328 LYS A C 1
ATOM 2401 O O . LYS A 1 328 ? 23.099 10.199 -15.663 1.00 87.75 328 LYS A O 1
ATOM 2406 N N . ALA A 1 329 ? 22.282 8.161 -16.139 1.00 89.06 329 ALA A N 1
ATOM 2407 C CA . ALA A 1 329 ? 21.085 8.266 -15.311 1.00 89.06 329 ALA A CA 1
ATOM 2408 C C . ALA A 1 329 ? 21.267 7.540 -13.973 1.00 89.06 329 ALA A C 1
ATOM 2410 O O . ALA A 1 329 ? 21.414 6.319 -13.940 1.00 89.06 329 ALA A O 1
ATOM 2411 N N . ASP A 1 330 ? 21.208 8.275 -12.864 1.00 91.12 330 ASP A N 1
ATOM 2412 C CA . ASP A 1 330 ? 21.221 7.695 -11.520 1.00 91.12 330 ASP A CA 1
ATOM 2413 C C . ASP A 1 330 ? 19.776 7.494 -11.021 1.00 91.12 330 ASP A C 1
ATOM 2415 O O . ASP A 1 330 ? 18.949 8.414 -11.042 1.00 91.12 330 ASP A O 1
ATOM 2419 N N . ILE A 1 331 ? 19.453 6.267 -10.604 1.00 91.44 331 ILE A N 1
ATOM 2420 C CA . ILE A 1 331 ? 18.098 5.821 -10.258 1.00 91.44 331 ILE A CA 1
ATOM 2421 C C . ILE A 1 331 ? 18.105 5.198 -8.862 1.00 91.44 331 ILE A C 1
ATOM 2423 O O . ILE A 1 331 ? 18.782 4.201 -8.622 1.00 91.44 331 ILE A O 1
ATOM 2427 N N . SER A 1 332 ? 17.297 5.743 -7.955 1.00 90.00 332 SER A N 1
ATOM 2428 C CA . SER A 1 332 ? 17.127 5.213 -6.598 1.00 90.00 332 SER A CA 1
ATOM 2429 C C . SER A 1 332 ? 15.913 4.294 -6.507 1.00 90.00 332 SER A C 1
ATOM 2431 O O . SER A 1 332 ? 14.780 4.733 -6.704 1.00 90.00 332 SER A O 1
ATOM 2433 N N . ILE A 1 333 ? 16.131 3.026 -6.155 1.00 89.38 333 ILE A N 1
ATOM 2434 C CA . ILE A 1 333 ? 15.063 2.037 -5.977 1.00 89.38 333 ILE A CA 1
ATOM 2435 C C . ILE A 1 333 ? 14.770 1.874 -4.490 1.00 89.38 333 ILE A C 1
ATOM 2437 O O . ILE A 1 333 ? 15.657 1.595 -3.682 1.00 89.38 333 ILE A O 1
ATOM 2441 N N . THR A 1 334 ? 13.500 2.008 -4.116 1.00 87.44 334 THR A N 1
ATOM 2442 C CA . THR A 1 334 ? 13.069 1.946 -2.713 1.00 87.44 334 THR A CA 1
ATOM 2443 C C . THR A 1 334 ? 12.157 0.752 -2.442 1.00 87.44 334 THR A C 1
ATOM 2445 O O . THR A 1 334 ? 11.599 0.143 -3.346 1.00 87.44 334 THR A O 1
ATOM 2448 N N . LYS A 1 335 ? 11.998 0.368 -1.175 1.00 83.25 335 LYS A N 1
ATOM 2449 C CA . LYS A 1 335 ? 11.030 -0.666 -0.791 1.00 83.25 335 LYS A CA 1
ATOM 2450 C C . LYS A 1 335 ? 9.732 -0.008 -0.348 1.00 83.25 335 LYS A C 1
ATOM 2452 O O . LYS A 1 335 ? 9.774 0.874 0.517 1.00 83.25 335 LYS A O 1
ATOM 2457 N N . GLU A 1 336 ? 8.584 -0.462 -0.856 1.00 72.69 336 GLU A N 1
ATOM 2458 C CA . GLU A 1 336 ? 7.305 0.041 -0.361 1.00 72.69 336 GLU A CA 1
ATOM 2459 C C . GLU A 1 336 ? 7.115 -0.412 1.098 1.00 72.69 336 GLU A C 1
ATOM 2461 O O . GLU A 1 336 ? 6.968 -1.593 1.427 1.00 72.69 336 GLU A O 1
ATOM 2466 N N . THR A 1 337 ? 7.167 0.538 2.032 1.00 65.81 337 THR A N 1
ATOM 2467 C CA . THR A 1 337 ? 6.894 0.236 3.437 1.00 65.81 337 THR A CA 1
ATOM 2468 C C . THR A 1 337 ? 5.385 0.165 3.635 1.00 65.81 337 THR A C 1
ATOM 2470 O O . THR A 1 337 ? 4.674 1.164 3.532 1.00 65.81 337 THR A O 1
ATOM 2473 N N . SER A 1 338 ? 4.879 -1.043 3.907 1.00 64.62 338 SER A N 1
ATOM 2474 C CA . SER A 1 338 ? 3.448 -1.295 4.103 1.00 64.62 338 SER A CA 1
ATOM 2475 C C . SER A 1 338 ? 2.837 -0.302 5.090 1.00 64.62 338 SER A C 1
ATOM 2477 O O . SER A 1 338 ? 3.122 -0.359 6.281 1.00 64.62 338 SER A O 1
ATOM 2479 N N . LYS A 1 339 ? 1.943 0.572 4.617 1.00 73.69 339 LYS A N 1
ATOM 2480 C CA . LYS A 1 339 ? 1.304 1.666 5.380 1.00 73.69 339 LYS A CA 1
ATOM 2481 C C . LYS A 1 339 ? 0.412 1.198 6.546 1.00 73.69 339 LYS A C 1
ATOM 2483 O O . LYS A 1 339 ? -0.160 2.015 7.264 1.00 73.69 339 LYS A O 1
ATOM 2488 N N . LEU A 1 340 ? 0.299 -0.111 6.781 1.00 66.44 340 LEU A N 1
ATOM 2489 C CA . LEU A 1 340 ? -0.502 -0.702 7.859 1.00 66.44 340 LEU A CA 1
ATOM 2490 C C . LEU A 1 340 ? -0.051 -0.261 9.261 1.00 66.44 340 LEU A C 1
ATOM 2492 O O . LEU A 1 340 ? -0.875 -0.208 10.175 1.00 66.44 340 LEU A O 1
ATOM 2496 N N . TRP A 1 341 ? 1.216 0.123 9.446 1.00 68.88 341 TRP A N 1
ATOM 2497 C CA . TRP A 1 341 ? 1.700 0.640 10.732 1.00 68.88 341 TRP A CA 1
ATOM 2498 C C . TRP A 1 341 ? 1.032 1.960 11.149 1.00 68.88 341 TRP A C 1
ATOM 2500 O O . TRP A 1 341 ? 0.936 2.233 12.344 1.00 68.88 341 TRP A O 1
ATOM 2510 N N . TYR A 1 342 ? 0.461 2.733 10.217 1.00 73.56 342 TYR A N 1
ATOM 2511 C CA . TYR A 1 342 ? -0.334 3.921 10.554 1.00 73.56 342 TYR A CA 1
ATOM 2512 C C . TYR A 1 342 ? -1.663 3.588 11.254 1.00 73.56 342 TYR A C 1
ATOM 2514 O O . TYR A 1 342 ? -2.266 4.465 11.872 1.00 73.56 342 TYR A O 1
ATOM 2522 N N . LEU A 1 343 ? -2.114 2.326 11.219 1.00 74.44 343 LEU A N 1
ATOM 2523 C CA . LEU A 1 343 ? -3.315 1.868 11.927 1.00 74.44 343 LEU A CA 1
ATOM 2524 C C . LEU A 1 343 ? -3.032 1.410 13.369 1.00 74.44 343 LEU A C 1
ATOM 2526 O O . LEU A 1 343 ? -3.966 1.334 14.169 1.00 74.44 343 LEU A O 1
ATOM 2530 N N . LEU A 1 344 ? -1.771 1.160 13.747 1.00 78.69 344 LEU A N 1
ATOM 2531 C CA . LEU A 1 344 ? -1.397 0.824 15.130 1.00 78.69 344 LEU A CA 1
ATOM 2532 C C . LEU A 1 344 ? -1.924 1.817 16.186 1.00 78.69 344 LEU A C 1
ATOM 2534 O O . LEU A 1 344 ? -2.433 1.344 17.203 1.00 78.69 344 LEU A O 1
ATOM 2538 N N . PRO A 1 345 ? -1.877 3.154 15.994 1.00 81.31 345 PRO A N 1
ATOM 2539 C CA . PRO A 1 345 ? -2.426 4.101 16.969 1.00 81.31 345 PRO A CA 1
ATOM 2540 C C . PRO A 1 345 ? -3.962 4.080 17.088 1.00 81.31 345 PRO A C 1
ATOM 2542 O O . PRO A 1 345 ? -4.493 4.564 18.088 1.00 81.31 345 PRO A O 1
ATOM 2545 N N . LEU A 1 346 ? -4.700 3.481 16.143 1.00 82.88 346 LEU A N 1
ATOM 2546 C CA . LEU A 1 346 ? -6.159 3.319 16.252 1.00 82.88 346 LEU A CA 1
ATOM 2547 C C . LEU A 1 346 ? -6.560 2.157 17.174 1.00 82.88 346 LEU A C 1
ATOM 2549 O O . LEU A 1 346 ? -7.622 2.198 17.794 1.00 82.88 346 LEU A O 1
ATOM 2553 N N . VAL A 1 347 ? -5.703 1.145 17.326 1.00 86.19 347 VAL A N 1
ATOM 2554 C CA . VAL A 1 347 ? -5.934 -0.010 18.211 1.00 86.19 347 VAL A CA 1
ATOM 2555 C C . VAL A 1 347 ? -6.131 0.388 19.687 1.00 86.19 347 VAL A C 1
ATOM 2557 O O . VAL A 1 347 ? -7.124 -0.046 20.281 1.00 86.19 347 VAL A O 1
ATOM 2560 N N . PRO A 1 348 ? -5.274 1.223 20.318 1.00 84.50 348 PRO A N 1
ATOM 2561 C CA . PRO A 1 348 ? -5.489 1.658 21.697 1.00 84.50 348 PRO A CA 1
ATOM 2562 C C . PRO A 1 348 ? -6.730 2.546 21.849 1.00 84.50 348 PRO A C 1
ATOM 2564 O O . PRO A 1 348 ? -7.412 2.450 22.869 1.00 84.50 348 PRO A O 1
ATOM 2567 N N . LEU A 1 349 ? -7.076 3.352 20.836 1.00 85.25 349 LEU A N 1
ATOM 2568 C CA . LEU A 1 349 ? -8.309 4.147 20.832 1.00 85.25 349 LEU A CA 1
ATOM 2569 C C . LEU A 1 349 ? -9.550 3.239 20.836 1.00 85.25 349 LEU A C 1
ATOM 2571 O O . LEU A 1 349 ? -10.466 3.446 21.634 1.00 85.25 349 LEU A O 1
ATOM 2575 N N . LEU A 1 350 ? -9.548 2.189 20.009 1.00 85.06 350 LEU A N 1
ATOM 2576 C CA . LEU A 1 350 ? -10.615 1.188 19.950 1.00 85.06 350 LEU A CA 1
ATOM 2577 C C . LEU A 1 350 ? -10.736 0.402 21.270 1.00 85.06 350 LEU A C 1
ATOM 2579 O O . LEU A 1 350 ? -11.839 0.192 21.778 1.00 85.06 350 LEU A O 1
ATOM 2583 N N . LEU A 1 351 ? -9.603 0.014 21.867 1.00 83.62 351 LEU A N 1
ATOM 2584 C CA . LEU A 1 351 ? -9.557 -0.646 23.177 1.00 83.62 351 LEU A CA 1
ATOM 2585 C C . LEU A 1 351 ? -10.095 0.252 24.298 1.00 83.62 351 LEU A C 1
ATOM 2587 O O . LEU A 1 351 ? -10.841 -0.220 25.159 1.00 83.62 351 LEU A O 1
ATOM 2591 N N . LEU A 1 352 ? -9.770 1.546 24.280 1.00 83.25 352 LEU A N 1
ATOM 2592 C CA . LEU A 1 352 ? -10.282 2.519 25.244 1.00 83.25 352 LEU A CA 1
ATOM 2593 C C . LEU A 1 352 ? -11.805 2.673 25.114 1.00 83.25 352 LEU A C 1
ATOM 2595 O O . LEU A 1 352 ? -12.511 2.676 26.124 1.00 83.25 352 LEU A O 1
ATOM 2599 N N . LEU A 1 353 ? -12.327 2.708 23.887 1.00 81.94 353 LEU A N 1
ATOM 2600 C CA . LEU A 1 353 ? -13.763 2.776 23.605 1.00 81.94 353 LEU A CA 1
ATOM 2601 C C . LEU A 1 353 ? -14.502 1.522 24.112 1.00 81.94 353 LEU A C 1
ATOM 2603 O O . LEU A 1 353 ? -15.522 1.631 24.797 1.00 81.94 353 LEU A O 1
ATOM 2607 N N . LEU A 1 354 ? -13.934 0.329 23.899 1.00 79.88 354 LEU A N 1
ATOM 2608 C CA . LEU A 1 354 ? -14.444 -0.930 24.463 1.00 79.88 354 LEU A CA 1
ATOM 2609 C C . LEU A 1 354 ? -14.430 -0.941 26.000 1.00 79.88 354 LEU A C 1
ATOM 2611 O O . LEU A 1 354 ? -15.370 -1.438 26.628 1.00 79.88 354 LEU A O 1
ATOM 2615 N N . LEU A 1 355 ? -13.394 -0.379 26.630 1.00 76.38 355 LEU A N 1
ATOM 2616 C CA . LEU A 1 355 ? -13.328 -0.242 28.088 1.00 76.38 355 LEU A CA 1
ATOM 2617 C C . LEU A 1 355 ? -14.389 0.721 28.632 1.00 76.38 355 LEU A C 1
ATOM 2619 O O . LEU A 1 355 ? -14.940 0.464 29.704 1.00 76.38 355 LEU A O 1
ATOM 2623 N N . LEU A 1 356 ? -14.715 1.795 27.906 1.00 70.44 356 LEU A N 1
ATOM 2624 C CA . LEU A 1 356 ? -15.797 2.710 28.277 1.00 70.44 356 LEU A CA 1
ATOM 2625 C C . LEU A 1 356 ? -17.170 2.026 28.208 1.00 70.44 356 LEU A C 1
ATOM 2627 O O . LEU A 1 356 ? -17.968 2.194 29.131 1.00 70.44 356 LEU A O 1
ATOM 2631 N N . ILE A 1 357 ? -17.411 1.180 27.199 1.00 65.94 357 ILE A N 1
ATOM 2632 C CA . ILE A 1 357 ? -18.653 0.393 27.067 1.00 65.94 357 ILE A CA 1
ATOM 2633 C C . ILE A 1 357 ? -18.775 -0.662 28.184 1.00 65.94 357 ILE A C 1
ATOM 2635 O O . ILE A 1 357 ? -19.874 -0.955 28.654 1.00 65.94 357 ILE A O 1
ATOM 2639 N N . ARG A 1 358 ? -17.654 -1.208 28.672 1.00 66.69 358 ARG A N 1
ATOM 2640 C CA . ARG A 1 358 ? -17.630 -2.219 29.747 1.00 66.69 358 ARG A CA 1
ATOM 2641 C C . ARG A 1 358 ? -17.787 -1.659 31.168 1.00 66.69 358 ARG A C 1
ATOM 2643 O O . ARG A 1 358 ? -17.819 -2.437 32.126 1.00 66.69 358 ARG A O 1
ATOM 2650 N N . ARG A 1 359 ? -17.903 -0.340 31.365 1.00 72.50 359 ARG A N 1
ATOM 2651 C CA . ARG A 1 359 ? -18.128 0.227 32.707 1.00 72.50 359 ARG A CA 1
ATOM 2652 C C . ARG A 1 359 ? -19.550 -0.085 33.186 1.00 72.50 359 ARG A C 1
ATOM 2654 O O . ARG A 1 359 ? -20.530 0.355 32.593 1.00 72.50 359 ARG A O 1
ATOM 2661 N N . LYS A 1 360 ? -19.669 -0.806 34.310 1.00 79.00 360 LYS A N 1
ATOM 2662 C CA . LYS A 1 360 ? -20.967 -1.057 34.965 1.00 79.00 360 LYS A CA 1
ATOM 2663 C C . LYS A 1 360 ? -21.664 0.276 35.282 1.00 79.00 360 LYS A C 1
ATOM 2665 O O . LYS A 1 360 ? -21.051 1.171 35.869 1.00 79.00 360 LYS A O 1
ATOM 2670 N N . LYS A 1 361 ? -22.944 0.392 34.916 1.00 87.38 361 LYS A N 1
ATOM 2671 C CA . LYS A 1 361 ? -23.757 1.608 35.099 1.00 87.38 361 LYS A CA 1
ATOM 2672 C C . LYS A 1 361 ? -24.233 1.765 36.551 1.00 87.38 361 LYS A C 1
ATOM 2674 O O . LYS A 1 361 ? -24.363 0.776 37.274 1.00 87.38 361 LYS A O 1
ATOM 2679 N N . LYS A 1 362 ? -24.462 3.008 36.977 1.00 92.31 362 LYS A N 1
ATOM 2680 C CA . LYS A 1 362 ? -25.181 3.370 38.211 1.00 92.31 362 LYS A CA 1
ATOM 2681 C C . LYS A 1 362 ? -26.675 3.488 37.898 1.00 92.31 362 LYS A C 1
ATOM 2683 O O . LYS A 1 362 ? -26.993 3.892 36.783 1.00 92.31 362 LYS A O 1
ATOM 2688 N N . VAL A 1 363 ? -27.550 3.141 38.839 1.00 95.25 363 VAL A N 1
ATOM 2689 C CA . VAL A 1 363 ? -29.009 3.106 38.615 1.00 95.25 363 VAL A CA 1
ATOM 2690 C C . VAL A 1 363 ? -29.772 3.525 39.870 1.00 95.25 363 VAL A C 1
ATOM 2692 O O . VAL A 1 363 ? -29.248 3.358 40.970 1.00 95.25 363 VAL A O 1
ATOM 2695 N N . VAL A 1 364 ? -30.997 4.019 39.715 1.00 96.88 364 VAL A N 1
ATOM 2696 C CA . VAL A 1 364 ? -31.957 4.215 40.817 1.00 96.88 364 VAL A CA 1
ATOM 2697 C C . VAL A 1 364 ? -33.059 3.168 40.693 1.00 96.88 364 VAL A C 1
ATOM 2699 O O . VAL A 1 364 ? -33.413 2.823 39.572 1.00 96.88 364 VAL A O 1
ATOM 2702 N N . ALA A 1 365 ? -33.571 2.623 41.795 1.00 96.38 365 ALA A N 1
ATOM 2703 C CA . ALA A 1 365 ? -34.637 1.619 41.768 1.00 96.38 365 ALA A CA 1
ATOM 2704 C C . ALA A 1 365 ? -35.774 1.962 42.735 1.00 96.38 365 ALA A C 1
ATOM 2706 O O . ALA A 1 365 ? -35.522 2.485 43.822 1.00 96.38 365 ALA A O 1
ATOM 2707 N N . ASP A 1 366 ? -37.003 1.624 42.348 1.00 95.38 366 ASP A N 1
ATOM 2708 C CA . ASP A 1 366 ? -38.171 1.697 43.223 1.00 95.38 366 ASP A CA 1
ATOM 2709 C C . ASP A 1 366 ? -38.400 0.401 44.017 1.00 95.38 366 ASP A C 1
ATOM 2711 O O . ASP A 1 366 ? -37.676 -0.595 43.889 1.00 95.38 366 ASP A O 1
ATOM 2715 N N . PHE A 1 367 ? -39.407 0.430 44.889 1.00 93.81 367 PHE A N 1
ATOM 2716 C CA . PHE A 1 367 ? -39.774 -0.725 45.694 1.00 93.81 367 PHE A CA 1
ATOM 2717 C C . PHE A 1 367 ? -40.345 -1.849 44.829 1.00 93.81 367 PHE A C 1
ATOM 2719 O O . PHE A 1 367 ? -39.895 -2.982 44.958 1.00 93.81 367 PHE A O 1
ATOM 2726 N N . GLU A 1 368 ? -41.280 -1.549 43.929 1.00 94.62 368 GLU A N 1
ATOM 2727 C CA . GLU A 1 368 ? -42.005 -2.523 43.110 1.00 94.62 368 GLU A CA 1
ATOM 2728 C C . GLU A 1 368 ? -41.064 -3.370 42.237 1.00 94.62 368 GLU A C 1
ATOM 2730 O O . GLU A 1 368 ? -41.221 -4.591 42.141 1.00 94.62 368 GLU A O 1
ATOM 2735 N N . PHE A 1 369 ? -40.039 -2.755 41.643 1.00 94.88 369 PHE A N 1
ATOM 2736 C CA . PHE A 1 369 ? -39.015 -3.454 40.875 1.00 94.88 369 PHE A CA 1
ATOM 2737 C C . PHE A 1 369 ? -38.182 -4.386 41.751 1.00 94.88 369 PHE A C 1
ATOM 2739 O O . PHE A 1 369 ? -37.958 -5.547 41.390 1.00 94.88 369 PHE A O 1
ATOM 2746 N N . LEU A 1 370 ? -37.707 -3.896 42.901 1.00 92.06 370 LEU A N 1
ATOM 2747 C CA . LEU A 1 370 ? -36.900 -4.699 43.820 1.00 92.06 370 LEU A CA 1
ATOM 2748 C C . LEU A 1 370 ? -37.712 -5.848 44.417 1.00 92.06 370 LEU A C 1
ATOM 2750 O O . LEU A 1 370 ? -37.182 -6.948 44.561 1.00 92.06 370 LEU A O 1
ATOM 2754 N N . ASP A 1 371 ? -38.988 -5.608 44.699 1.00 91.38 371 ASP A N 1
ATOM 2755 C CA . ASP A 1 371 ? -39.937 -6.585 45.211 1.00 91.38 371 ASP A CA 1
ATOM 2756 C C . ASP A 1 371 ? -40.162 -7.718 44.207 1.00 91.38 371 ASP A C 1
ATOM 2758 O O . ASP A 1 371 ? -39.930 -8.889 44.511 1.00 91.38 371 ASP A O 1
ATOM 2762 N N . LYS A 1 372 ? -40.467 -7.368 42.952 1.00 92.44 372 LYS A N 1
ATOM 2763 C CA . LYS A 1 372 ? -40.615 -8.331 41.854 1.00 92.44 372 LYS A CA 1
ATOM 2764 C C . LYS A 1 372 ? -39.315 -9.096 41.588 1.00 92.44 372 LYS A C 1
ATOM 2766 O O . LYS A 1 372 ? -39.334 -10.301 41.329 1.00 92.44 372 LYS A O 1
ATOM 2771 N N . ALA A 1 373 ? -38.164 -8.426 41.662 1.00 90.31 373 ALA A N 1
ATOM 2772 C CA . ALA A 1 373 ? -36.856 -9.061 41.512 1.00 90.31 373 ALA A CA 1
ATOM 2773 C C . ALA A 1 373 ? -36.540 -10.042 42.654 1.00 90.31 373 ALA A C 1
ATOM 2775 O O . ALA A 1 373 ? -35.904 -11.078 42.414 1.00 90.31 373 ALA A O 1
ATOM 2776 N N . LEU A 1 374 ? -36.965 -9.717 43.879 1.00 88.31 374 LEU A N 1
ATOM 2777 C CA . LEU A 1 374 ? -36.834 -10.562 45.061 1.00 88.31 374 LEU A CA 1
ATOM 2778 C C . LEU A 1 374 ? -37.717 -11.808 44.927 1.00 88.31 374 LEU A C 1
ATOM 2780 O O . LEU A 1 374 ? -37.199 -12.922 45.019 1.00 88.31 374 LEU A O 1
ATOM 2784 N N . ASP A 1 375 ? -38.996 -11.625 44.594 1.00 88.25 375 ASP A N 1
ATOM 2785 C CA . ASP A 1 375 ? -39.977 -12.704 44.429 1.00 88.25 375 ASP A CA 1
ATOM 2786 C C . ASP A 1 375 ? -39.577 -13.679 43.308 1.00 88.25 375 ASP A C 1
ATOM 2788 O O . ASP A 1 375 ? -39.727 -14.895 43.434 1.00 88.25 375 ASP A O 1
ATOM 2792 N N . GLN A 1 376 ? -38.973 -13.171 42.228 1.00 88.69 376 GLN A N 1
ATOM 2793 C CA . GLN A 1 376 ? -38.443 -14.001 41.140 1.00 88.69 376 GLN A CA 1
ATOM 2794 C C . GLN A 1 376 ? -37.069 -14.629 41.436 1.00 88.69 376 GLN A C 1
ATOM 2796 O O . GLN A 1 376 ? -36.509 -15.295 40.563 1.00 88.69 376 GLN A O 1
ATOM 2801 N N . ARG A 1 377 ? -36.484 -14.414 42.624 1.00 84.81 377 ARG A N 1
ATOM 2802 C CA . ARG A 1 377 ? -35.120 -14.850 43.000 1.00 84.81 377 ARG A CA 1
ATOM 2803 C C . ARG A 1 377 ? -34.017 -14.346 42.057 1.00 84.81 377 ARG A C 1
ATOM 2805 O O . ARG A 1 377 ? -32.950 -14.949 41.950 1.00 84.81 377 ARG A O 1
ATOM 2812 N N . LYS A 1 378 ? -34.249 -13.223 41.372 1.00 87.19 378 LYS A N 1
ATOM 2813 C CA . LYS A 1 378 ? -33.311 -12.622 40.403 1.00 87.19 378 LYS A CA 1
ATOM 2814 C C . LYS A 1 378 ? -32.531 -11.442 40.970 1.00 87.19 378 LYS A C 1
ATOM 2816 O O . LYS A 1 378 ? -31.579 -10.990 40.335 1.00 87.19 378 LYS A O 1
ATOM 2821 N N . LEU A 1 379 ? -32.886 -10.970 42.165 1.00 85.75 379 LEU A N 1
ATOM 2822 C CA . LEU A 1 379 ? -32.290 -9.790 42.783 1.00 85.75 379 LEU A CA 1
ATOM 2823 C C . LEU A 1 379 ? -30.750 -9.850 42.835 1.00 85.75 379 LEU A C 1
ATOM 2825 O O . LEU A 1 379 ? -30.092 -8.904 42.410 1.00 85.75 379 LEU A O 1
ATOM 2829 N N . TYR A 1 380 ? -30.161 -10.988 43.226 1.00 83.44 380 TYR A N 1
ATOM 2830 C CA . TYR A 1 380 ? -28.699 -11.170 43.234 1.00 83.44 380 TYR A CA 1
ATOM 2831 C C . TYR A 1 380 ? -28.053 -10.932 41.859 1.00 83.44 380 TYR A C 1
ATOM 2833 O O . TYR A 1 380 ? -27.049 -10.227 41.731 1.00 83.44 380 TYR A O 1
ATOM 2841 N N . LYS A 1 381 ? -28.655 -11.502 40.806 1.00 87.00 381 LYS A N 1
ATOM 2842 C CA . LYS A 1 381 ? -28.176 -11.375 39.424 1.00 87.00 381 LYS A CA 1
ATOM 2843 C C . LYS A 1 381 ? -28.216 -9.913 38.966 1.00 87.00 381 LYS A C 1
ATOM 2845 O O . LYS A 1 381 ? -27.282 -9.443 38.321 1.00 87.00 381 LYS A O 1
ATOM 2850 N N . ILE A 1 382 ? -29.271 -9.194 39.341 1.00 87.56 382 ILE A N 1
ATOM 2851 C CA . ILE A 1 382 ? -29.508 -7.798 38.955 1.00 87.56 382 ILE A CA 1
ATOM 2852 C C . ILE A 1 382 ? -28.549 -6.855 39.678 1.00 87.56 382 ILE A C 1
ATOM 2854 O O . ILE A 1 382 ? -27.895 -6.035 39.035 1.00 87.56 382 ILE A O 1
ATOM 2858 N N . ILE A 1 383 ? -28.385 -7.015 40.992 1.00 86.75 383 ILE A N 1
ATOM 2859 C CA . ILE A 1 383 ? -27.466 -6.196 41.792 1.00 86.75 383 ILE A CA 1
ATOM 2860 C C . ILE A 1 383 ? -26.029 -6.289 41.256 1.00 86.75 383 ILE A C 1
ATOM 2862 O O . ILE A 1 383 ? -25.317 -5.285 41.178 1.00 86.75 383 ILE A O 1
ATOM 2866 N N . ASN A 1 384 ? -25.604 -7.476 40.813 1.00 86.00 384 ASN A N 1
ATOM 2867 C CA . ASN A 1 384 ? -24.260 -7.684 40.271 1.00 86.00 384 ASN A CA 1
ATOM 2868 C C . ASN A 1 384 ? -24.037 -7.092 38.871 1.00 86.00 384 ASN A C 1
ATOM 2870 O O . ASN A 1 384 ? -22.878 -6.870 38.485 1.00 86.00 384 ASN A O 1
ATOM 2874 N N . LYS A 1 385 ? -25.107 -6.804 38.124 1.00 88.81 385 LYS A N 1
ATOM 2875 C CA . LYS A 1 385 ? -25.036 -6.174 36.800 1.00 88.81 385 LYS A CA 1
ATOM 2876 C C . LYS A 1 385 ? -24.676 -4.692 36.886 1.00 88.81 385 LYS A C 1
ATOM 2878 O O . LYS A 1 385 ? -23.971 -4.170 36.022 1.00 88.81 385 LYS A O 1
ATOM 2883 N N . PHE A 1 386 ? -25.081 -4.034 37.967 1.00 89.56 386 PHE A N 1
ATOM 2884 C CA . PHE A 1 386 ? -24.868 -2.607 38.160 1.00 89.56 386 PHE A CA 1
ATOM 2885 C C . PHE A 1 386 ? -23.670 -2.309 39.073 1.00 89.56 386 PHE A C 1
ATOM 2887 O O . PHE A 1 386 ? -23.205 -3.123 39.883 1.00 89.56 386 PHE A O 1
ATOM 2894 N N . LYS A 1 387 ? -23.095 -1.115 38.901 1.00 89.62 387 LYS A N 1
ATOM 2895 C CA . LYS A 1 387 ? -22.015 -0.621 39.761 1.00 89.62 387 LYS A CA 1
ATOM 2896 C C . LYS A 1 387 ? -22.565 -0.342 41.153 1.00 89.62 387 LYS A C 1
ATOM 2898 O O . LYS A 1 387 ? -21.969 -0.829 42.113 1.00 89.62 387 LYS A O 1
ATOM 2903 N N . LYS A 1 388 ? -23.680 0.392 41.212 1.00 91.19 388 LYS A N 1
ATOM 2904 C CA . LYS A 1 388 ? -24.399 0.798 42.422 1.00 91.19 388 LYS A CA 1
ATOM 2905 C C . LYS A 1 388 ? -25.880 1.024 42.100 1.00 91.19 388 LYS A C 1
ATOM 2907 O O . LYS A 1 388 ? -26.176 1.500 41.001 1.00 91.19 388 LYS A O 1
ATOM 2912 N N . ILE A 1 389 ? -26.755 0.669 43.033 1.00 94.31 389 ILE A N 1
ATOM 2913 C CA . ILE A 1 389 ? -28.203 0.882 42.989 1.00 94.31 389 ILE A CA 1
ATOM 2914 C C . ILE A 1 389 ? -28.552 1.852 44.114 1.00 94.31 389 ILE A C 1
ATOM 2916 O O . ILE A 1 389 ? -28.270 1.570 45.275 1.00 94.31 389 ILE A O 1
ATOM 2920 N N . TYR A 1 390 ? -29.151 2.981 43.771 1.00 95.94 390 TYR A N 1
ATOM 2921 C CA . TYR A 1 390 ? -29.616 3.972 44.731 1.00 95.94 390 TYR A CA 1
ATOM 2922 C C . TYR A 1 390 ? -31.105 3.790 44.984 1.00 95.94 390 TYR A C 1
ATOM 2924 O O . TYR A 1 390 ? -31.865 3.502 44.059 1.00 95.94 390 TYR A O 1
ATOM 2932 N N . VAL A 1 391 ? -31.513 3.950 46.235 1.00 95.94 391 VAL A N 1
ATOM 2933 C CA . VAL A 1 391 ? -32.909 3.820 46.655 1.00 95.94 391 VAL A CA 1
ATOM 2934 C C . VAL A 1 391 ? -33.253 4.897 47.676 1.00 95.94 391 VAL A C 1
ATOM 2936 O O . VAL A 1 391 ? -32.395 5.319 48.460 1.00 95.94 391 VAL A O 1
ATOM 2939 N N . THR A 1 392 ? -34.522 5.300 47.702 1.00 95.56 392 THR A N 1
ATOM 2940 C CA . THR A 1 392 ? -35.036 6.230 48.714 1.00 95.56 392 THR A CA 1
ATOM 2941 C C . THR A 1 392 ? -35.074 5.559 50.095 1.00 95.56 392 THR A C 1
ATOM 2943 O O . THR A 1 392 ? -35.107 4.321 50.183 1.00 95.56 392 THR A O 1
ATOM 2946 N N . PRO A 1 393 ? -35.090 6.318 51.208 1.00 93.94 393 PRO A N 1
ATOM 2947 C CA . PRO A 1 393 ? -35.156 5.742 52.550 1.00 93.94 393 PRO A CA 1
ATOM 2948 C C . PRO A 1 393 ? -36.401 4.877 52.746 1.00 93.94 393 PRO A C 1
ATOM 2950 O O . PRO A 1 393 ? -36.302 3.786 53.313 1.00 93.94 393 PRO A O 1
ATOM 2953 N N . GLY A 1 394 ? -37.553 5.307 52.221 1.00 93.00 394 GLY A N 1
ATOM 2954 C CA . GLY A 1 394 ? -38.789 4.526 52.254 1.00 93.00 394 GLY A CA 1
ATOM 2955 C C . GLY A 1 394 ? -38.630 3.174 51.557 1.00 93.00 394 GLY A C 1
ATOM 2956 O O . GLY A 1 394 ? -38.896 2.130 52.157 1.00 93.00 394 GLY A O 1
ATOM 2957 N N . THR A 1 395 ? -38.110 3.183 50.329 1.00 93.81 395 THR A N 1
ATOM 2958 C CA . THR A 1 395 ? -37.848 1.972 49.536 1.00 93.81 395 THR A CA 1
ATOM 2959 C C . THR A 1 395 ? -36.871 1.030 50.234 1.00 93.81 395 THR A C 1
ATOM 2961 O O . THR A 1 395 ? -37.153 -0.161 50.381 1.00 93.81 395 THR A O 1
ATOM 2964 N N . TYR A 1 396 ? -35.755 1.564 50.740 1.00 91.81 396 TYR A N 1
ATOM 2965 C CA . TYR A 1 396 ? -34.759 0.787 51.477 1.00 91.81 396 TYR A CA 1
ATOM 2966 C C . TYR A 1 396 ? -35.369 0.098 52.702 1.00 91.81 396 TYR A C 1
ATOM 2968 O O . TYR A 1 396 ? -35.060 -1.052 53.003 1.00 91.81 396 TYR A O 1
ATOM 2976 N N . THR A 1 397 ? -36.228 0.797 53.441 1.00 91.69 397 THR A N 1
ATOM 2977 C CA . THR A 1 397 ? -36.775 0.269 54.696 1.00 91.69 397 THR A CA 1
ATOM 2978 C C . THR A 1 397 ? -37.819 -0.814 54.422 1.00 91.69 397 THR A C 1
ATOM 2980 O O . THR A 1 397 ? -37.773 -1.870 55.050 1.00 91.69 397 THR A O 1
ATOM 2983 N N . LYS A 1 398 ? -38.688 -0.608 53.420 1.00 92.75 398 LYS A N 1
ATOM 2984 C CA . LYS A 1 398 ? -39.675 -1.602 52.964 1.00 92.75 398 LYS A CA 1
ATOM 2985 C C . LYS A 1 398 ? -39.015 -2.890 52.472 1.00 92.75 398 LYS A C 1
ATOM 2987 O O . LYS A 1 398 ? -39.423 -3.979 52.873 1.00 92.75 398 LYS A O 1
ATOM 2992 N N . ILE A 1 399 ? -37.978 -2.779 51.635 1.00 89.19 399 ILE A N 1
ATOM 2993 C CA . ILE A 1 399 ? -37.302 -3.968 51.107 1.00 89.19 399 ILE A CA 1
ATOM 2994 C C . ILE A 1 399 ? -36.580 -4.723 52.230 1.00 89.19 399 ILE A C 1
ATOM 2996 O O . ILE A 1 399 ? -36.712 -5.942 52.323 1.00 89.19 399 ILE A O 1
ATOM 3000 N N . MET A 1 400 ? -35.898 -4.013 53.140 1.00 85.88 400 MET A N 1
ATOM 3001 C CA . MET A 1 400 ? -35.203 -4.634 54.274 1.00 85.88 400 MET A CA 1
ATOM 3002 C C . MET A 1 400 ? -36.156 -5.343 55.234 1.00 85.88 400 MET A C 1
ATOM 3004 O O . MET A 1 400 ? -35.838 -6.433 55.704 1.00 85.88 400 MET A O 1
ATOM 3008 N N . ASP A 1 401 ? -37.331 -4.774 55.498 1.00 88.75 401 ASP A N 1
ATOM 3009 C CA . ASP A 1 401 ? -38.359 -5.431 56.305 1.00 88.75 401 ASP A CA 1
ATOM 3010 C C . ASP A 1 401 ? -38.835 -6.747 55.658 1.00 88.75 401 ASP A C 1
ATOM 3012 O O . ASP A 1 401 ? -38.880 -7.781 56.328 1.00 88.75 401 ASP A O 1
ATOM 3016 N N . LYS A 1 402 ? -39.083 -6.761 54.337 1.00 86.69 402 LYS A N 1
ATOM 3017 C CA . LYS A 1 402 ? -39.473 -7.985 53.608 1.00 86.69 402 LYS A CA 1
ATOM 3018 C C . LYS A 1 402 ? -38.381 -9.061 53.654 1.00 86.69 402 LYS A C 1
ATOM 3020 O O . LYS A 1 402 ? -38.674 -10.233 53.875 1.00 86.69 402 LYS A O 1
ATOM 3025 N N . ILE A 1 403 ? -37.119 -8.665 53.509 1.00 83.75 403 ILE A N 1
ATOM 3026 C CA . ILE A 1 403 ? -35.962 -9.571 53.574 1.00 83.75 403 ILE A CA 1
ATOM 3027 C C . ILE A 1 403 ? -35.766 -10.144 54.979 1.00 83.75 403 ILE A C 1
ATOM 3029 O O . ILE A 1 403 ? -35.444 -11.319 55.119 1.00 83.75 403 ILE A O 1
ATOM 3033 N N . ASN A 1 404 ? -35.924 -9.327 56.021 1.00 82.81 404 ASN A N 1
ATOM 3034 C CA . ASN A 1 404 ? -35.717 -9.766 57.401 1.00 82.81 404 ASN A CA 1
ATOM 3035 C C . ASN A 1 404 ? -36.811 -10.727 57.882 1.00 82.81 404 ASN A C 1
ATOM 3037 O O . ASN A 1 404 ? -36.561 -11.533 58.776 1.00 82.81 404 ASN A O 1
ATOM 3041 N N . LYS A 1 405 ? -38.001 -10.668 57.274 1.00 84.75 405 LYS A N 1
ATOM 3042 C CA . LYS A 1 405 ? -39.116 -11.584 57.549 1.00 84.75 405 LYS A CA 1
ATOM 3043 C C . LYS A 1 405 ? -38.917 -12.984 56.963 1.00 84.75 405 LYS A C 1
ATOM 3045 O O . LYS A 1 405 ? -39.462 -13.934 57.516 1.00 84.75 405 LYS A O 1
ATOM 3050 N N . ASP A 1 406 ? -38.139 -13.128 55.889 1.00 78.25 406 ASP A N 1
ATOM 3051 C CA . ASP A 1 406 ? -37.879 -14.418 55.241 1.00 78.25 406 ASP A CA 1
ATOM 3052 C C . ASP A 1 406 ? -36.379 -14.787 55.313 1.00 78.25 406 ASP A C 1
ATOM 3054 O O . ASP A 1 406 ? -35.536 -14.176 54.641 1.00 78.25 406 ASP A O 1
ATOM 3058 N N . PRO A 1 407 ? -36.009 -15.828 56.085 1.00 73.81 407 PRO A N 1
ATOM 3059 C CA . PRO A 1 407 ? -34.614 -16.236 56.249 1.00 73.81 407 PRO A CA 1
ATOM 3060 C C . PRO A 1 407 ? -33.935 -16.648 54.931 1.00 73.81 407 PRO A C 1
ATOM 3062 O O . PRO A 1 407 ? -32.706 -16.598 54.839 1.00 73.81 407 PRO A O 1
ATOM 3065 N N . THR A 1 408 ? -34.705 -16.992 53.894 1.00 74.81 408 THR A N 1
ATOM 3066 C CA . THR A 1 408 ? -34.211 -17.346 52.555 1.00 74.81 408 THR A CA 1
ATOM 3067 C C . THR A 1 408 ? -33.537 -16.160 51.859 1.00 74.81 408 THR A C 1
ATOM 3069 O O . THR A 1 408 ? -32.517 -16.332 51.187 1.00 74.81 408 THR A O 1
ATOM 3072 N N . TYR A 1 409 ? -34.059 -14.942 52.039 1.00 70.94 409 TYR A N 1
ATOM 3073 C CA . TYR A 1 409 ? -33.554 -13.735 51.370 1.00 70.94 409 TYR A CA 1
ATOM 3074 C C . TYR A 1 409 ? -32.455 -13.014 52.160 1.00 70.94 409 TYR A C 1
ATOM 3076 O O . TYR A 1 409 ? -31.633 -12.306 51.568 1.00 70.94 409 TYR A O 1
ATOM 3084 N N . SER A 1 410 ? -32.381 -13.244 53.476 1.00 69.44 410 SER A N 1
ATOM 3085 C CA . SER A 1 410 ? -31.406 -12.619 54.382 1.00 69.44 410 SER A CA 1
ATOM 3086 C C . SER A 1 410 ? -29.951 -12.774 53.911 1.00 69.44 410 SER A C 1
ATOM 3088 O O . SER A 1 410 ? -29.161 -11.840 54.031 1.00 69.44 410 SER A O 1
ATOM 3090 N N . LYS A 1 411 ? -29.583 -13.916 5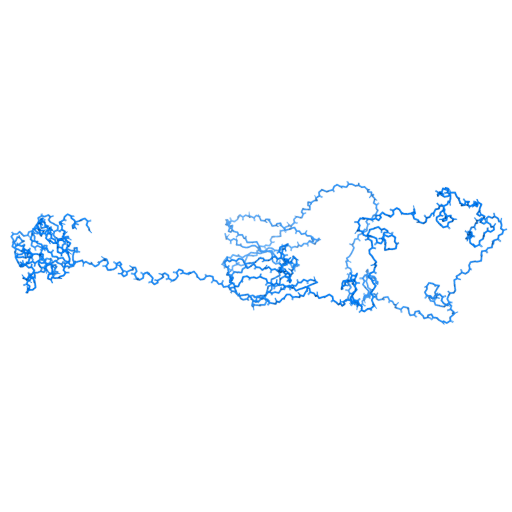3.308 1.00 74.25 411 LYS A N 1
ATOM 3091 C CA . LYS A 1 411 ? -28.210 -14.170 52.825 1.00 74.25 411 LYS A CA 1
ATOM 3092 C C . LYS A 1 411 ? -27.817 -13.294 51.627 1.00 74.25 411 LYS A C 1
ATOM 3094 O O . LYS A 1 411 ? -26.719 -12.748 51.611 1.00 74.25 411 LYS A O 1
ATOM 3099 N N . ILE A 1 412 ? -28.709 -13.150 50.644 1.00 69.00 412 ILE A N 1
ATOM 3100 C CA . ILE A 1 412 ? -28.447 -12.414 49.391 1.00 69.00 412 ILE A CA 1
ATOM 3101 C C . ILE A 1 412 ? -28.252 -10.923 49.669 1.00 69.00 412 ILE A C 1
ATOM 3103 O O . ILE A 1 412 ? -27.385 -10.277 49.083 1.00 69.00 412 ILE A O 1
ATOM 3107 N N . MET A 1 413 ? -29.059 -10.378 50.575 1.00 71.88 413 MET A N 1
ATOM 3108 C CA . MET A 1 413 ? -29.047 -8.948 50.865 1.00 71.88 413 MET A CA 1
ATOM 3109 C C . MET A 1 413 ? -27.983 -8.558 51.877 1.00 71.88 413 MET A C 1
ATOM 3111 O O . MET A 1 413 ? -27.394 -7.499 51.702 1.00 71.88 413 MET A O 1
ATOM 3115 N N . LYS A 1 414 ? -27.623 -9.437 52.824 1.00 71.19 414 LYS A N 1
ATOM 3116 C CA . LYS A 1 414 ? -26.376 -9.280 53.590 1.00 71.19 414 LYS A CA 1
ATOM 3117 C C . LYS A 1 414 ? -25.182 -9.140 52.647 1.00 71.19 414 LYS A C 1
ATOM 3119 O O . LYS A 1 414 ? -24.478 -8.147 52.722 1.00 71.19 414 LYS A O 1
ATOM 3124 N N . GLU A 1 415 ? -25.048 -10.026 51.658 1.00 74.12 415 GLU A N 1
ATOM 3125 C CA . GLU A 1 415 ? -23.947 -9.942 50.687 1.00 74.12 415 GLU A CA 1
ATOM 3126 C C . GLU A 1 415 ? -23.985 -8.657 49.831 1.00 74.12 415 GLU A C 1
ATOM 3128 O O . GLU A 1 415 ? -22.943 -8.067 49.539 1.00 74.12 415 GLU A O 1
ATOM 3133 N N . ALA A 1 416 ? -25.170 -8.198 49.416 1.00 71.19 416 ALA A N 1
ATOM 3134 C CA . ALA A 1 416 ? -25.312 -6.955 48.655 1.00 71.19 416 ALA A CA 1
ATOM 3135 C C . ALA A 1 416 ? -24.976 -5.705 49.488 1.00 71.19 416 ALA A C 1
ATOM 3137 O O . ALA A 1 416 ? -24.333 -4.780 48.981 1.00 71.19 416 ALA A O 1
ATOM 3138 N N . THR A 1 417 ? -25.394 -5.682 50.754 1.00 71.00 417 THR A N 1
ATOM 3139 C CA . THR A 1 417 ? -25.105 -4.607 51.708 1.00 71.00 417 THR A CA 1
ATOM 3140 C C . THR A 1 417 ? -23.632 -4.606 52.115 1.00 71.00 417 THR A C 1
ATOM 3142 O O . THR A 1 417 ? -23.014 -3.545 52.090 1.00 71.00 417 THR A O 1
ATOM 3145 N N . ASP A 1 418 ? -23.030 -5.774 52.359 1.00 74.19 418 ASP A N 1
ATOM 3146 C CA . ASP A 1 418 ? -21.598 -5.925 52.662 1.00 74.19 418 ASP A CA 1
ATOM 3147 C C . ASP A 1 418 ? -20.722 -5.387 51.520 1.00 74.19 418 ASP A C 1
ATOM 3149 O O . ASP A 1 418 ? -19.677 -4.777 51.739 1.00 74.19 418 ASP A O 1
ATOM 3153 N N . LYS A 1 419 ? -21.176 -5.558 50.272 1.00 77.69 419 LYS A N 1
ATOM 3154 C CA . LYS A 1 419 ? -20.510 -5.021 49.075 1.00 77.69 419 LYS A CA 1
ATOM 3155 C C . LYS A 1 419 ? -20.899 -3.573 48.749 1.00 77.69 419 LYS A C 1
ATOM 3157 O O . LYS A 1 419 ? -20.507 -3.076 47.691 1.00 77.69 419 LYS A O 1
ATOM 3162 N N . ASN A 1 420 ? -21.680 -2.913 49.610 1.00 81.06 420 ASN A N 1
ATOM 3163 C CA . ASN A 1 420 ? -22.199 -1.552 49.442 1.00 81.06 420 ASN A CA 1
ATOM 3164 C C . ASN A 1 420 ? -22.828 -1.313 48.052 1.00 81.06 420 ASN A C 1
ATOM 3166 O O . ASN A 1 420 ? -22.590 -0.297 47.390 1.00 81.06 420 ASN A O 1
ATOM 3170 N N . LYS A 1 421 ? -23.567 -2.313 47.552 1.00 88.69 421 LYS A N 1
ATOM 3171 C CA . LYS A 1 421 ? -24.151 -2.299 46.206 1.00 88.69 421 LYS A CA 1
ATOM 3172 C C . LYS A 1 421 ? -25.478 -1.562 46.133 1.00 88.69 421 LYS A C 1
ATOM 3174 O O . LYS A 1 421 ? -25.760 -0.973 45.091 1.00 88.69 421 LYS A O 1
ATOM 3179 N N . ILE A 1 422 ? -26.259 -1.613 47.208 1.00 90.50 422 ILE A N 1
ATOM 3180 C CA . ILE A 1 422 ? -27.493 -0.849 47.375 1.00 90.50 422 ILE A CA 1
ATOM 3181 C C . ILE A 1 422 ? -27.218 0.243 48.400 1.00 90.50 422 ILE A C 1
ATOM 3183 O O . ILE A 1 422 ? -26.820 -0.055 49.523 1.00 90.50 422 ILE A O 1
ATOM 3187 N N . GLU A 1 423 ? -27.431 1.490 48.007 1.00 92.31 423 GLU A N 1
ATOM 3188 C CA . GLU A 1 423 ? -27.190 2.660 48.840 1.00 92.31 423 GLU A CA 1
ATOM 3189 C C . GLU A 1 423 ? -28.490 3.411 49.084 1.00 92.31 423 GLU A C 1
ATOM 3191 O O . GLU A 1 423 ? -29.221 3.751 48.152 1.00 92.31 423 GLU A O 1
ATOM 3196 N N . ARG A 1 424 ? -28.757 3.669 50.362 1.00 93.75 424 ARG A N 1
ATOM 3197 C CA . ARG A 1 424 ? -29.816 4.572 50.791 1.00 93.75 424 ARG A CA 1
ATOM 3198 C C . ARG A 1 424 ? -29.344 6.006 50.578 1.00 93.75 424 ARG A C 1
ATOM 3200 O O . ARG A 1 424 ? -28.282 6.364 51.080 1.00 93.75 424 ARG A O 1
ATOM 3207 N N . VAL A 1 425 ? -30.150 6.814 49.899 1.00 95.81 425 VAL A N 1
ATOM 3208 C CA . VAL A 1 425 ? -29.873 8.240 49.689 1.00 95.81 425 VAL A CA 1
ATOM 3209 C C . VAL A 1 425 ? -31.109 9.058 50.032 1.00 95.81 425 VAL A C 1
ATOM 3211 O O . VAL A 1 425 ? -32.211 8.708 49.619 1.00 95.81 425 VAL A O 1
ATOM 3214 N N . GLU A 1 426 ? -30.915 10.127 50.798 1.00 95.56 426 GLU A N 1
ATOM 3215 C CA . GLU A 1 426 ? -31.951 11.106 51.131 1.00 95.56 426 GLU A CA 1
ATOM 3216 C C . GLU A 1 426 ? -32.001 12.216 50.075 1.00 95.56 426 GLU A C 1
ATOM 3218 O O . GLU A 1 426 ? -30.985 12.544 49.448 1.00 95.56 426 GLU A O 1
ATOM 3223 N N . LEU A 1 427 ? -33.191 12.783 49.869 1.00 94.94 427 LEU A N 1
ATOM 3224 C CA . LEU A 1 427 ? -33.348 13.933 48.989 1.00 94.94 427 LEU A CA 1
ATOM 3225 C C . LEU A 1 427 ? -32.776 15.185 49.661 1.00 94.94 427 LEU A C 1
ATOM 3227 O O . LEU A 1 427 ? -33.126 15.501 50.798 1.00 94.94 427 LEU A O 1
ATOM 3231 N N . ASP A 1 428 ? -31.902 15.888 48.945 1.00 94.19 428 ASP A N 1
ATOM 3232 C CA . ASP A 1 428 ? -31.399 17.201 49.348 1.00 94.19 428 ASP A CA 1
ATOM 3233 C C . ASP A 1 428 ? -32.372 18.312 48.910 1.00 94.19 428 ASP A C 1
ATOM 3235 O O . ASP A 1 428 ? -33.467 18.046 48.410 1.00 94.19 428 ASP A O 1
ATOM 3239 N N . ASP A 1 429 ? -31.998 19.579 49.086 1.00 96.06 429 ASP A N 1
ATOM 3240 C CA . ASP A 1 429 ? -32.845 20.712 48.693 1.00 96.06 429 ASP A CA 1
ATOM 3241 C C . ASP A 1 429 ? -33.211 20.698 47.193 1.00 96.06 429 ASP A C 1
ATOM 3243 O O . ASP A 1 429 ? -34.328 21.069 46.823 1.00 96.06 429 ASP A O 1
ATOM 3247 N N . ASN A 1 430 ? -32.312 20.224 46.318 1.00 91.31 430 ASN A N 1
ATOM 3248 C CA . ASN A 1 430 ? -32.604 20.075 44.890 1.00 91.31 430 ASN A CA 1
ATOM 3249 C C . ASN A 1 430 ? -33.522 18.879 44.636 1.00 91.31 430 ASN A C 1
ATOM 3251 O O . ASN A 1 430 ? -34.456 18.994 43.846 1.00 91.31 430 ASN A O 1
ATOM 3255 N N . GLY A 1 431 ? -33.285 17.753 45.312 1.00 92.88 431 GLY A N 1
ATOM 3256 C CA . GLY A 1 431 ? -34.168 16.591 45.266 1.00 92.88 431 GLY A CA 1
ATOM 3257 C C . GLY A 1 431 ? -35.594 16.927 45.680 1.00 92.88 431 GLY A C 1
ATOM 3258 O O . GLY A 1 431 ? -36.539 16.563 44.987 1.00 92.88 431 GLY A O 1
ATOM 3259 N N . ASN A 1 432 ? -35.754 17.692 46.760 1.00 95.12 432 ASN A N 1
ATOM 3260 C CA . ASN A 1 432 ? -37.056 18.160 47.230 1.00 95.12 432 ASN A CA 1
ATOM 3261 C C . ASN A 1 432 ? -37.710 19.138 46.243 1.00 95.12 432 ASN A C 1
ATOM 3263 O O . ASN A 1 432 ? -38.925 19.090 46.053 1.00 95.12 432 ASN A O 1
ATOM 3267 N N . ARG A 1 433 ? -36.929 19.989 45.560 1.00 96.12 433 ARG A N 1
ATOM 3268 C CA . ARG A 1 433 ? -37.447 20.819 44.458 1.00 96.12 433 ARG A CA 1
ATOM 3269 C C . ARG A 1 433 ? -37.995 19.953 43.321 1.00 96.12 433 ARG A C 1
ATOM 3271 O O . ARG A 1 433 ? -39.135 20.161 42.922 1.00 96.12 433 ARG A O 1
ATOM 3278 N N . TYR A 1 434 ? -37.232 18.962 42.854 1.00 94.12 434 TYR A N 1
ATOM 3279 C CA . TYR A 1 434 ? -37.694 18.039 41.810 1.00 94.12 434 TYR A CA 1
ATOM 3280 C C . TYR A 1 434 ? -38.916 17.233 42.249 1.00 94.12 434 TYR A C 1
ATOM 3282 O O . TYR A 1 434 ? -39.833 17.044 41.458 1.00 94.12 434 TYR A O 1
ATOM 3290 N N . LEU A 1 435 ? -38.969 16.798 43.510 1.00 95.31 435 LEU A N 1
ATOM 3291 C CA . LEU A 1 435 ? -40.129 16.093 44.051 1.00 95.31 435 LEU A CA 1
ATOM 3292 C C . LEU A 1 435 ? -41.393 16.962 43.983 1.00 95.31 435 LEU A C 1
ATOM 3294 O O . LEU A 1 435 ? -42.429 16.468 43.555 1.00 95.31 435 LEU A O 1
ATOM 3298 N N . ASN A 1 436 ? -41.307 18.248 44.336 1.00 94.94 436 ASN A N 1
ATOM 3299 C CA . ASN A 1 436 ? -42.449 19.168 44.265 1.00 94.94 436 ASN A CA 1
ATOM 3300 C C . ASN A 1 436 ? -42.917 19.448 42.825 1.00 94.94 436 ASN A C 1
ATOM 3302 O O . ASN A 1 436 ? -44.084 19.771 42.616 1.00 94.94 436 ASN A O 1
ATOM 3306 N N . GLU A 1 437 ? -42.018 19.362 41.843 1.00 93.94 437 GLU A N 1
ATOM 3307 C CA . GLU A 1 437 ? -42.331 19.586 40.426 1.00 93.94 437 GLU A CA 1
ATOM 3308 C C . GLU A 1 437 ? -42.889 18.331 39.737 1.00 93.94 437 GLU A C 1
ATOM 3310 O O . GLU A 1 437 ? -43.789 18.427 38.903 1.00 93.94 437 GLU A O 1
ATOM 3315 N N . ILE A 1 438 ? -42.341 17.160 40.064 1.00 93.56 438 ILE A N 1
ATOM 3316 C CA . ILE A 1 438 ? -42.561 15.904 39.334 1.00 93.56 438 ILE A CA 1
ATOM 3317 C C . ILE A 1 438 ? -43.573 14.995 40.037 1.00 93.56 438 ILE A C 1
ATOM 3319 O O . ILE A 1 438 ? -44.211 14.178 39.373 1.00 93.56 438 ILE A O 1
ATOM 3323 N N . ASP A 1 439 ? -43.715 15.132 41.358 1.00 94.62 439 ASP A N 1
ATOM 3324 C CA . ASP A 1 439 ? -44.552 14.284 42.217 1.00 94.62 439 ASP A CA 1
ATOM 3325 C C . ASP A 1 439 ? -44.160 12.787 42.176 1.00 94.62 439 ASP A C 1
ATOM 3327 O O . ASP A 1 439 ? -44.988 11.892 42.328 1.00 94.62 439 ASP A O 1
ATOM 3331 N N . ASP A 1 440 ? -42.868 12.486 41.966 1.00 95.69 440 ASP A N 1
ATOM 3332 C CA . ASP A 1 440 ? -42.311 11.130 42.096 1.00 95.69 440 ASP A CA 1
ATOM 3333 C C . ASP A 1 440 ? -40.923 11.150 42.761 1.00 95.69 440 ASP A C 1
ATOM 3335 O O . ASP A 1 440 ? -39.944 11.656 42.209 1.00 95.69 440 ASP A O 1
ATOM 3339 N N . GLU A 1 441 ? -40.833 10.558 43.957 1.00 94.75 441 GLU A N 1
ATOM 3340 C CA . GLU A 1 441 ? -39.619 10.526 44.789 1.00 94.75 441 GLU A CA 1
ATOM 3341 C C . GLU A 1 441 ? -38.450 9.785 44.119 1.00 94.75 441 GLU A C 1
ATOM 3343 O O . GLU A 1 441 ? -37.290 10.170 44.270 1.00 94.75 441 GLU A O 1
ATOM 3348 N N . THR A 1 442 ? -38.735 8.730 43.351 1.00 95.44 442 THR A N 1
ATOM 3349 C CA . THR A 1 442 ? -37.696 7.908 42.715 1.00 95.44 442 THR A CA 1
ATOM 3350 C C . THR A 1 442 ? -37.105 8.628 41.505 1.00 95.44 442 THR A C 1
ATOM 3352 O O . THR A 1 442 ? -35.888 8.610 41.305 1.00 95.44 442 THR A O 1
ATOM 3355 N N . VAL A 1 443 ? -37.951 9.294 40.714 1.00 96.00 443 VAL A N 1
ATOM 3356 C CA . VAL A 1 443 ? -37.514 10.132 39.588 1.00 96.00 443 VAL A CA 1
ATOM 3357 C C . VAL A 1 443 ? -36.736 11.346 40.097 1.00 96.00 443 VAL A C 1
ATOM 3359 O O . VAL A 1 443 ? -35.646 11.620 39.593 1.00 96.00 443 VAL A O 1
ATOM 3362 N N . ALA A 1 444 ? -37.223 12.009 41.150 1.00 96.25 444 ALA A N 1
ATOM 3363 C CA . ALA A 1 444 ? -36.520 13.119 41.791 1.00 96.25 444 ALA A CA 1
ATOM 3364 C C . ALA A 1 444 ? -35.125 12.707 42.296 1.00 96.25 444 ALA A C 1
ATOM 3366 O O . ALA A 1 444 ? -34.142 13.415 42.058 1.00 96.25 444 ALA A O 1
ATOM 3367 N N . LEU A 1 445 ? -35.006 11.524 42.913 1.00 97.06 445 LEU A N 1
ATOM 3368 C CA . LEU A 1 445 ? -33.719 10.979 43.353 1.00 97.06 445 LEU A CA 1
ATOM 3369 C C . LEU A 1 445 ? -32.764 10.719 42.176 1.00 97.06 445 LEU A C 1
ATOM 3371 O O . LEU A 1 445 ? -31.570 11.013 42.261 1.00 97.06 445 LEU A O 1
ATOM 3375 N N . ALA A 1 446 ? -33.269 10.174 41.068 1.00 96.44 446 ALA A N 1
ATOM 3376 C CA . ALA A 1 446 ? -32.468 9.937 39.868 1.00 96.44 446 ALA A CA 1
ATOM 3377 C C . ALA A 1 446 ? -31.920 11.240 39.272 1.00 96.44 446 ALA A C 1
ATOM 3379 O O . ALA A 1 446 ? -30.737 11.304 38.922 1.00 96.44 446 ALA A O 1
ATOM 3380 N N . MET A 1 447 ? -32.743 12.290 39.241 1.00 95.75 447 MET A N 1
ATOM 3381 C CA . MET A 1 447 ? -32.341 13.620 38.783 1.00 95.75 447 MET A CA 1
ATOM 3382 C C . MET A 1 447 ? -31.324 14.273 39.719 1.00 95.75 447 MET A C 1
ATOM 3384 O O . MET A 1 447 ? -30.312 14.783 39.239 1.00 95.75 447 MET A O 1
ATOM 3388 N N . GLN A 1 448 ? -31.521 14.186 41.039 1.00 96.62 448 GLN A N 1
ATOM 3389 C CA . GLN A 1 448 ? -30.549 14.671 42.028 1.00 96.62 448 GLN A CA 1
ATOM 3390 C C . GLN A 1 448 ? -29.172 14.023 41.830 1.00 96.62 448 GLN A C 1
ATOM 3392 O O . GLN A 1 448 ? -28.143 14.694 41.877 1.00 96.62 448 GLN A O 1
ATOM 3397 N N . LEU A 1 449 ? -29.137 12.712 41.585 1.00 94.25 449 LEU A N 1
ATOM 3398 C CA . LEU A 1 449 ? -27.891 11.958 41.449 1.00 94.25 449 LEU A CA 1
ATOM 3399 C C . LEU A 1 449 ? -27.267 12.025 40.046 1.00 94.25 449 LEU A C 1
ATOM 3401 O O . LEU A 1 449 ? -26.189 11.455 39.837 1.00 94.25 449 LEU A O 1
ATOM 3405 N N . GLY A 1 450 ? -27.934 12.661 39.076 1.00 93.62 450 GLY A N 1
ATOM 3406 C CA . GLY A 1 450 ? -27.529 12.641 37.668 1.00 93.62 450 GLY A CA 1
ATOM 3407 C C . GLY A 1 450 ? -27.472 11.221 37.092 1.00 93.62 450 GLY A C 1
ATOM 3408 O O . GLY A 1 450 ? -26.635 10.909 36.241 1.00 93.62 450 GLY A O 1
ATOM 3409 N N . VAL A 1 451 ? -28.307 10.315 37.607 1.00 94.31 451 VAL A N 1
ATOM 3410 C CA . VAL A 1 451 ? -28.346 8.910 37.204 1.00 94.31 451 VAL A CA 1
ATOM 3411 C C . VAL A 1 451 ? -29.443 8.731 36.168 1.00 94.31 451 VAL A C 1
ATOM 3413 O O . VAL A 1 451 ? -30.622 8.804 36.482 1.00 94.31 451 VAL A O 1
ATOM 3416 N N . LYS A 1 452 ? -29.046 8.431 34.929 1.00 93.94 452 LYS A N 1
ATOM 3417 C CA . LYS A 1 452 ? -29.989 8.309 33.812 1.00 93.94 452 LYS A CA 1
ATOM 3418 C C . LYS A 1 452 ? -30.915 7.093 33.914 1.00 93.94 452 LYS A C 1
ATOM 3420 O O . LYS A 1 452 ? -32.029 7.146 33.423 1.00 93.94 452 LYS A O 1
ATOM 3425 N N . LEU A 1 453 ? -30.463 5.984 34.502 1.00 94.94 453 LEU A N 1
ATOM 3426 C CA . LEU A 1 453 ? -31.205 4.719 34.483 1.00 94.94 453 LEU A CA 1
ATOM 3427 C C . LEU A 1 453 ? -32.096 4.565 35.723 1.00 94.94 453 LEU A C 1
ATOM 3429 O O . LEU A 1 453 ? -31.581 4.559 36.845 1.00 94.94 453 LEU A O 1
ATOM 3433 N N . VAL A 1 454 ? -33.396 4.355 35.511 1.00 96.31 454 VAL A N 1
ATOM 3434 C CA . VAL A 1 454 ? -34.392 4.143 36.575 1.00 96.31 454 VAL A CA 1
ATOM 3435 C C . VAL A 1 454 ? -34.992 2.747 36.436 1.00 96.31 454 VAL A C 1
ATOM 3437 O O . VAL A 1 454 ? -35.470 2.373 35.374 1.00 96.31 454 VAL A O 1
ATOM 3440 N N . LEU A 1 455 ? -34.954 1.944 37.489 1.00 95.81 455 LEU A N 1
ATOM 3441 C CA . LEU A 1 455 ? -35.531 0.606 37.516 1.00 95.81 455 LEU A CA 1
ATOM 3442 C C . LEU A 1 455 ? -36.912 0.687 38.162 1.00 95.81 455 LEU A C 1
ATOM 3444 O O . LEU A 1 455 ? -37.017 1.052 39.332 1.00 95.81 455 LEU A O 1
ATOM 3448 N N . THR A 1 456 ? -37.952 0.390 37.387 1.00 95.31 456 THR A N 1
ATOM 3449 C CA . THR A 1 456 ? -39.343 0.505 37.833 1.00 95.31 456 THR A CA 1
ATOM 3450 C C . THR A 1 456 ? -40.251 -0.485 37.114 1.00 95.31 456 THR A C 1
ATOM 3452 O O . THR A 1 456 ? -40.050 -0.804 35.939 1.00 95.31 456 THR A O 1
ATOM 3455 N N . GLU A 1 457 ? -41.259 -0.974 37.830 1.00 93.81 457 GLU A N 1
ATOM 3456 C CA . GLU A 1 457 ? -42.378 -1.748 37.273 1.00 93.81 457 GLU A CA 1
ATOM 3457 C C . GLU A 1 457 ? -43.665 -0.921 37.173 1.00 93.81 457 GLU A C 1
ATOM 3459 O O . GLU A 1 457 ? -44.658 -1.371 36.600 1.00 93.81 457 GLU A O 1
ATOM 3464 N N . GLU A 1 458 ? -43.662 0.292 37.723 1.00 94.50 458 GLU A N 1
ATOM 3465 C CA . GLU A 1 458 ? -44.821 1.166 37.733 1.00 94.50 458 GLU A CA 1
ATOM 3466 C C . GLU A 1 458 ? -44.905 1.945 36.415 1.00 94.50 458 GLU A C 1
ATOM 3468 O O . GLU A 1 458 ? -44.040 2.759 36.097 1.00 94.50 458 GLU A O 1
ATOM 3473 N N . LEU A 1 459 ? -45.983 1.733 35.652 1.00 93.06 459 LEU A N 1
ATOM 3474 C CA . LEU A 1 459 ? -46.184 2.390 34.352 1.00 93.06 459 LEU A CA 1
ATOM 3475 C C . LEU A 1 459 ? -46.199 3.922 34.457 1.00 93.06 459 LEU A C 1
ATOM 3477 O O . LEU A 1 459 ? -45.621 4.598 33.614 1.00 93.06 459 LEU A O 1
ATOM 3481 N N . LYS A 1 460 ? -46.802 4.473 35.518 1.00 94.75 460 LYS A N 1
ATOM 3482 C CA . LYS A 1 460 ? -46.818 5.926 35.747 1.00 94.75 460 LYS A CA 1
ATOM 3483 C C . LYS A 1 460 ? -45.404 6.479 35.916 1.00 94.75 460 LYS A C 1
ATOM 3485 O O . LYS A 1 460 ? -45.041 7.438 35.244 1.00 94.75 460 LYS A O 1
ATOM 3490 N N . ARG A 1 461 ? -44.592 5.839 36.764 1.00 95.00 461 ARG A N 1
ATOM 3491 C CA . ARG A 1 461 ? -43.188 6.210 36.985 1.00 95.00 461 ARG A CA 1
ATOM 3492 C C . ARG A 1 461 ? -42.354 6.035 35.722 1.00 95.00 461 ARG A C 1
ATOM 3494 O O . ARG A 1 461 ? -41.482 6.856 35.456 1.00 95.00 461 ARG A O 1
ATOM 3501 N N . PHE A 1 462 ? -42.639 5.001 34.931 1.00 94.62 462 PHE A N 1
ATOM 3502 C CA . PHE A 1 462 ? -42.007 4.775 33.635 1.00 94.62 462 PHE A CA 1
ATOM 3503 C C . PHE A 1 462 ? -42.202 5.987 32.708 1.00 94.62 462 PHE A C 1
ATOM 3505 O O . PHE A 1 462 ? -41.223 6.551 32.219 1.00 94.62 462 PHE A O 1
ATOM 3512 N N . ASP A 1 463 ? -43.443 6.446 32.532 1.00 94.81 463 ASP A N 1
ATOM 3513 C CA . ASP A 1 463 ? -43.752 7.608 31.691 1.00 94.81 463 ASP A CA 1
ATOM 3514 C C . ASP A 1 463 ? -43.150 8.904 32.256 1.00 94.81 463 ASP A C 1
ATOM 3516 O O . ASP A 1 463 ? -42.606 9.723 31.512 1.00 94.81 463 ASP A O 1
ATOM 3520 N N . THR A 1 464 ? -43.214 9.095 33.577 1.00 95.50 464 THR A N 1
ATOM 3521 C CA . THR A 1 464 ? -42.636 10.264 34.256 1.00 95.50 464 THR A CA 1
ATOM 3522 C C . THR A 1 464 ? -41.117 10.321 34.100 1.00 95.50 464 THR A C 1
ATOM 3524 O O . THR A 1 464 ? -40.573 11.388 33.817 1.00 95.50 464 THR A O 1
ATOM 3527 N N . ALA A 1 465 ? -40.420 9.190 34.219 1.00 94.94 465 ALA A N 1
ATOM 3528 C CA . ALA A 1 465 ? -38.979 9.113 34.008 1.00 94.94 465 ALA A CA 1
ATOM 3529 C C . ALA A 1 465 ? -38.609 9.473 32.559 1.00 94.94 465 ALA A C 1
ATOM 3531 O O . ALA A 1 465 ? -37.710 10.282 32.336 1.00 94.94 465 ALA A O 1
ATOM 3532 N N . GLN A 1 466 ? -39.337 8.936 31.576 1.00 95.19 466 GLN A N 1
ATOM 3533 C CA . GLN A 1 466 ? -39.073 9.210 30.162 1.00 95.19 466 GLN A CA 1
ATOM 3534 C C . GLN A 1 466 ? -39.291 10.686 29.795 1.00 95.19 466 GLN A C 1
ATOM 3536 O O . GLN A 1 466 ? -38.515 11.242 29.022 1.00 95.19 466 GLN A O 1
ATOM 3541 N N . LYS A 1 467 ? -40.311 11.337 30.372 1.00 95.88 467 LYS A N 1
ATOM 3542 C CA . LYS A 1 467 ? -40.575 12.778 30.186 1.00 95.88 467 LYS A CA 1
ATOM 3543 C C . LYS A 1 467 ? -39.469 13.684 30.733 1.00 95.88 467 LYS A C 1
ATOM 3545 O O . LYS A 1 467 ? -39.379 14.826 30.300 1.00 95.88 467 LYS A O 1
ATOM 3550 N N . ASN A 1 468 ? -38.657 13.186 31.664 1.00 94.12 468 ASN A N 1
ATOM 3551 C CA . ASN A 1 468 ? -37.561 13.916 32.302 1.00 94.12 468 ASN A CA 1
ATOM 3552 C C . ASN A 1 468 ? -36.178 13.435 31.814 1.00 94.12 468 ASN A C 1
ATOM 3554 O O . ASN A 1 468 ? -35.205 13.470 32.564 1.00 94.12 468 ASN A O 1
ATOM 3558 N N . ASP A 1 469 ? -36.091 12.942 30.572 1.00 94.50 469 ASP A N 1
ATOM 3559 C CA . ASP A 1 469 ? -34.851 12.484 29.917 1.00 94.50 469 ASP A CA 1
ATOM 3560 C C . ASP A 1 469 ? -34.115 11.324 30.622 1.00 94.50 469 ASP A C 1
ATOM 3562 O O . ASP A 1 469 ? -32.919 11.079 30.401 1.00 94.50 469 ASP A O 1
ATOM 3566 N N . LEU A 1 470 ? -34.834 10.555 31.443 1.00 95.88 470 LEU A N 1
ATOM 3567 C CA . LEU A 1 470 ? -34.329 9.336 32.069 1.00 95.88 470 LEU A CA 1
ATOM 3568 C C . LEU A 1 470 ? -34.698 8.092 31.245 1.00 95.88 470 LEU A C 1
ATOM 3570 O O . LEU A 1 470 ? -35.623 8.075 30.437 1.00 95.88 470 LEU A O 1
ATOM 3574 N N . GLU A 1 471 ? -33.952 7.014 31.467 1.00 95.31 471 GLU A N 1
ATOM 3575 C CA . GLU A 1 471 ? -34.110 5.706 30.832 1.00 95.31 471 GLU A CA 1
ATOM 3576 C C . GLU A 1 471 ? -34.732 4.712 31.829 1.00 95.31 471 GLU A C 1
ATOM 3578 O O . GLU A 1 471 ? -34.004 4.064 32.594 1.00 95.31 471 GLU A O 1
ATOM 3583 N N . PRO A 1 472 ? -36.069 4.569 31.850 1.00 94.50 472 PRO A N 1
ATOM 3584 C CA . PRO A 1 472 ? -36.728 3.584 32.690 1.00 94.50 472 PRO A CA 1
ATOM 3585 C C . PRO A 1 472 ? -36.573 2.159 32.128 1.00 94.50 472 PRO A C 1
ATOM 3587 O O . PRO A 1 472 ? -36.715 1.910 30.926 1.00 94.50 472 PRO A O 1
ATOM 3590 N N . LEU A 1 473 ? -36.307 1.190 33.003 1.00 94.00 473 LEU A N 1
ATOM 3591 C CA . LEU A 1 473 ? -36.201 -0.230 32.675 1.00 94.00 473 LEU A CA 1
ATOM 3592 C C . LEU A 1 473 ? -37.031 -1.080 33.633 1.00 94.00 473 LEU A C 1
ATOM 3594 O O . LEU A 1 473 ? -36.925 -0.956 34.851 1.00 94.00 473 LEU A O 1
ATOM 3598 N N . ASN A 1 474 ? -37.771 -2.021 33.056 1.00 92.81 474 ASN A N 1
ATOM 3599 C CA . ASN A 1 474 ? -38.448 -3.080 33.790 1.00 92.81 474 ASN A CA 1
ATOM 3600 C C . ASN A 1 474 ? -37.572 -4.342 33.877 1.00 92.81 474 ASN A C 1
ATOM 3602 O O . ASN A 1 474 ? -36.564 -4.500 33.179 1.00 92.81 474 ASN A O 1
ATOM 3606 N N . LEU A 1 475 ? -37.971 -5.274 34.732 1.00 88.88 475 LEU A N 1
ATOM 3607 C CA . LEU A 1 475 ? -37.250 -6.497 35.061 1.00 88.88 475 LEU A CA 1
ATOM 3608 C C . LEU A 1 475 ? -36.991 -7.384 33.839 1.00 88.88 475 LEU A C 1
ATOM 3610 O O . LEU A 1 475 ? -35.936 -8.016 33.743 1.00 88.88 475 LEU A O 1
ATOM 3614 N N . ASP A 1 476 ? -37.922 -7.414 32.888 1.00 85.25 476 ASP A N 1
ATOM 3615 C CA . ASP A 1 476 ? -37.795 -8.214 31.670 1.00 85.25 476 ASP A CA 1
ATOM 3616 C C . ASP A 1 476 ? -36.694 -7.657 30.755 1.00 85.25 476 ASP A C 1
ATOM 3618 O O . ASP A 1 476 ? -35.811 -8.404 30.322 1.00 85.25 476 ASP A O 1
ATOM 3622 N N . LYS A 1 477 ? -36.644 -6.331 30.560 1.00 83.25 477 LYS A N 1
ATOM 3623 C CA . LYS A 1 477 ? -35.574 -5.666 29.793 1.00 83.25 477 LYS A CA 1
ATOM 3624 C C . LYS A 1 477 ? -34.213 -5.752 30.486 1.00 83.25 477 LYS A C 1
ATOM 3626 O O . LYS A 1 477 ? -33.184 -5.888 29.819 1.00 83.25 477 LYS A O 1
ATOM 3631 N N . VAL A 1 478 ? -34.183 -5.726 31.821 1.00 79.94 478 VAL A N 1
ATOM 3632 C CA . VAL A 1 478 ? -32.940 -5.892 32.595 1.00 79.94 478 VAL A CA 1
ATOM 3633 C C . VAL A 1 478 ? -32.374 -7.310 32.466 1.00 79.94 478 VAL A C 1
ATOM 3635 O O . VAL A 1 478 ? -31.157 -7.473 32.532 1.00 79.94 478 VAL A O 1
ATOM 3638 N N . ASN A 1 479 ? -33.205 -8.333 32.256 1.00 69.31 479 ASN A N 1
ATOM 3639 C CA . ASN A 1 479 ? -32.743 -9.716 32.091 1.00 69.31 479 ASN A CA 1
ATOM 3640 C C . ASN A 1 479 ? -32.253 -10.055 30.672 1.00 69.31 479 ASN A C 1
ATOM 3642 O O . ASN A 1 479 ? -31.464 -10.989 30.542 1.00 69.31 479 ASN A O 1
ATOM 3646 N N . GLY A 1 480 ? -32.723 -9.339 29.643 1.00 60.06 480 GLY A N 1
ATOM 3647 C CA . GLY A 1 480 ? -32.362 -9.570 28.234 1.00 60.06 480 GLY A CA 1
ATOM 3648 C C . GLY A 1 480 ? -31.128 -8.810 27.730 1.00 60.06 480 GLY A C 1
ATOM 3649 O O . GLY A 1 480 ? -30.731 -8.990 26.583 1.00 60.06 480 GLY A O 1
ATOM 3650 N N . THR A 1 481 ? -30.537 -7.962 28.571 1.00 51.78 481 THR A N 1
ATOM 3651 C CA . THR A 1 481 ? -29.276 -7.230 28.328 1.00 51.78 481 THR A CA 1
ATOM 3652 C C . THR A 1 481 ? -28.128 -7.843 29.119 1.00 51.78 481 THR A C 1
ATOM 3654 O O . THR A 1 481 ? -26.971 -7.441 28.894 1.00 51.78 481 THR A O 1
#

Sequence (481 aa):
MNLTNIILIDDTFGNLTLNLLKTELAPQESTSFTITRALNSTTANVVNATGTAPDNNIVTDTDMANVSVTVIPVETGCDCSPPTPTHPKEPKSKCGDEVCEGDETPENCPDDCPVPQVNITCGDKVCEGDENYENCPGDCPVPQVNITCGDGKCEGDETPENCPGDCLIEKAIVCGDGKCEGDETPENCPGDCPISTTKNITCGDKVCEGDENYENCPGDCPMPAICGDGLCDETESCETCEDDCGACKPHELILNYSKDITTDEPVEIIVTDENGNPVPGVDIIVTMPDGTTMPFTTDKDGKVKFFMDQPSDISVVATKKGYEPGEKADISITKETSKLWYLLPLVPLLLLLLLLIRRKKKVVADFEFLDKALDQRKLYKIINKFKKIYVTPGTYTKIMDKINKDPTYSKIMKEATDKNKIERVELDDNGNRYLNEIDDETVALAMQLGVKLVLTEELKRFDTAQKNDLEPLNLDKVNGT

Radius of gyration: 56.28 Å; chains: 1; bounding box: 115×69×155 Å

Foldseek 3Di:
DWFQWKWKQFPPPGIDIDGDPTDDDDPPDDDDDDDDDDDPDDDDTFIDIATDDPPPDGDDDDDGDDDDDDDDDDDDDDDDDDDDDDDDDDDDDDADPLDQDDPDDCVRRVNNHPDPPPPDDEDPLDQDDPDECVRHVNNHPDPDDDDDEDPQAQDDPRDCVRHVRNVPPPDDDDEDPQAQDDPDDCVRHCNNHPPLPPDPPPEDPLDQDDPDACVNHCSNHPDQDDEDPQAQDPNHDCVRHCRNRNHDDFWEKEWDWDQAAELVAWTKIFIATPVRQGDFQKWKWKAFPVRDIDIDTAHPRRMDTDGDNDWGWIWMWIDDPRHDIYDIDIHTYYHPDPPCVVCVVVVVVVVVVVVVVPAFAEEEEAQAQCVVCVVVVNNLVLLVSHPAYEYEPVSVVVSVVVQVVDVVNVVSVVVSVVVNRYDYDYQDPQLVVCCVVLVDSRLSVCVVVVGQEYEDPDPSVCVSSVVVNHHYDYPVRSVVD